Protein AF-A0A1J4S3T1-F1 (afdb_monomer_lite)

Secondary structure (DSSP, 8-state):
-EEEETTTS-HHHHHHHHHHHHHTT--EEE--SSS-EEE-BTT-HHHHHHHHHHH-S-TT---EEE-SSHHHHHHHB---HHHHHHHHHH-SSSEEEEEEB-S-SPBTTB-TTSEEEEE--S-HHHHHHHHHHTS-EEEEESSPTTSPPPSSHHHHHHHS-HHHHTT--EEEE-SSPP-PPPPEEEE-SSSS-EEEE--SS-PPP--TT-EEEEE-SHHHHHHHHHHHHHHHHHHSTT-EEEEEEE-STTSSHHHHHHHHHHHTT--S-PPP-TTTSEEEEEETTEEEEEEE-TT--SHHHHHHTTHHHH--TT-EEEEETTTTSHHHHHHHHT-TTEEEEEEEEEE-STT-EEEEEEEE-PPPTTHHHHHHHHHHHHHT-SSSHHHHHHHHTT-----

Structure (mmCIF, N/CA/C/O backbone):
data_AF-A0A1J4S3T1-F1
#
_entry.id   AF-A0A1J4S3T1-F1
#
loop_
_atom_site.group_PDB
_atom_site.id
_atom_site.type_symbol
_atom_site.label_atom_id
_atom_site.label_alt_id
_atom_site.label_comp_id
_atom_site.label_asym_id
_atom_site.label_entity_id
_atom_site.label_seq_id
_atom_site.pdbx_PDB_ins_code
_atom_site.Cartn_x
_atom_site.Cartn_y
_atom_site.Cartn_z
_atom_site.occupancy
_atom_site.B_iso_or_equiv
_atom_site.auth_seq_id
_atom_site.auth_comp_id
_atom_site.auth_asym_id
_atom_site.auth_atom_id
_atom_site.pdbx_PDB_model_num
ATOM 1 N N . MET A 1 1 ? 24.856 -5.037 -23.213 1.00 92.38 1 MET A N 1
ATOM 2 C CA . MET A 1 1 ? 23.792 -4.074 -22.877 1.00 92.38 1 MET A CA 1
ATOM 3 C C . MET A 1 1 ? 23.791 -2.957 -23.909 1.00 92.38 1 MET A C 1
ATOM 5 O O . MET A 1 1 ? 24.837 -2.362 -24.133 1.00 92.38 1 MET A O 1
ATOM 9 N N . GLU A 1 2 ? 22.650 -2.680 -24.528 1.00 96.31 2 GLU A N 1
ATOM 10 C CA . GLU A 1 2 ? 22.435 -1.517 -25.398 1.00 96.31 2 GLU A CA 1
ATOM 11 C C . GLU A 1 2 ? 21.965 -0.308 -24.570 1.00 96.31 2 GLU A C 1
ATOM 13 O O . GLU A 1 2 ? 21.268 -0.477 -23.571 1.00 96.31 2 GLU A O 1
ATOM 18 N N . ARG A 1 3 ? 22.323 0.915 -24.977 1.00 97.31 3 ARG A N 1
ATOM 19 C CA . ARG A 1 3 ? 21.844 2.170 -24.373 1.00 97.31 3 ARG A CA 1
ATOM 20 C C . ARG A 1 3 ? 21.137 2.990 -25.447 1.00 97.31 3 ARG A C 1
ATOM 22 O O . ARG A 1 3 ? 21.730 3.260 -26.487 1.00 97.31 3 ARG A O 1
ATOM 29 N N . ILE A 1 4 ? 19.895 3.392 -25.189 1.00 97.94 4 ILE A N 1
ATOM 30 C CA . ILE A 1 4 ? 19.125 4.283 -26.066 1.00 97.94 4 ILE A CA 1
ATOM 31 C C . ILE A 1 4 ? 18.975 5.626 -25.368 1.00 97.94 4 ILE A C 1
ATOM 33 O O . ILE A 1 4 ? 18.346 5.700 -24.318 1.00 97.94 4 ILE A O 1
ATOM 37 N N . ASP A 1 5 ? 19.519 6.679 -25.969 1.00 97.06 5 ASP A N 1
ATOM 38 C CA . ASP A 1 5 ? 19.286 8.057 -25.536 1.00 97.06 5 ASP A CA 1
ATOM 39 C C . ASP A 1 5 ? 17.899 8.511 -26.019 1.00 97.06 5 ASP A C 1
ATOM 41 O O . ASP A 1 5 ? 17.663 8.674 -27.223 1.00 97.06 5 ASP A O 1
ATOM 45 N N . LEU A 1 6 ? 16.974 8.693 -25.074 1.00 95.88 6 LEU A N 1
ATOM 46 C CA . LEU A 1 6 ? 15.590 9.090 -25.332 1.00 95.88 6 LEU A CA 1
ATOM 47 C C . LEU A 1 6 ? 15.457 10.550 -25.783 1.00 95.88 6 LEU A C 1
ATOM 49 O O . LEU A 1 6 ? 14.409 10.922 -26.298 1.00 95.88 6 LEU A O 1
ATOM 53 N N . LYS A 1 7 ? 16.498 11.380 -25.628 1.00 93.00 7 LYS A N 1
ATOM 54 C CA . LYS A 1 7 ? 16.509 12.749 -26.169 1.00 93.00 7 LYS A CA 1
ATOM 55 C C . LYS A 1 7 ? 16.889 12.783 -27.648 1.00 93.00 7 LYS A C 1
ATOM 57 O O . LYS A 1 7 ? 16.560 13.742 -28.335 1.00 93.00 7 LYS A O 1
ATOM 62 N N . LYS A 1 8 ? 17.591 11.754 -28.134 1.00 93.94 8 LYS A N 1
ATOM 63 C CA . LYS A 1 8 ? 18.095 11.662 -29.518 1.00 93.94 8 LYS A CA 1
ATOM 64 C C . LYS A 1 8 ? 17.345 10.651 -30.380 1.00 93.94 8 LYS A C 1
ATOM 66 O O . LYS A 1 8 ? 17.547 10.604 -31.590 1.00 93.94 8 LYS A O 1
ATOM 71 N N . THR A 1 9 ? 16.506 9.821 -29.770 1.00 93.81 9 THR A N 1
ATOM 72 C CA . THR A 1 9 ? 15.772 8.751 -30.449 1.00 93.81 9 THR A CA 1
ATOM 73 C C . THR A 1 9 ? 14.284 9.036 -30.383 1.00 93.81 9 THR A C 1
ATOM 75 O O . THR A 1 9 ? 13.763 9.338 -29.313 1.00 93.81 9 THR A O 1
ATOM 78 N N . THR A 1 10 ? 13.578 8.893 -31.505 1.00 95.06 10 THR A N 1
ATOM 79 C CA . THR A 1 10 ? 12.118 9.029 -31.507 1.00 95.06 10 THR A CA 1
ATOM 80 C C . THR A 1 10 ? 11.479 7.994 -30.580 1.00 95.06 10 THR A C 1
ATOM 82 O O . THR A 1 10 ? 11.912 6.835 -30.523 1.00 95.06 10 THR A O 1
ATOM 85 N N . SER A 1 11 ? 10.422 8.399 -29.870 1.00 94.06 11 SER A N 1
ATOM 86 C CA . SER A 1 11 ? 9.711 7.530 -28.924 1.00 94.06 11 SER A CA 1
ATOM 87 C C . SER A 1 11 ? 9.276 6.216 -29.571 1.00 94.06 11 SER A C 1
ATOM 89 O O . SER A 1 11 ? 9.493 5.155 -28.997 1.00 94.06 11 SER A O 1
ATOM 91 N N . GLU A 1 12 ? 8.747 6.263 -30.795 1.00 96.19 12 GLU A N 1
ATOM 92 C CA . GLU A 1 12 ? 8.303 5.080 -31.540 1.00 96.19 12 GLU A CA 1
ATOM 93 C C . GLU A 1 12 ? 9.440 4.073 -31.779 1.00 96.19 12 GLU A C 1
ATOM 95 O O . GLU A 1 12 ? 9.295 2.880 -31.498 1.00 96.19 12 GLU A O 1
ATOM 100 N N . LYS A 1 13 ? 10.611 4.546 -32.232 1.00 97.56 13 LYS A N 1
ATOM 101 C CA . LYS A 1 13 ? 11.774 3.683 -32.485 1.00 97.56 13 LYS A CA 1
ATOM 102 C C . LYS A 1 13 ? 12.284 3.053 -31.189 1.00 97.56 13 LYS A C 1
ATOM 104 O O . LYS A 1 13 ? 12.566 1.853 -31.159 1.00 97.56 13 LYS A O 1
ATOM 109 N N . ALA A 1 14 ? 12.369 3.842 -30.118 1.00 98.06 14 ALA A N 1
ATOM 110 C CA . ALA A 1 14 ? 12.784 3.362 -28.804 1.00 98.06 14 ALA A CA 1
ATOM 111 C C . ALA A 1 14 ? 11.790 2.337 -28.225 1.00 98.06 14 ALA A C 1
ATOM 113 O O . ALA A 1 14 ? 12.211 1.287 -27.736 1.00 98.06 14 ALA A O 1
ATOM 114 N N . ILE A 1 15 ? 10.480 2.578 -28.343 1.00 98.44 15 ILE A N 1
ATOM 115 C CA . ILE A 1 15 ? 9.424 1.654 -27.903 1.00 98.44 15 ILE A CA 1
ATOM 116 C C . ILE A 1 15 ? 9.494 0.342 -28.682 1.00 98.44 15 ILE A C 1
ATOM 118 O O . ILE A 1 15 ? 9.602 -0.722 -28.072 1.00 98.44 15 ILE A O 1
ATOM 122 N N . LYS A 1 16 ? 9.525 0.396 -30.021 1.00 98.31 16 LYS A N 1
ATOM 123 C CA . LYS A 1 16 ? 9.615 -0.799 -30.877 1.00 98.31 16 LYS A CA 1
ATOM 124 C C . LYS A 1 16 ? 10.835 -1.649 -30.525 1.00 98.31 16 LYS A C 1
ATOM 126 O O . LYS A 1 16 ? 10.733 -2.874 -30.419 1.00 98.31 16 LYS A O 1
ATOM 131 N N . LYS A 1 17 ? 11.983 -1.005 -30.290 1.00 98.31 17 LYS A N 1
ATOM 132 C CA . LYS A 1 17 ? 13.208 -1.697 -29.876 1.00 98.31 17 LYS A CA 1
ATOM 133 C C . LYS A 1 17 ? 13.071 -2.315 -28.483 1.00 98.31 17 LYS A C 1
ATOM 135 O O . LYS A 1 17 ? 13.445 -3.471 -28.295 1.00 98.31 17 LYS A O 1
ATOM 140 N N . THR A 1 18 ? 12.485 -1.589 -27.536 1.00 98.56 18 THR A N 1
ATOM 141 C CA . THR A 1 18 ? 12.254 -2.074 -26.168 1.00 98.56 18 THR A CA 1
ATOM 142 C C . THR A 1 18 ? 11.326 -3.284 -26.144 1.00 98.56 18 THR A C 1
ATOM 144 O O . THR A 1 18 ? 11.633 -4.286 -25.502 1.00 98.56 18 THR A O 1
ATOM 147 N N . ILE A 1 19 ? 10.234 -3.243 -26.909 1.00 98.62 19 ILE A N 1
ATOM 148 C CA . ILE A 1 19 ? 9.302 -4.365 -27.064 1.00 98.62 19 ILE A CA 1
ATOM 149 C C . ILE A 1 19 ? 10.019 -5.593 -27.625 1.00 98.62 19 ILE A C 1
ATOM 151 O O . ILE A 1 19 ? 9.800 -6.702 -27.140 1.00 98.62 19 ILE A O 1
ATOM 155 N N . ALA A 1 20 ? 10.905 -5.423 -28.612 1.00 98.50 20 ALA A N 1
ATOM 156 C CA . ALA A 1 20 ? 11.691 -6.534 -29.146 1.00 98.50 20 ALA A CA 1
ATOM 157 C C . ALA A 1 20 ? 12.591 -7.179 -28.073 1.00 98.50 20 ALA A C 1
ATOM 159 O O . ALA A 1 20 ? 12.711 -8.404 -28.037 1.00 98.50 20 ALA A O 1
ATOM 160 N N . VAL A 1 21 ? 13.181 -6.380 -27.176 1.00 98.62 21 VAL A N 1
ATOM 161 C CA . VAL A 1 21 ? 13.980 -6.878 -26.042 1.00 98.62 21 VAL A CA 1
ATOM 162 C C . VAL A 1 21 ? 13.101 -7.624 -25.032 1.00 98.62 21 VAL A C 1
ATOM 164 O O . VAL A 1 21 ? 13.419 -8.758 -24.677 1.00 98.62 21 VAL A O 1
ATOM 167 N N . LEU A 1 22 ? 11.962 -7.053 -24.629 1.00 98.44 22 LEU A N 1
ATOM 168 C CA . LEU A 1 22 ? 11.023 -7.691 -23.694 1.00 98.44 22 LEU A CA 1
ATOM 169 C C . LEU A 1 22 ? 10.466 -9.013 -24.247 1.00 98.44 22 LEU A C 1
ATOM 171 O O . LEU A 1 22 ? 10.438 -10.020 -23.539 1.00 98.44 22 LEU A O 1
ATOM 175 N N . LYS A 1 23 ? 10.104 -9.059 -25.539 1.00 98.00 23 LYS A N 1
ATOM 176 C CA . LYS A 1 23 ? 9.654 -10.289 -26.222 1.00 98.00 23 LYS A CA 1
ATOM 177 C C . LYS A 1 23 ? 10.731 -11.376 -26.237 1.00 98.00 23 LYS A C 1
ATOM 179 O O . LYS A 1 23 ? 10.405 -12.551 -26.095 1.00 98.00 23 LYS A O 1
ATOM 184 N N . LYS A 1 24 ? 12.010 -10.992 -26.314 1.00 98.06 24 LYS A N 1
ATOM 185 C CA . LYS A 1 24 ? 13.170 -11.892 -26.165 1.00 98.06 24 LYS A CA 1
ATOM 186 C C . LYS A 1 24 ? 13.499 -12.234 -24.704 1.00 98.06 24 LYS A C 1
ATOM 188 O O . LYS A 1 24 ? 14.558 -12.793 -24.428 1.00 98.06 24 LYS A O 1
ATOM 193 N N . LYS A 1 25 ? 12.588 -11.930 -23.773 1.00 98.12 25 LYS A N 1
ATOM 194 C CA . LYS A 1 25 ? 12.720 -12.150 -22.324 1.00 98.12 25 LYS A CA 1
ATOM 195 C C . LYS A 1 25 ? 13.905 -11.390 -21.724 1.00 98.12 25 LYS A C 1
ATOM 197 O O . LYS A 1 25 ? 14.525 -11.838 -20.760 1.00 98.12 25 LYS A O 1
ATOM 202 N N . GLY A 1 26 ? 14.221 -10.252 -22.337 1.00 98.19 26 GLY A N 1
ATOM 203 C CA . GLY A 1 26 ? 15.269 -9.355 -21.900 1.00 98.19 26 GLY A CA 1
ATOM 204 C C . GLY A 1 26 ? 14.836 -8.463 -20.742 1.00 98.19 26 GLY A C 1
ATOM 205 O O . GLY A 1 26 ? 13.650 -8.257 -20.484 1.00 98.19 26 GLY A O 1
ATOM 206 N N . LEU A 1 27 ? 15.837 -7.936 -20.053 1.00 98.31 27 LEU A N 1
ATOM 207 C CA . LEU A 1 27 ? 15.737 -7.053 -18.914 1.00 98.31 27 LEU A CA 1
ATOM 208 C C . LEU A 1 27 ? 16.074 -5.625 -19.344 1.00 98.31 27 LEU A C 1
ATOM 210 O O . LEU A 1 27 ? 17.120 -5.362 -19.946 1.00 98.31 27 LEU A O 1
ATOM 214 N N . VAL A 1 28 ? 15.165 -4.712 -19.021 1.00 98.62 28 VAL A N 1
ATOM 215 C CA . VAL A 1 28 ? 15.194 -3.317 -19.457 1.00 98.62 28 VAL A CA 1
ATOM 216 C C . VAL A 1 28 ? 15.253 -2.404 -18.241 1.00 98.62 28 VAL A C 1
ATOM 218 O O . VAL A 1 28 ? 14.467 -2.560 -17.310 1.00 98.62 28 VAL A O 1
ATOM 221 N N . ILE A 1 29 ? 16.142 -1.417 -18.253 1.00 98.56 29 ILE A N 1
ATOM 222 C CA . ILE A 1 29 ? 16.090 -0.287 -17.323 1.00 98.56 29 ILE A CA 1
ATOM 223 C C . ILE A 1 29 ? 15.344 0.861 -17.996 1.00 98.56 29 ILE A C 1
ATOM 225 O O . ILE A 1 29 ? 15.661 1.222 -19.128 1.00 98.56 29 ILE A O 1
ATOM 229 N N . TYR A 1 30 ? 14.348 1.416 -17.307 1.00 98.19 30 TYR A N 1
ATOM 230 C CA . TYR A 1 30 ? 13.448 2.435 -17.843 1.00 98.19 30 TYR A CA 1
ATOM 231 C C . TYR A 1 30 ? 13.250 3.597 -16.855 1.00 98.19 30 TYR A C 1
ATOM 233 O O . TYR A 1 30 ? 13.279 3.382 -15.640 1.00 98.19 30 TYR A O 1
ATOM 241 N N . PRO A 1 31 ? 13.081 4.841 -17.332 1.00 97.25 31 PRO A N 1
ATOM 242 C CA . PRO A 1 31 ? 12.887 6.001 -16.462 1.00 97.25 31 PRO A CA 1
ATOM 243 C C . PRO A 1 31 ? 11.489 6.007 -15.832 1.00 97.25 31 PRO A C 1
ATOM 245 O O . PRO A 1 31 ? 10.535 5.506 -16.415 1.00 97.25 31 PRO A O 1
ATOM 248 N N . THR A 1 32 ? 11.346 6.601 -14.649 1.00 94.56 32 THR A N 1
ATOM 249 C CA . THR A 1 32 ? 10.036 6.908 -14.044 1.00 94.56 32 THR A CA 1
ATOM 250 C C . THR A 1 32 ? 10.070 8.304 -13.432 1.00 94.56 32 THR A C 1
ATOM 252 O O . THR A 1 32 ? 11.131 8.921 -13.348 1.00 94.56 32 THR A O 1
ATOM 255 N N . GLU A 1 33 ? 8.934 8.780 -12.930 1.00 90.06 33 GLU A N 1
ATOM 256 C CA . GLU A 1 33 ? 8.847 10.005 -12.134 1.00 90.06 33 GLU A CA 1
ATOM 257 C C . GLU A 1 33 ? 9.570 9.903 -10.778 1.00 90.06 33 GLU A C 1
ATOM 259 O O . GLU A 1 33 ? 9.777 10.918 -10.127 1.00 90.06 33 GLU A O 1
ATOM 264 N N . THR A 1 34 ? 9.964 8.698 -10.339 1.00 88.50 34 THR A N 1
ATOM 265 C CA . THR A 1 34 ? 10.630 8.474 -9.040 1.00 88.50 34 THR A CA 1
ATOM 266 C C . THR A 1 34 ? 12.134 8.245 -9.162 1.00 88.50 34 THR A C 1
ATOM 268 O O . THR A 1 34 ? 12.917 8.987 -8.594 1.00 88.50 34 THR A O 1
ATOM 271 N N . CYS A 1 35 ? 12.553 7.208 -9.882 1.00 93.75 35 CYS A N 1
ATOM 272 C CA . CYS A 1 35 ? 13.948 6.889 -10.201 1.00 93.75 35 CYS A CA 1
ATOM 273 C C . CYS A 1 35 ? 13.975 5.961 -11.427 1.00 93.75 35 CYS A C 1
ATOM 275 O O . CYS A 1 35 ? 12.915 5.593 -11.942 1.00 93.75 35 CYS A O 1
ATOM 277 N N . TYR A 1 36 ? 15.145 5.505 -11.876 1.00 97.69 36 TYR A N 1
ATOM 278 C CA . TYR A 1 36 ? 15.173 4.434 -12.876 1.00 97.69 36 TYR A CA 1
ATOM 279 C C . TYR A 1 36 ? 14.606 3.138 -12.285 1.00 97.69 36 TYR A C 1
ATOM 281 O O . TYR A 1 36 ? 14.968 2.722 -11.177 1.00 97.69 36 TYR A O 1
ATOM 289 N N . GLY A 1 37 ? 13.682 2.527 -13.021 1.00 96.81 37 GLY A N 1
ATOM 290 C CA . GLY A 1 37 ? 13.084 1.228 -12.753 1.00 96.81 37 GLY A CA 1
ATOM 291 C C . GLY A 1 37 ? 13.719 0.131 -13.601 1.00 96.81 37 GLY A C 1
ATOM 292 O O . GLY A 1 37 ? 14.416 0.405 -14.573 1.00 96.81 37 GLY A O 1
ATOM 293 N N . ILE A 1 38 ? 13.493 -1.118 -13.216 1.00 97.12 38 ILE A N 1
ATOM 294 C CA . ILE A 1 38 ? 13.960 -2.301 -13.938 1.00 97.12 38 ILE A CA 1
ATOM 295 C C . ILE A 1 38 ? 12.779 -3.226 -14.222 1.00 97.12 38 ILE A C 1
ATOM 297 O O . ILE A 1 38 ? 12.011 -3.581 -13.324 1.00 97.12 38 ILE A O 1
ATOM 301 N N . GLY A 1 39 ? 12.625 -3.556 -15.499 1.00 97.25 39 GLY A N 1
ATOM 302 C CA . GLY A 1 39 ? 11.435 -4.142 -16.087 1.00 97.25 39 GLY A CA 1
ATOM 303 C C . GLY A 1 39 ? 11.757 -5.379 -16.903 1.00 97.25 39 GLY A C 1
ATOM 304 O O . GLY A 1 39 ? 12.660 -5.378 -17.740 1.00 97.25 39 GLY A O 1
ATOM 305 N N . VAL A 1 40 ? 10.979 -6.422 -16.664 1.00 98.19 40 VAL A N 1
ATOM 306 C CA . VAL A 1 40 ? 10.863 -7.615 -17.503 1.00 98.19 40 VAL A CA 1
ATOM 307 C C . VAL A 1 40 ? 9.382 -7.912 -17.719 1.00 98.19 40 VAL A C 1
ATOM 309 O O . VAL A 1 40 ? 8.545 -7.424 -16.960 1.00 98.19 40 VAL A O 1
ATOM 312 N N . ASP A 1 41 ? 9.061 -8.723 -18.725 1.00 98.06 41 ASP A N 1
ATOM 313 C CA . ASP A 1 41 ? 7.721 -9.294 -18.909 1.00 98.06 41 ASP A CA 1
ATOM 314 C C . ASP A 1 41 ? 7.287 -10.052 -17.639 1.00 98.06 41 ASP A C 1
ATOM 316 O O . ASP A 1 41 ? 7.891 -11.071 -17.288 1.00 98.06 41 ASP A O 1
ATOM 320 N N . ALA A 1 42 ? 6.265 -9.542 -16.941 1.00 97.12 42 ALA A N 1
ATOM 321 C CA . ALA A 1 42 ? 5.808 -10.080 -15.657 1.00 97.12 42 ALA A CA 1
ATOM 322 C C . ALA A 1 42 ? 5.122 -11.455 -15.783 1.00 97.12 42 ALA A C 1
ATOM 324 O O . ALA A 1 42 ? 4.925 -12.148 -14.785 1.00 97.12 42 ALA A O 1
ATOM 325 N N . GLU A 1 43 ? 4.780 -11.861 -17.007 1.00 96.62 43 GLU A N 1
ATOM 326 C CA . GLU A 1 43 ? 4.163 -13.152 -17.326 1.00 96.62 43 GLU A CA 1
ATOM 327 C C . GLU A 1 43 ? 5.200 -14.183 -17.814 1.00 96.62 43 GLU A C 1
ATOM 329 O O . GLU A 1 43 ? 4.849 -15.278 -18.247 1.00 96.62 43 GLU A O 1
ATOM 334 N N . SER A 1 44 ? 6.497 -13.858 -17.766 1.00 96.62 44 SER A N 1
ATOM 335 C CA . SER A 1 44 ? 7.561 -14.725 -18.273 1.00 96.62 44 SER A CA 1
ATOM 336 C C . SER A 1 44 ? 8.522 -15.168 -17.179 1.00 96.62 44 SER A C 1
ATOM 338 O O . SER A 1 44 ? 9.420 -14.411 -16.804 1.00 96.62 44 SER A O 1
ATOM 340 N N . GLN A 1 45 ? 8.449 -16.447 -16.796 1.00 94.38 45 GLN A N 1
ATOM 341 C CA . GLN A 1 45 ? 9.324 -17.046 -15.779 1.00 94.38 45 GLN A CA 1
ATOM 342 C C . GLN A 1 45 ? 10.808 -16.773 -16.060 1.00 94.38 45 GLN A C 1
ATOM 344 O O . GLN A 1 45 ? 11.482 -16.141 -15.256 1.00 94.38 45 GLN A O 1
ATOM 349 N N . LYS A 1 46 ? 11.287 -17.082 -17.275 1.00 95.75 46 LYS A N 1
ATOM 350 C CA . LYS A 1 46 ? 12.688 -16.851 -17.688 1.00 95.75 46 LYS A CA 1
ATOM 351 C C . LYS A 1 46 ? 13.149 -15.398 -17.512 1.00 95.75 46 LYS A C 1
ATOM 353 O O . LYS A 1 46 ? 14.319 -15.142 -17.219 1.00 95.75 46 LYS A O 1
ATOM 358 N N . ALA A 1 47 ? 12.244 -14.445 -17.731 1.00 96.38 47 ALA A N 1
ATOM 359 C CA . ALA A 1 47 ? 12.557 -13.024 -17.645 1.00 96.38 47 ALA A CA 1
ATOM 360 C C . ALA A 1 47 ? 12.602 -12.586 -16.173 1.00 96.38 47 ALA A C 1
ATOM 362 O O . ALA A 1 47 ? 13.543 -11.914 -15.750 1.00 96.38 47 ALA A O 1
ATOM 363 N N . VAL A 1 48 ? 11.643 -13.044 -15.366 1.00 94.62 48 VAL A N 1
ATOM 364 C CA . VAL A 1 48 ? 11.621 -12.789 -13.923 1.00 94.62 48 VAL A CA 1
ATOM 365 C C . VAL A 1 48 ? 12.799 -13.452 -13.213 1.00 94.62 48 VAL A C 1
ATOM 367 O O . VAL A 1 48 ? 13.447 -12.785 -12.416 1.00 94.62 48 VAL A O 1
ATOM 370 N N . ASP A 1 49 ? 13.190 -14.676 -13.562 1.00 93.25 49 ASP A N 1
ATOM 371 C CA . ASP A 1 49 ? 14.388 -15.323 -13.006 1.00 93.25 49 ASP A CA 1
ATOM 372 C C . ASP A 1 49 ? 15.653 -14.503 -13.294 1.00 93.25 49 ASP A C 1
ATOM 374 O O . ASP A 1 49 ? 16.547 -14.363 -12.453 1.00 93.25 49 ASP A O 1
ATOM 378 N N . LYS A 1 50 ? 15.740 -13.906 -14.492 1.00 94.75 50 LYS A N 1
ATOM 379 C CA . LYS A 1 50 ? 16.821 -12.979 -14.848 1.00 94.75 50 LYS A CA 1
ATOM 380 C C . LYS A 1 50 ? 16.802 -11.732 -13.958 1.00 94.75 50 LYS A C 1
ATOM 382 O O . LYS A 1 50 ? 17.856 -11.341 -13.453 1.00 94.75 50 LYS A O 1
ATOM 387 N N . LEU A 1 51 ? 15.626 -11.160 -13.699 1.00 94.75 51 LEU A N 1
ATOM 388 C CA . LEU A 1 51 ? 15.466 -10.042 -12.767 1.00 94.75 51 LEU A CA 1
ATOM 389 C C . LEU A 1 51 ? 15.799 -10.422 -11.315 1.00 94.75 51 LEU A C 1
ATOM 391 O O . LEU A 1 51 ? 16.448 -9.646 -10.617 1.00 94.75 51 LEU A O 1
ATOM 395 N N . LEU A 1 52 ? 15.390 -11.595 -10.837 1.00 91.88 52 LEU A N 1
ATOM 396 C CA . LEU A 1 52 ? 15.672 -12.048 -9.473 1.00 91.88 52 LEU A CA 1
ATOM 397 C C . LEU A 1 52 ? 17.176 -12.271 -9.262 1.00 91.88 52 LEU A C 1
ATOM 399 O O . LEU A 1 52 ? 17.725 -11.815 -8.255 1.00 91.88 52 LEU A O 1
ATOM 403 N N . ARG A 1 53 ? 17.870 -12.843 -10.258 1.00 92.50 53 ARG A N 1
ATOM 404 C CA . ARG A 1 53 ? 19.343 -12.917 -10.281 1.00 92.50 53 ARG A CA 1
ATOM 405 C C . ARG A 1 53 ? 19.989 -11.537 -10.266 1.00 92.50 53 ARG A C 1
ATOM 407 O O . ARG A 1 53 ? 20.924 -11.315 -9.498 1.00 92.50 53 ARG A O 1
ATOM 414 N N . TYR A 1 54 ? 19.463 -10.593 -11.052 1.00 94.31 54 TYR A N 1
ATOM 415 C CA . TYR A 1 54 ? 19.914 -9.202 -10.997 1.00 94.31 54 TYR A CA 1
ATOM 416 C C . TYR A 1 54 ? 19.731 -8.609 -9.599 1.00 94.31 54 TYR A C 1
ATOM 418 O O . TYR A 1 54 ? 20.580 -7.857 -9.120 1.00 94.31 54 TYR A O 1
ATOM 426 N N . LYS A 1 55 ? 18.625 -8.933 -8.929 1.00 88.56 55 LYS A N 1
ATOM 427 C CA . LYS A 1 55 ? 18.253 -8.272 -7.689 1.00 88.56 55 LYS A CA 1
ATOM 428 C C . LYS A 1 55 ? 19.057 -8.693 -6.465 1.00 88.56 55 LYS A C 1
ATOM 430 O O . LYS A 1 55 ? 19.271 -7.821 -5.638 1.00 88.56 55 LYS A O 1
ATOM 435 N N . THR A 1 56 ? 19.583 -9.913 -6.381 1.00 75.88 56 THR A N 1
ATOM 436 C CA . THR A 1 56 ? 20.266 -10.496 -5.198 1.00 75.88 56 THR A CA 1
ATOM 437 C C . THR A 1 56 ? 19.432 -10.441 -3.897 1.00 75.88 56 THR A C 1
ATOM 439 O O . THR A 1 56 ? 18.757 -9.456 -3.609 1.00 75.88 56 THR A O 1
ATOM 442 N N . ARG A 1 57 ? 19.448 -11.507 -3.081 1.00 60.16 57 ARG A N 1
ATOM 443 C CA . ARG A 1 57 ? 18.857 -11.533 -1.718 1.00 60.16 57 ARG A CA 1
ATOM 444 C C . ARG A 1 57 ? 17.399 -11.006 -1.631 1.00 60.16 57 ARG A C 1
ATOM 446 O O . ARG A 1 57 ? 17.128 -10.042 -0.914 1.00 60.16 57 ARG A O 1
ATOM 453 N N . ARG A 1 58 ? 16.459 -11.605 -2.383 1.00 66.44 58 ARG A N 1
ATOM 454 C CA . ARG A 1 58 ? 15.011 -11.261 -2.364 1.00 66.44 58 ARG A CA 1
ATOM 455 C C . ARG A 1 58 ? 14.080 -12.441 -2.042 1.00 66.44 58 ARG A C 1
ATOM 457 O O . ARG A 1 58 ? 12.935 -12.421 -2.484 1.00 66.44 58 ARG A O 1
ATOM 464 N N . GLU A 1 59 ? 14.540 -13.444 -1.298 1.00 58.38 59 GLU A N 1
ATOM 465 C CA . GLU A 1 59 ? 13.677 -14.569 -0.899 1.00 58.38 59 GLU A CA 1
ATOM 466 C C . GLU A 1 59 ? 12.386 -14.060 -0.229 1.00 58.38 59 GLU A C 1
ATOM 468 O O . GLU A 1 59 ? 12.426 -13.153 0.607 1.00 58.38 59 GLU A O 1
ATOM 473 N N . GLY A 1 60 ? 11.239 -14.554 -0.706 1.00 62.84 60 GLY A N 1
ATOM 474 C CA . GLY A 1 60 ? 9.895 -14.215 -0.217 1.00 62.84 60 GLY A CA 1
ATOM 475 C C . GLY A 1 60 ? 9.369 -12.803 -0.524 1.00 62.84 60 GLY A C 1
ATOM 476 O O . GLY A 1 60 ? 8.223 -12.501 -0.201 1.00 62.84 60 GLY A O 1
ATOM 477 N N . LYS A 1 61 ? 10.150 -11.894 -1.139 1.00 75.94 61 LYS A N 1
ATOM 478 C CA . LYS A 1 61 ? 9.706 -10.499 -1.363 1.00 75.94 61 LYS A CA 1
ATOM 479 C C . LYS A 1 61 ? 9.031 -10.313 -2.728 1.00 75.94 61 LYS A C 1
ATOM 481 O O . LYS A 1 61 ? 9.747 -10.301 -3.738 1.00 75.94 61 LYS A O 1
ATOM 486 N N . PRO A 1 62 ? 7.716 -10.018 -2.782 1.00 86.50 62 PRO A N 1
ATOM 487 C CA . PRO A 1 62 ? 7.014 -9.831 -4.047 1.00 86.50 62 PRO A CA 1
ATOM 488 C C . PRO A 1 62 ? 7.555 -8.639 -4.852 1.00 86.50 62 PRO A C 1
ATOM 490 O O . PRO A 1 62 ? 8.289 -7.764 -4.357 1.00 86.50 62 PRO A O 1
ATOM 493 N N . LEU A 1 63 ? 7.216 -8.624 -6.137 1.00 92.56 63 LEU A N 1
ATOM 494 C CA . LEU A 1 63 ? 7.453 -7.517 -7.056 1.00 92.56 63 LEU A CA 1
ATOM 495 C C . LEU A 1 63 ? 6.134 -6.799 -7.340 1.00 92.56 63 LEU A C 1
ATOM 497 O O . LEU A 1 63 ? 5.048 -7.358 -7.227 1.00 92.56 63 LEU A O 1
ATOM 501 N N . SER A 1 64 ? 6.235 -5.531 -7.718 1.00 95.44 64 SER A N 1
ATOM 502 C CA . SER A 1 64 ? 5.097 -4.805 -8.276 1.00 95.44 64 SER A CA 1
ATOM 503 C C . SER A 1 64 ? 5.121 -4.911 -9.799 1.00 95.44 64 SER A C 1
ATOM 505 O O . SER A 1 64 ? 6.158 -5.238 -10.379 1.00 95.44 64 SER A O 1
ATOM 507 N N . VAL A 1 65 ? 4.006 -4.605 -10.452 1.00 98.12 65 VAL A N 1
ATOM 508 C CA . VAL A 1 65 ? 3.864 -4.588 -11.910 1.00 98.12 65 VAL A CA 1
ATOM 509 C C . VAL A 1 65 ? 3.388 -3.212 -12.353 1.00 98.12 65 VAL A C 1
ATOM 511 O O . VAL A 1 65 ? 2.438 -2.663 -11.800 1.00 98.12 65 VAL A O 1
ATOM 514 N N . ALA A 1 66 ? 4.077 -2.640 -13.335 1.00 98.31 66 ALA A N 1
ATOM 515 C CA . ALA A 1 66 ? 3.648 -1.446 -14.034 1.00 98.31 66 ALA A CA 1
ATOM 516 C C . ALA A 1 66 ? 2.676 -1.829 -15.155 1.00 98.31 66 ALA A C 1
ATOM 518 O O . ALA A 1 66 ? 2.981 -2.704 -15.969 1.00 98.31 66 ALA A O 1
ATOM 519 N N . VAL A 1 67 ? 1.537 -1.145 -15.202 1.00 98.62 67 VAL A N 1
ATOM 520 C CA . VAL A 1 67 ? 0.506 -1.267 -16.242 1.00 98.62 67 VAL A CA 1
ATOM 521 C C . VAL A 1 67 ? 0.225 0.103 -16.866 1.00 98.62 67 VAL A C 1
ATOM 523 O O . VAL A 1 67 ? 0.583 1.132 -16.289 1.00 98.62 67 VAL A O 1
ATOM 526 N N . ALA A 1 68 ? -0.377 0.120 -18.056 1.00 97.94 68 ALA A N 1
ATOM 527 C CA . ALA A 1 68 ? -0.631 1.360 -18.795 1.00 97.94 68 ALA A CA 1
ATOM 528 C C . ALA A 1 68 ? -1.821 2.161 -18.242 1.00 97.94 68 ALA A C 1
ATOM 530 O O . ALA A 1 68 ? -1.814 3.386 -18.283 1.00 97.94 68 ALA A O 1
ATOM 531 N N . ASP A 1 69 ? -2.841 1.477 -17.727 1.00 97.88 69 ASP A N 1
ATOM 532 C CA . ASP A 1 69 ? -4.079 2.090 -17.255 1.00 97.88 69 ASP A CA 1
ATOM 533 C C . ASP A 1 69 ? -4.820 1.166 -16.270 1.00 97.88 69 ASP A C 1
ATOM 535 O O . ASP A 1 69 ? -4.416 0.024 -16.011 1.00 97.88 69 ASP A O 1
ATOM 539 N N . GLN A 1 70 ? -5.920 1.668 -15.703 1.00 97.19 70 GLN A N 1
ATOM 540 C CA . GLN A 1 70 ? -6.766 0.904 -14.783 1.00 97.19 70 GLN A CA 1
ATOM 541 C C . GLN A 1 70 ? -7.434 -0.302 -15.467 1.00 97.19 70 GLN A C 1
ATOM 543 O O . GLN A 1 70 ? -7.618 -1.349 -14.845 1.00 97.19 70 GLN A O 1
ATOM 548 N N . LYS A 1 71 ? -7.751 -0.198 -16.765 1.00 97.94 71 LYS A N 1
ATOM 549 C CA . LYS A 1 71 ? -8.351 -1.294 -17.540 1.00 97.94 71 LYS A CA 1
ATOM 550 C C . LYS A 1 71 ? -7.401 -2.488 -17.621 1.00 97.94 71 LYS A C 1
ATOM 552 O O . LYS A 1 71 ? -7.830 -3.628 -17.460 1.00 97.94 71 LYS A O 1
ATOM 557 N N . MET A 1 72 ? -6.114 -2.238 -17.835 1.00 98.44 72 MET A N 1
ATOM 558 C CA . MET A 1 72 ? -5.063 -3.245 -17.801 1.00 98.44 72 MET A CA 1
ATOM 559 C C . MET A 1 72 ? -4.839 -3.746 -16.370 1.00 98.44 72 MET A C 1
ATOM 561 O O . MET A 1 72 ? -4.736 -4.955 -16.181 1.00 98.44 72 MET A O 1
ATOM 565 N N . ALA A 1 73 ? -4.840 -2.867 -15.357 1.00 98.38 73 ALA A N 1
ATOM 566 C CA . ALA A 1 73 ? -4.750 -3.263 -13.944 1.00 98.38 73 ALA A CA 1
ATOM 567 C C . ALA A 1 73 ? -5.816 -4.306 -13.563 1.00 98.38 73 ALA A C 1
ATOM 569 O O . ALA A 1 73 ? -5.491 -5.338 -12.972 1.00 98.38 73 ALA A O 1
ATOM 570 N N . ALA A 1 74 ? -7.065 -4.092 -13.986 1.00 98.00 74 ALA A N 1
ATOM 571 C CA . ALA A 1 74 ? -8.189 -4.991 -13.730 1.00 98.00 74 ALA A CA 1
ATOM 572 C C . ALA A 1 74 ? -8.009 -6.394 -14.340 1.00 98.00 74 ALA A C 1
ATOM 574 O O . ALA A 1 74 ? -8.711 -7.329 -13.956 1.00 98.00 74 ALA A O 1
ATOM 575 N N . GLN A 1 75 ? -7.073 -6.581 -15.273 1.00 98.12 75 GLN A N 1
ATOM 576 C CA . GLN A 1 75 ? -6.731 -7.901 -15.805 1.00 98.12 75 GLN A CA 1
ATOM 577 C C . GLN A 1 75 ? -5.763 -8.678 -14.899 1.00 98.12 75 GLN A C 1
ATOM 579 O O . GLN A 1 75 ? -5.694 -9.902 -14.997 1.00 98.12 75 GLN A O 1
ATOM 584 N N . TYR A 1 76 ? -5.018 -7.986 -14.035 1.00 98.19 76 TYR A N 1
ATOM 585 C CA . TYR A 1 76 ? -4.019 -8.573 -13.136 1.00 98.19 76 TYR A CA 1
ATOM 586 C C . TYR A 1 76 ? -4.528 -8.734 -11.704 1.00 98.19 76 TYR A C 1
ATOM 588 O O . TYR A 1 76 ? -4.125 -9.674 -11.018 1.00 98.19 76 TYR A O 1
ATOM 596 N N . VAL A 1 77 ? -5.408 -7.840 -11.249 1.00 98.19 77 VAL A N 1
ATOM 597 C CA . VAL A 1 77 ? -5.914 -7.821 -9.872 1.00 98.19 77 VAL A CA 1
ATOM 598 C C . VAL A 1 77 ? -7.422 -7.599 -9.805 1.00 98.19 77 VAL A C 1
ATOM 600 O O . VAL A 1 77 ? -8.048 -7.122 -10.752 1.00 98.19 77 VAL A O 1
ATOM 603 N N . VAL A 1 78 ? -8.017 -7.959 -8.669 1.00 96.94 78 VAL A N 1
ATOM 604 C CA . VAL A 1 78 ? -9.373 -7.542 -8.297 1.00 96.94 78 VAL A CA 1
ATOM 605 C C . VAL A 1 78 ? -9.300 -6.126 -7.729 1.00 96.94 78 VAL A C 1
ATOM 607 O O . VAL A 1 78 ? -8.637 -5.910 -6.717 1.00 96.94 78 VAL A O 1
ATOM 610 N N . ILE A 1 79 ? -9.970 -5.171 -8.375 1.00 94.56 79 ILE A N 1
ATOM 611 C CA . ILE A 1 79 ? -10.041 -3.778 -7.920 1.00 94.56 79 ILE A CA 1
ATOM 612 C C . ILE A 1 79 ? -11.313 -3.625 -7.082 1.00 94.56 79 ILE A C 1
ATOM 614 O O . ILE A 1 79 ? -12.414 -3.627 -7.626 1.00 94.56 79 ILE A O 1
ATOM 618 N N . ASN A 1 80 ? -11.167 -3.546 -5.758 1.00 83.62 80 ASN A N 1
ATOM 619 C CA . ASN A 1 80 ? -12.277 -3.202 -4.867 1.00 83.62 80 ASN A CA 1
ATOM 620 C C . ASN A 1 80 ? -12.493 -1.677 -4.827 1.00 83.62 80 ASN A C 1
ATOM 622 O O . ASN A 1 80 ? -11.737 -0.912 -5.425 1.00 83.62 80 ASN A O 1
ATOM 626 N N . ARG A 1 81 ? -13.513 -1.222 -4.092 1.00 78.75 81 ARG A N 1
ATOM 627 C CA . ARG A 1 81 ? -13.862 0.204 -3.981 1.00 78.75 81 ARG A CA 1
ATOM 628 C C . ARG A 1 81 ? -12.702 1.067 -3.470 1.00 78.75 81 ARG A C 1
ATOM 630 O O . ARG A 1 81 ? -12.460 2.152 -3.992 1.00 78.75 81 ARG A O 1
ATOM 637 N N . THR A 1 82 ? -11.970 0.588 -2.469 1.00 78.56 82 THR A N 1
ATOM 638 C CA . THR A 1 82 ? -10.846 1.325 -1.873 1.00 78.56 82 THR A CA 1
ATOM 639 C C . THR A 1 82 ? -9.676 1.441 -2.836 1.00 78.56 82 THR A C 1
ATOM 641 O O . THR A 1 82 ? -9.137 2.534 -3.012 1.00 78.56 82 THR A O 1
ATOM 644 N N . ALA A 1 83 ? -9.330 0.351 -3.522 1.00 88.88 83 ALA A N 1
ATOM 645 C CA . ALA A 1 83 ? -8.368 0.376 -4.610 1.00 88.88 83 ALA A CA 1
ATOM 646 C C . ALA A 1 83 ? -8.814 1.362 -5.693 1.00 88.88 83 ALA A C 1
ATOM 648 O O . ALA A 1 83 ? -8.028 2.236 -6.043 1.00 88.88 83 ALA A O 1
ATOM 649 N N . GLN A 1 84 ? -10.065 1.279 -6.164 1.00 88.94 84 GLN A N 1
ATOM 650 C CA . GLN A 1 84 ? -10.622 2.154 -7.203 1.00 88.94 84 GLN A CA 1
ATOM 651 C C . GLN A 1 84 ? -10.445 3.636 -6.848 1.00 88.94 84 GLN A C 1
ATOM 653 O O . GLN A 1 84 ? -9.849 4.383 -7.618 1.00 88.94 84 GLN A O 1
ATOM 658 N N . ASN A 1 85 ? -10.817 4.034 -5.628 1.00 76.62 85 ASN A N 1
ATOM 659 C CA . ASN A 1 85 ? -10.601 5.399 -5.145 1.00 76.62 85 ASN A CA 1
ATOM 660 C C . ASN A 1 85 ? -9.120 5.810 -5.194 1.00 76.62 85 ASN A C 1
ATOM 662 O O . ASN A 1 85 ? -8.801 6.944 -5.550 1.00 76.62 85 ASN A O 1
ATOM 666 N N . LEU A 1 86 ? -8.198 4.913 -4.834 1.00 83.69 86 LEU A N 1
ATOM 667 C CA . LEU A 1 86 ? -6.768 5.205 -4.919 1.00 83.69 86 LEU A CA 1
ATOM 668 C C . LEU A 1 86 ? -6.283 5.324 -6.370 1.00 83.69 86 LEU A C 1
ATOM 670 O O . LEU A 1 86 ? -5.446 6.181 -6.653 1.00 83.69 86 LEU A O 1
ATOM 674 N N . TYR A 1 87 ? -6.804 4.499 -7.281 1.00 87.62 87 TYR A N 1
ATOM 675 C CA . TYR A 1 87 ? -6.504 4.613 -8.705 1.00 87.62 87 TYR A CA 1
ATOM 676 C C . TYR A 1 87 ? -6.974 5.958 -9.267 1.00 87.62 87 TYR A C 1
ATOM 678 O O . TYR A 1 87 ? -6.191 6.618 -9.940 1.00 87.62 87 TYR A O 1
ATOM 686 N N . ASP A 1 88 ? -8.194 6.391 -8.952 1.00 79.12 88 ASP A N 1
ATOM 687 C CA . ASP A 1 88 ? -8.779 7.616 -9.514 1.00 79.12 88 ASP A CA 1
ATOM 688 C C . ASP A 1 88 ? -8.101 8.895 -9.013 1.00 79.12 88 ASP A C 1
ATOM 690 O O . ASP A 1 88 ? -7.975 9.868 -9.751 1.00 79.12 88 ASP A O 1
ATOM 694 N N . ASN A 1 89 ? -7.637 8.897 -7.761 1.00 75.31 89 ASN A N 1
ATOM 695 C CA . ASN A 1 89 ? -7.097 10.103 -7.129 1.00 75.31 89 ASN A CA 1
ATOM 696 C C . ASN A 1 89 ? -5.568 10.222 -7.205 1.00 75.31 89 ASN A C 1
ATOM 698 O O . ASN A 1 89 ? -5.034 11.323 -7.071 1.00 75.31 89 ASN A O 1
ATOM 702 N N . PHE A 1 90 ? -4.847 9.108 -7.365 1.00 81.00 90 PHE A N 1
ATOM 703 C CA . PHE A 1 90 ? -3.386 9.088 -7.209 1.00 81.00 90 PHE A CA 1
ATOM 704 C C . PHE A 1 90 ? -2.628 8.389 -8.341 1.00 81.00 90 PHE A C 1
ATOM 706 O O . PHE A 1 90 ? -1.392 8.386 -8.315 1.00 81.00 90 PHE A O 1
ATOM 713 N N . LEU A 1 91 ? -3.321 7.778 -9.307 1.00 87.56 91 LEU A N 1
ATOM 714 C CA . LEU A 1 91 ? -2.702 7.118 -10.452 1.00 87.56 91 LEU A CA 1
ATOM 715 C C . LEU A 1 91 ? -3.193 7.737 -11.776 1.00 87.56 91 LEU A C 1
ATOM 717 O O . LEU A 1 91 ? -4.388 7.964 -11.928 1.00 87.56 91 LEU A O 1
ATOM 721 N N . PRO A 1 92 ? -2.309 7.981 -12.765 1.00 93.50 92 PRO A N 1
ATOM 722 C CA . PRO A 1 92 ? -0.870 7.702 -12.782 1.00 93.50 92 PRO A CA 1
ATOM 723 C C . PRO A 1 92 ? -0.064 8.525 -11.772 1.00 93.50 92 PRO A C 1
ATOM 725 O O . PRO A 1 92 ? -0.278 9.725 -11.629 1.00 93.50 92 PRO A O 1
ATOM 728 N N . GLY A 1 93 ? 0.892 7.895 -11.088 1.00 87.12 93 GLY A N 1
ATOM 729 C CA . GLY A 1 93 ? 1.626 8.571 -10.021 1.00 87.12 93 GLY A CA 1
ATOM 730 C C . GLY A 1 93 ? 2.519 7.665 -9.176 1.00 87.12 93 GLY A C 1
ATOM 731 O O . GLY A 1 93 ? 2.586 6.447 -9.391 1.00 87.12 93 GLY A O 1
ATOM 732 N N . PRO A 1 94 ? 3.190 8.246 -8.164 1.00 88.44 94 PRO A N 1
ATOM 733 C CA . PRO A 1 94 ? 4.086 7.533 -7.261 1.00 88.44 94 PRO A CA 1
ATOM 734 C C . PRO A 1 94 ? 3.309 6.755 -6.180 1.00 88.44 94 PRO A C 1
ATOM 736 O O . PRO A 1 94 ? 3.645 6.809 -4.994 1.00 88.44 94 PRO A O 1
ATOM 739 N N . LEU A 1 95 ? 2.295 5.986 -6.589 1.00 91.31 95 LEU A N 1
ATOM 740 C CA . LEU A 1 95 ? 1.542 5.050 -5.756 1.00 91.31 95 LEU A CA 1
ATOM 741 C C . LEU A 1 95 ? 1.694 3.619 -6.285 1.00 91.31 95 LEU A C 1
ATOM 743 O O . LEU A 1 95 ? 1.898 3.369 -7.472 1.00 91.31 95 LEU A O 1
ATOM 747 N N . THR A 1 96 ? 1.633 2.648 -5.388 1.00 96.50 96 THR A N 1
ATOM 748 C CA . THR A 1 96 ? 1.544 1.228 -5.711 1.00 96.50 96 THR A CA 1
ATOM 749 C C . THR A 1 96 ? 0.426 0.632 -4.874 1.00 96.50 96 THR A C 1
ATOM 751 O O . THR A 1 96 ? 0.508 0.661 -3.647 1.00 96.50 96 THR A O 1
ATOM 754 N N . VAL A 1 97 ? -0.603 0.118 -5.541 1.00 96.50 97 VAL A N 1
ATOM 755 C CA . VAL A 1 97 ? -1.810 -0.428 -4.914 1.00 96.50 97 VAL A CA 1
ATOM 756 C C . VAL A 1 97 ? -1.712 -1.949 -4.945 1.00 96.50 97 VAL A C 1
ATOM 758 O O . VAL A 1 97 ? -1.663 -2.548 -6.017 1.00 96.50 97 VAL A O 1
ATOM 761 N N . VAL A 1 98 ? -1.598 -2.569 -3.774 1.00 97.19 98 VAL A N 1
ATOM 762 C CA . VAL A 1 98 ? -1.592 -4.022 -3.596 1.00 97.19 98 VAL A CA 1
ATOM 763 C C . VAL A 1 98 ? -3.028 -4.490 -3.447 1.00 97.19 98 VAL A C 1
ATOM 765 O O . VAL A 1 98 ? -3.770 -3.979 -2.613 1.00 97.19 98 VAL A O 1
ATOM 768 N N . SER A 1 99 ? -3.422 -5.449 -4.274 1.00 97.19 99 SER A N 1
ATOM 769 C CA . SER A 1 99 ? -4.772 -6.009 -4.290 1.00 97.19 99 SER A CA 1
ATOM 770 C C . SER A 1 99 ? -4.708 -7.524 -4.503 1.00 97.19 99 SER A C 1
ATOM 772 O O . SER A 1 99 ? -3.638 -8.083 -4.775 1.00 97.19 99 SER A O 1
ATOM 774 N N . LYS A 1 100 ? -5.850 -8.211 -4.386 1.00 96.56 100 LYS A N 1
ATOM 775 C CA . LYS A 1 100 ? -5.936 -9.655 -4.643 1.00 96.56 100 LYS A CA 1
ATOM 776 C C . LYS A 1 100 ? -5.543 -9.952 -6.094 1.00 96.56 100 LYS A C 1
ATOM 778 O O . LYS A 1 100 ? -6.124 -9.389 -7.024 1.00 96.56 100 LYS A O 1
ATOM 783 N N . SER A 1 101 ? -4.554 -10.822 -6.279 1.00 96.75 101 SER A N 1
ATOM 784 C CA . SER A 1 101 ? -4.064 -11.249 -7.591 1.00 96.75 101 SER A CA 1
ATOM 785 C C . SER A 1 101 ? -5.111 -12.102 -8.305 1.00 96.75 101 SER A C 1
ATOM 787 O O . SER A 1 101 ? -5.814 -12.894 -7.676 1.00 96.75 101 SER A O 1
ATOM 789 N N . LYS A 1 102 ? -5.187 -11.975 -9.633 1.00 97.06 102 LYS A N 1
ATOM 790 C CA . LYS A 1 102 ? -5.938 -12.887 -10.511 1.00 97.06 102 LYS A CA 1
ATOM 791 C C . LYS A 1 102 ? -5.084 -14.055 -11.027 1.00 97.06 102 LYS A C 1
ATOM 793 O O . LYS A 1 102 ? -5.540 -14.803 -11.881 1.00 97.06 102 LYS A O 1
ATOM 798 N N . GLY A 1 103 ? -3.842 -14.196 -10.549 1.00 94.31 103 GLY A N 1
ATOM 799 C CA . GLY A 1 103 ? -2.942 -15.295 -10.921 1.00 94.31 103 GLY A CA 1
ATOM 800 C C . GLY A 1 103 ? -2.380 -15.204 -12.343 1.00 94.31 103 GLY A C 1
ATOM 801 O O . GLY A 1 103 ? -1.935 -16.204 -12.894 1.00 94.31 103 GLY A O 1
ATOM 802 N N . ARG A 1 104 ? -2.417 -14.016 -12.963 1.00 94.56 104 ARG A N 1
ATOM 803 C CA . ARG A 1 104 ? -1.936 -13.805 -14.340 1.00 94.56 104 ARG A CA 1
ATOM 804 C C . ARG A 1 104 ? -0.409 -13.714 -14.447 1.00 94.56 104 ARG A C 1
ATOM 806 O O . ARG A 1 104 ? 0.151 -14.000 -15.500 1.00 94.56 104 ARG A O 1
ATOM 813 N N . VAL A 1 105 ? 0.257 -13.266 -13.385 1.00 93.94 105 VAL A N 1
ATOM 814 C CA . VAL A 1 105 ? 1.723 -13.158 -13.331 1.00 93.94 105 VAL A CA 1
ATOM 815 C C . VAL A 1 105 ? 2.338 -14.455 -12.828 1.00 93.94 105 VAL A C 1
ATOM 817 O O . VAL A 1 105 ? 1.677 -15.249 -12.164 1.00 93.94 105 VAL A O 1
ATOM 820 N N . ILE A 1 106 ? 3.623 -14.653 -13.106 1.00 91.31 106 ILE A N 1
ATOM 821 C CA . ILE A 1 106 ? 4.329 -15.849 -12.645 1.00 91.31 106 ILE A CA 1
ATOM 822 C C . ILE A 1 106 ? 4.611 -15.813 -11.133 1.00 91.31 106 ILE A C 1
ATOM 824 O O . ILE A 1 106 ? 4.669 -14.747 -10.502 1.00 91.31 106 ILE A O 1
ATOM 828 N N . SER A 1 107 ? 4.844 -16.990 -10.552 1.00 80.38 107 SER A N 1
ATOM 829 C CA . SER A 1 107 ? 5.222 -17.153 -9.145 1.00 80.38 107 SER A CA 1
ATOM 830 C C . SER A 1 107 ? 6.563 -16.475 -8.841 1.00 80.38 107 SER A C 1
ATOM 832 O O . SER A 1 107 ? 7.569 -16.758 -9.487 1.00 80.38 107 SER A O 1
ATOM 834 N N . GLY A 1 108 ? 6.588 -15.585 -7.847 1.00 79.69 108 GLY A N 1
ATOM 835 C CA . GLY A 1 108 ? 7.752 -14.751 -7.514 1.00 79.69 108 GLY A CA 1
ATOM 836 C C . GLY A 1 108 ? 7.603 -13.288 -7.945 1.00 79.69 108 GLY A C 1
ATOM 837 O O . GLY A 1 108 ? 8.346 -12.429 -7.463 1.00 79.69 108 GLY A O 1
ATOM 838 N N . VAL A 1 109 ? 6.617 -12.980 -8.800 1.00 91.50 109 VAL A N 1
ATOM 839 C CA . VAL A 1 109 ? 6.112 -11.608 -8.963 1.00 91.50 109 VAL A CA 1
ATOM 840 C C . VAL A 1 109 ? 5.023 -11.336 -7.932 1.00 91.5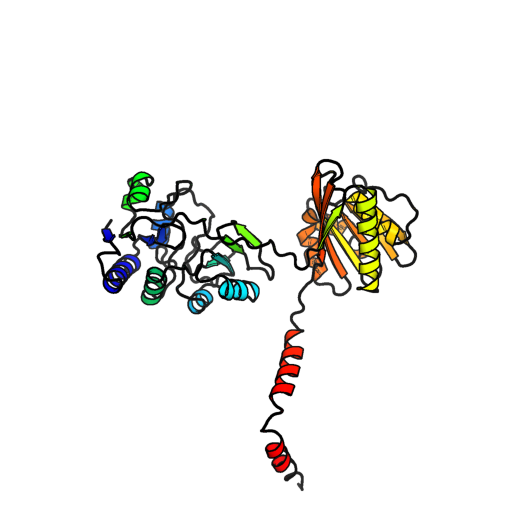0 109 VAL A C 1
ATOM 842 O O . VAL A 1 109 ? 5.163 -10.407 -7.138 1.00 91.50 109 VAL A O 1
ATOM 845 N N . GLU A 1 110 ? 3.969 -12.154 -7.917 1.00 91.56 110 GLU A N 1
ATOM 846 C CA . GLU A 1 110 ? 2.946 -12.102 -6.868 1.00 91.56 110 GLU A CA 1
ATOM 847 C C . GLU A 1 110 ? 3.469 -12.623 -5.522 1.00 91.56 110 GLU A C 1
ATOM 849 O O . GLU A 1 110 ? 4.467 -13.346 -5.457 1.00 91.56 110 GLU A O 1
ATOM 854 N N . SER A 1 111 ? 2.801 -12.229 -4.438 1.00 89.88 111 SER A N 1
ATOM 855 C CA . SER A 1 111 ? 3.110 -12.698 -3.088 1.00 89.88 111 SER A CA 1
ATOM 856 C C . SER A 1 111 ? 2.605 -14.124 -2.850 1.00 89.88 111 SER A C 1
ATOM 858 O O . SER A 1 111 ? 1.675 -14.594 -3.507 1.00 89.88 111 SER A O 1
ATOM 860 N N . GLU A 1 112 ? 3.156 -14.786 -1.832 1.00 87.25 112 GLU A N 1
ATOM 861 C CA . GLU A 1 112 ? 2.684 -16.099 -1.361 1.00 87.25 112 GLU A CA 1
ATOM 862 C C . GLU A 1 112 ? 1.211 -16.069 -0.922 1.00 87.25 112 GLU A C 1
ATOM 864 O O . GLU A 1 112 ? 0.494 -17.054 -1.066 1.00 87.25 112 GLU A O 1
ATOM 869 N N . ARG A 1 113 ? 0.724 -14.903 -0.476 1.00 87.75 113 ARG A N 1
ATOM 870 C CA . ARG A 1 113 ? -0.678 -14.666 -0.095 1.00 87.75 113 ARG A CA 1
ATOM 871 C C . ARG A 1 113 ? -1.589 -14.346 -1.286 1.00 87.75 113 ARG A C 1
ATOM 873 O O . ARG A 1 113 ? -2.703 -13.872 -1.087 1.00 87.75 113 ARG A O 1
ATOM 880 N N . LYS A 1 114 ? -1.127 -14.562 -2.524 1.00 92.25 114 LYS A N 1
ATOM 881 C CA . LYS A 1 114 ? -1.872 -14.270 -3.762 1.00 92.25 114 LYS A CA 1
ATOM 882 C C . LYS A 1 114 ? -2.302 -12.806 -3.866 1.00 92.25 114 LYS A C 1
ATOM 884 O O . LYS A 1 114 ? -3.412 -12.487 -4.294 1.00 92.25 114 LYS A O 1
ATOM 889 N N . THR A 1 115 ? -1.394 -11.899 -3.512 1.00 94.69 115 THR A N 1
ATOM 890 C CA . THR A 1 115 ? -1.563 -10.446 -3.671 1.00 94.69 115 THR A CA 1
ATOM 891 C C . THR A 1 115 ? -0.531 -9.887 -4.646 1.00 94.69 115 THR A C 1
ATOM 893 O O . THR A 1 115 ? 0.570 -10.424 -4.788 1.00 94.69 115 THR A O 1
ATOM 896 N N . LEU A 1 116 ? -0.883 -8.809 -5.346 1.00 97.06 116 LEU A N 1
ATOM 897 C CA . LEU A 1 116 ? -0.028 -8.187 -6.354 1.00 97.06 116 LEU A CA 1
ATOM 898 C C . LEU A 1 116 ? -0.111 -6.665 -6.260 1.00 97.06 116 LEU A C 1
ATOM 900 O O . LEU A 1 116 ? -1.198 -6.094 -6.241 1.00 97.06 116 LEU A O 1
ATOM 904 N N . GLY A 1 117 ? 1.053 -6.012 -6.223 1.00 97.38 117 GLY A N 1
ATOM 905 C CA . GLY A 1 117 ? 1.160 -4.557 -6.291 1.00 97.38 117 GLY A CA 1
ATOM 906 C C . GLY A 1 117 ? 1.121 -4.063 -7.728 1.00 97.38 117 GLY A C 1
ATOM 907 O O . GLY A 1 117 ? 2.005 -4.406 -8.508 1.00 97.38 117 GLY A O 1
ATOM 908 N N . ILE A 1 118 ? 0.162 -3.211 -8.065 1.00 98.31 118 ILE A N 1
ATOM 909 C CA . ILE A 1 118 ? 0.072 -2.552 -9.367 1.00 98.31 118 ILE A CA 1
ATOM 910 C C . ILE A 1 118 ? 0.505 -1.092 -9.256 1.00 98.31 118 ILE A C 1
ATOM 912 O O . ILE A 1 118 ? 0.233 -0.407 -8.269 1.00 98.31 118 ILE A O 1
ATOM 916 N N . ARG A 1 119 ? 1.186 -0.609 -10.293 1.00 96.62 119 ARG A N 1
ATOM 917 C CA . ARG A 1 119 ? 1.567 0.791 -10.473 1.00 96.62 119 ARG A CA 1
ATOM 918 C C . ARG A 1 119 ? 1.186 1.263 -11.872 1.00 96.62 119 ARG A C 1
ATOM 920 O O . ARG A 1 119 ? 1.415 0.552 -12.843 1.00 96.62 119 ARG A O 1
ATOM 927 N N . ILE A 1 120 ? 0.703 2.495 -11.978 1.00 97.56 120 ILE A N 1
ATOM 928 C CA . ILE A 1 120 ? 0.563 3.207 -13.254 1.00 97.56 120 ILE A CA 1
ATOM 929 C C . ILE A 1 120 ? 1.567 4.368 -13.202 1.00 97.56 120 ILE A C 1
ATOM 931 O O . ILE A 1 120 ? 1.305 5.362 -12.523 1.00 97.56 120 ILE A O 1
ATOM 935 N N . PRO A 1 121 ? 2.778 4.221 -13.771 1.00 94.81 121 PRO A N 1
ATOM 936 C CA . PRO A 1 121 ? 3.836 5.218 -13.618 1.00 94.81 121 PRO A CA 1
ATOM 937 C C . PRO A 1 121 ? 3.467 6.520 -14.336 1.00 94.81 121 PRO A C 1
ATOM 939 O O . PRO A 1 121 ? 3.039 6.491 -15.486 1.00 94.81 121 PRO A O 1
ATOM 942 N N . GLN A 1 122 ? 3.692 7.673 -13.702 1.00 93.62 122 GLN A N 1
ATOM 943 C CA . GLN A 1 122 ? 3.444 8.982 -14.321 1.00 93.62 122 GLN A CA 1
ATOM 944 C C . GLN A 1 122 ? 4.595 9.363 -15.260 1.00 93.62 122 GLN A C 1
ATOM 946 O O . GLN A 1 122 ? 5.325 10.329 -15.048 1.00 93.62 122 GLN A O 1
ATOM 951 N N . TYR A 1 123 ? 4.793 8.554 -16.298 1.00 95.12 123 TYR A N 1
ATOM 952 C CA . TYR A 1 123 ? 5.827 8.765 -17.300 1.00 95.12 123 TYR A CA 1
ATOM 953 C C . TYR A 1 123 ? 5.275 8.406 -18.690 1.00 95.12 123 TYR A C 1
ATOM 955 O O . TYR A 1 123 ? 5.189 7.218 -19.012 1.00 95.12 123 TYR A O 1
ATOM 963 N N . PRO A 1 124 ? 4.906 9.395 -19.532 1.00 95.62 124 PRO A N 1
ATOM 964 C CA . PRO A 1 124 ? 4.168 9.162 -20.781 1.00 95.62 124 PRO A CA 1
ATOM 965 C C . PRO A 1 124 ? 4.802 8.127 -21.718 1.00 95.62 124 PRO A C 1
ATOM 967 O O . PRO A 1 124 ? 4.112 7.250 -22.231 1.00 95.62 124 PRO A O 1
ATOM 970 N N . PHE A 1 125 ? 6.128 8.168 -21.882 1.00 97.12 125 PHE A N 1
ATOM 971 C CA . PHE A 1 125 ? 6.859 7.185 -22.687 1.00 97.12 125 PHE A CA 1
ATOM 972 C C . PHE A 1 125 ? 6.672 5.748 -22.169 1.00 97.12 125 PHE A C 1
ATOM 974 O O . PHE A 1 125 ? 6.510 4.825 -22.961 1.00 97.12 125 PHE A O 1
ATOM 981 N N . VAL A 1 126 ? 6.673 5.545 -20.847 1.00 97.62 126 VAL A N 1
ATOM 982 C CA . VAL A 1 126 ? 6.528 4.214 -20.236 1.00 97.62 126 VAL A CA 1
ATOM 983 C C . VAL A 1 126 ? 5.091 3.723 -20.346 1.00 97.62 126 VAL A C 1
ATOM 985 O O . VAL A 1 126 ? 4.882 2.551 -20.642 1.00 97.62 126 VAL A O 1
ATOM 988 N N . LEU A 1 127 ? 4.106 4.604 -20.159 1.00 97.88 127 LEU A N 1
ATOM 989 C CA . LEU A 1 127 ? 2.698 4.256 -20.357 1.00 97.88 127 LEU A CA 1
ATOM 990 C C . LEU A 1 127 ? 2.454 3.784 -21.792 1.00 97.88 127 LEU A C 1
ATOM 992 O O . LEU A 1 127 ? 1.906 2.701 -21.993 1.00 97.88 127 LEU A O 1
ATOM 996 N N . LYS A 1 128 ? 2.960 4.534 -22.780 1.00 98.12 128 LYS A N 1
ATOM 997 C CA . LYS A 1 128 ? 2.867 4.160 -24.194 1.00 98.12 128 LYS A CA 1
ATOM 998 C C . LYS A 1 128 ? 3.616 2.860 -24.504 1.00 98.12 128 LYS A C 1
ATOM 1000 O O . LYS A 1 128 ? 3.077 2.003 -25.195 1.00 98.12 128 LYS A O 1
ATOM 1005 N N . LEU A 1 129 ? 4.816 2.672 -23.948 1.00 98.38 129 LEU A N 1
ATOM 1006 C CA . LEU A 1 129 ? 5.574 1.422 -24.069 1.00 98.38 129 LEU A CA 1
ATOM 1007 C C . LEU A 1 129 ? 4.770 0.212 -23.574 1.00 98.38 129 LEU A C 1
ATOM 1009 O O . LEU A 1 129 ? 4.709 -0.803 -24.262 1.00 98.38 129 LEU A O 1
ATOM 1013 N N . ILE A 1 130 ? 4.180 0.303 -22.380 1.00 98.62 130 ILE A N 1
ATOM 1014 C CA . ILE A 1 130 ? 3.415 -0.798 -21.779 1.00 98.62 130 ILE A CA 1
ATOM 1015 C C . ILE A 1 130 ? 2.133 -1.055 -22.575 1.00 98.62 130 ILE A C 1
ATOM 1017 O O . ILE A 1 130 ? 1.779 -2.211 -22.809 1.00 98.62 130 ILE A O 1
ATOM 1021 N N . GLN A 1 131 ? 1.472 0.008 -23.037 1.00 98.31 131 GLN A N 1
ATOM 1022 C CA . GLN A 1 131 ? 0.291 -0.087 -23.889 1.00 98.31 131 GLN A CA 1
ATOM 1023 C C . GLN A 1 131 ? 0.600 -0.831 -25.197 1.00 98.31 131 GLN A C 1
ATOM 1025 O O . GLN A 1 131 ? -0.105 -1.780 -25.531 1.00 98.31 131 GLN A O 1
ATOM 1030 N N . ASP A 1 132 ? 1.689 -0.471 -25.883 1.00 98.38 132 ASP A N 1
ATOM 1031 C CA . ASP A 1 132 ? 2.103 -1.096 -27.148 1.00 98.38 132 ASP A CA 1
ATOM 1032 C C . ASP A 1 132 ? 2.667 -2.510 -26.953 1.00 98.38 132 ASP A C 1
ATOM 1034 O O . ASP A 1 132 ? 2.569 -3.363 -27.839 1.00 98.38 132 ASP A O 1
ATOM 1038 N N . PHE A 1 133 ? 3.256 -2.789 -25.787 1.00 98.44 133 PHE A N 1
ATOM 1039 C CA . PHE A 1 133 ? 3.676 -4.139 -25.420 1.00 98.44 133 PHE A CA 1
ATOM 1040 C C . PHE A 1 133 ? 2.477 -5.054 -25.122 1.00 98.44 133 PHE A C 1
ATOM 1042 O O . PHE A 1 133 ? 2.545 -6.257 -25.383 1.00 98.44 133 PHE A O 1
ATOM 1049 N N . GLY A 1 134 ? 1.385 -4.491 -24.593 1.00 97.94 134 GLY A N 1
ATOM 1050 C CA . GLY A 1 134 ? 0.130 -5.187 -24.297 1.00 97.94 134 GLY A CA 1
ATOM 1051 C C . GLY A 1 134 ? 0.144 -6.030 -23.018 1.00 97.94 134 GLY A C 1
ATOM 1052 O O . GLY A 1 134 ? -0.811 -6.764 -22.761 1.00 97.94 134 GLY A O 1
ATOM 1053 N N . ARG A 1 135 ? 1.216 -5.958 -22.219 1.00 97.06 135 ARG A N 1
ATOM 1054 C CA . ARG A 1 135 ? 1.383 -6.704 -20.961 1.00 97.06 135 ARG A CA 1
ATOM 1055 C C . ARG A 1 135 ? 2.092 -5.855 -19.915 1.00 97.06 135 ARG A C 1
ATOM 1057 O O . ARG A 1 135 ? 2.890 -4.982 -20.248 1.00 97.06 135 ARG A O 1
ATOM 1064 N N . GLY A 1 136 ? 1.836 -6.155 -18.649 1.00 97.81 136 GLY A N 1
ATOM 1065 C CA . GLY A 1 136 ? 2.529 -5.541 -17.527 1.00 97.81 136 GLY A CA 1
ATOM 1066 C C . GLY A 1 136 ? 4.011 -5.919 -17.484 1.00 97.81 136 GLY A C 1
ATOM 1067 O O . GLY A 1 136 ? 4.396 -7.063 -17.744 1.00 97.81 136 GLY A O 1
ATOM 1068 N N . ILE A 1 137 ? 4.846 -4.952 -17.110 1.00 98.50 137 ILE A N 1
ATOM 1069 C CA . ILE A 1 137 ? 6.269 -5.173 -16.830 1.00 98.50 137 ILE A CA 1
ATOM 1070 C C . ILE A 1 137 ? 6.528 -5.029 -15.336 1.00 98.50 137 ILE A C 1
ATOM 1072 O O . ILE A 1 137 ? 5.840 -4.278 -14.653 1.00 98.50 137 ILE A O 1
ATOM 1076 N N . THR A 1 138 ? 7.522 -5.719 -14.789 1.00 97.38 138 THR A N 1
ATOM 1077 C CA . THR A 1 138 ? 7.863 -5.561 -13.366 1.00 97.38 138 THR A CA 1
ATOM 1078 C C . THR A 1 138 ? 8.246 -4.116 -13.032 1.00 97.38 138 THR A C 1
ATOM 1080 O O . THR A 1 138 ? 8.937 -3.456 -13.803 1.00 97.38 138 THR A O 1
ATOM 1083 N N . ALA A 1 139 ? 7.853 -3.648 -11.849 1.00 94.25 139 ALA A N 1
ATOM 1084 C CA . ALA A 1 139 ? 8.074 -2.297 -11.355 1.00 94.25 139 ALA A CA 1
ATOM 1085 C C . ALA A 1 139 ? 8.843 -2.313 -10.032 1.00 94.25 139 ALA A C 1
ATOM 1087 O O . ALA A 1 139 ? 8.286 -2.387 -8.938 1.00 94.25 139 ALA A O 1
ATOM 1088 N N . THR A 1 140 ? 10.164 -2.219 -10.124 1.00 93.19 140 THR A N 1
ATOM 1089 C CA . THR A 1 140 ? 11.057 -2.056 -8.972 1.00 93.19 140 THR A CA 1
ATOM 1090 C C . THR A 1 140 ? 12.224 -1.159 -9.367 1.00 93.19 140 THR A C 1
ATOM 1092 O O . THR A 1 140 ? 12.501 -0.997 -10.550 1.00 93.19 140 THR A O 1
ATOM 1095 N N . SER A 1 141 ? 12.899 -0.532 -8.407 1.00 92.56 141 SER A N 1
ATOM 1096 C CA . SER A 1 141 ? 14.018 0.376 -8.694 1.00 92.56 141 SER A CA 1
ATOM 1097 C C . SER A 1 141 ? 15.188 -0.367 -9.349 1.00 92.56 141 SER A C 1
ATOM 1099 O O . SER A 1 141 ? 15.417 -1.530 -9.047 1.00 92.56 141 SER A O 1
ATOM 1101 N N . ALA A 1 142 ? 15.971 0.268 -10.216 1.00 94.56 142 ALA A N 1
ATOM 1102 C CA . ALA A 1 142 ? 17.031 -0.407 -10.971 1.00 94.56 142 ALA A CA 1
ATOM 1103 C C . ALA A 1 142 ? 18.319 -0.691 -10.175 1.00 94.56 142 ALA A C 1
ATOM 1105 O O . ALA A 1 142 ? 19.339 -1.033 -10.757 1.00 94.56 142 ALA A O 1
ATOM 1106 N N . ASN A 1 143 ? 18.312 -0.588 -8.847 1.00 91.25 143 ASN A N 1
ATOM 1107 C CA . ASN A 1 143 ? 19.449 -0.972 -8.008 1.00 91.25 143 ASN A CA 1
ATOM 1108 C C . ASN A 1 143 ? 19.422 -2.460 -7.635 1.00 91.25 143 ASN A C 1
ATOM 1110 O O . ASN A 1 143 ? 18.349 -3.052 -7.472 1.00 91.25 143 ASN A O 1
ATOM 1114 N N . VAL A 1 144 ? 20.600 -3.036 -7.406 1.00 88.62 144 VAL A N 1
ATOM 1115 C CA . VAL A 1 144 ? 20.734 -4.294 -6.654 1.00 88.62 144 VAL A CA 1
ATOM 1116 C C . VAL A 1 144 ? 20.161 -4.094 -5.246 1.00 88.62 144 VAL A C 1
ATOM 1118 O O . VAL A 1 144 ? 20.170 -2.971 -4.731 1.00 88.62 144 VAL A O 1
ATOM 1121 N N . SER A 1 145 ? 19.610 -5.139 -4.624 1.00 80.50 145 SER A N 1
ATOM 1122 C CA . SER A 1 145 ? 19.018 -5.041 -3.284 1.00 80.50 145 SER A CA 1
ATOM 1123 C C . SER A 1 145 ? 19.954 -4.329 -2.303 1.00 80.50 145 SER A C 1
ATOM 1125 O O . SER A 1 145 ? 21.155 -4.583 -2.286 1.00 80.50 145 SER A O 1
ATOM 1127 N N . TYR A 1 146 ? 19.384 -3.421 -1.505 1.00 78.31 146 TYR A N 1
ATOM 1128 C CA . TYR A 1 146 ? 20.075 -2.580 -0.513 1.00 78.31 146 TYR A CA 1
ATOM 1129 C C . TYR A 1 146 ? 21.042 -1.513 -1.066 1.00 78.31 146 TYR A C 1
ATOM 1131 O O . TYR A 1 146 ? 21.472 -0.652 -0.306 1.00 78.31 146 TYR A O 1
ATOM 1139 N N . ALA A 1 147 ? 21.335 -1.494 -2.371 1.00 84.44 147 ALA A N 1
ATOM 1140 C CA . ALA A 1 147 ? 22.157 -0.449 -2.986 1.00 84.44 147 ALA A CA 1
ATOM 1141 C C . ALA A 1 147 ? 21.386 0.867 -3.226 1.00 84.44 147 ALA A C 1
ATOM 1143 O O . ALA A 1 147 ? 20.150 0.912 -3.208 1.00 84.44 147 ALA A O 1
ATOM 1144 N N . LYS A 1 148 ? 22.128 1.950 -3.491 1.00 88.12 148 LYS A N 1
ATOM 1145 C CA . LYS A 1 148 ? 21.570 3.273 -3.809 1.00 88.12 148 LYS A CA 1
ATOM 1146 C C . LYS A 1 148 ? 20.735 3.221 -5.094 1.00 88.12 148 LYS A C 1
ATOM 1148 O O . LYS A 1 148 ? 21.121 2.585 -6.071 1.00 88.12 148 LYS A O 1
ATOM 1153 N N . ARG A 1 149 ? 19.587 3.908 -5.097 1.00 91.44 149 ARG A N 1
ATOM 1154 C CA . ARG A 1 149 ? 18.715 4.026 -6.278 1.00 91.44 149 ARG A CA 1
ATOM 1155 C C . ARG A 1 149 ? 19.370 4.917 -7.341 1.00 91.44 149 ARG A C 1
ATOM 1157 O O . ARG A 1 149 ? 19.845 5.989 -6.971 1.00 91.44 149 ARG A O 1
ATOM 1164 N N . PRO A 1 150 ? 19.365 4.511 -8.619 1.00 94.25 150 PRO A N 1
ATOM 1165 C CA . PRO A 1 150 ? 19.960 5.305 -9.684 1.00 94.25 150 PRO A CA 1
ATOM 1166 C C . PRO A 1 150 ? 19.005 6.369 -10.236 1.00 94.25 150 PRO A C 1
ATOM 1168 O O . PRO A 1 150 ? 17.841 6.077 -10.533 1.00 94.25 150 PRO A O 1
ATOM 1171 N N . TYR A 1 151 ? 19.532 7.577 -10.441 1.00 96.38 151 TYR A N 1
ATOM 1172 C CA . TYR A 1 151 ? 18.847 8.691 -11.107 1.00 96.38 151 TYR A CA 1
ATOM 1173 C C . TYR A 1 151 ? 19.503 9.082 -12.434 1.00 96.38 151 TYR A C 1
ATOM 1175 O O . TYR A 1 151 ? 18.983 9.939 -13.138 1.00 96.38 151 TYR A O 1
ATOM 1183 N N . SER A 1 152 ? 20.609 8.444 -12.815 1.00 97.50 152 SER A N 1
ATOM 1184 C CA . SER A 1 152 ? 21.229 8.556 -14.138 1.00 97.50 152 SER A CA 1
ATOM 1185 C C . SER A 1 152 ? 21.865 7.227 -14.550 1.00 97.50 152 SER A C 1
ATOM 1187 O O . SER A 1 152 ? 22.060 6.335 -13.716 1.00 97.50 152 SER A O 1
ATOM 1189 N N . PHE A 1 153 ? 22.213 7.110 -15.833 1.00 97.38 153 PHE A N 1
ATOM 1190 C CA . PHE A 1 153 ? 23.025 6.004 -16.340 1.00 97.38 153 PHE A CA 1
ATOM 1191 C C . PHE A 1 153 ? 24.353 5.875 -15.581 1.00 97.38 153 PHE A C 1
ATOM 1193 O O . PHE A 1 153 ? 24.690 4.788 -15.119 1.00 97.38 153 PHE A O 1
ATOM 1200 N N . ASP A 1 154 ? 25.064 6.989 -15.386 1.00 96.94 154 ASP A N 1
ATOM 1201 C CA . ASP A 1 154 ? 26.382 6.990 -14.742 1.00 96.94 154 ASP A CA 1
ATOM 1202 C C . ASP A 1 154 ? 26.300 6.545 -13.276 1.00 96.94 154 ASP A C 1
ATOM 1204 O O . ASP A 1 154 ? 27.132 5.770 -12.807 1.00 96.94 154 ASP A O 1
ATOM 1208 N N . GLU A 1 155 ? 25.264 6.976 -12.542 1.00 95.62 155 GLU A N 1
ATOM 1209 C CA . GLU A 1 155 ? 25.024 6.495 -11.178 1.00 95.62 155 GLU A CA 1
ATOM 1210 C C . GLU A 1 155 ? 24.712 4.999 -11.160 1.00 95.62 155 GLU A C 1
ATOM 1212 O O . GLU A 1 155 ? 25.254 4.264 -10.333 1.00 95.62 155 GLU A O 1
ATOM 1217 N N . TRP A 1 156 ? 23.852 4.532 -12.070 1.00 96.94 156 TRP A N 1
ATOM 1218 C CA . TRP A 1 156 ? 23.545 3.110 -12.181 1.00 96.94 156 TRP A CA 1
ATOM 1219 C C . TRP A 1 156 ? 24.809 2.290 -12.455 1.00 96.94 156 TRP A C 1
ATOM 1221 O O . TRP A 1 156 ? 25.058 1.314 -11.746 1.00 96.94 156 TRP A O 1
ATOM 1231 N N . GLN A 1 157 ? 25.629 2.708 -13.419 1.00 95.88 157 GLN A N 1
ATOM 1232 C CA . GLN A 1 157 ? 26.859 2.017 -13.789 1.00 95.88 157 GLN A CA 1
ATOM 1233 C C . GLN A 1 157 ? 27.885 2.036 -12.647 1.00 95.88 157 GLN A C 1
ATOM 1235 O O . GLN A 1 157 ? 28.533 1.027 -12.383 1.00 95.88 157 GLN A O 1
ATOM 1240 N N . LYS A 1 158 ? 28.001 3.152 -11.920 1.00 94.88 158 LYS A N 1
ATOM 1241 C CA . LYS A 1 158 ? 28.918 3.287 -10.782 1.00 94.88 158 LYS A CA 1
ATOM 1242 C C . LYS A 1 158 ? 28.548 2.384 -9.603 1.00 94.88 158 LYS A C 1
ATOM 1244 O O . LYS A 1 158 ? 29.433 1.804 -8.983 1.00 94.88 158 LYS A O 1
ATOM 1249 N N . TYR A 1 159 ? 27.262 2.290 -9.258 1.00 92.62 159 TYR A N 1
ATOM 1250 C CA . TYR A 1 159 ? 26.808 1.590 -8.045 1.00 92.62 159 TYR A CA 1
ATOM 1251 C C . TYR A 1 159 ? 26.360 0.139 -8.280 1.00 92.62 159 TYR A C 1
ATOM 1253 O O . TYR A 1 159 ? 26.105 -0.585 -7.316 1.00 92.62 159 TYR A O 1
ATOM 1261 N N . THR A 1 160 ? 26.252 -0.303 -9.534 1.00 94.44 160 THR A N 1
ATOM 1262 C CA . THR A 1 160 ? 25.850 -1.674 -9.878 1.00 94.44 160 THR A CA 1
ATOM 1263 C C . THR A 1 160 ? 27.090 -2.529 -10.144 1.00 94.44 160 THR A C 1
ATOM 1265 O O . THR A 1 160 ? 27.878 -2.173 -11.013 1.00 94.44 160 THR A O 1
ATOM 1268 N N . PRO A 1 161 ? 27.287 -3.678 -9.472 1.00 93.88 161 PRO A N 1
ATOM 1269 C CA . PRO A 1 161 ? 28.413 -4.569 -9.757 1.00 93.88 161 PRO A CA 1
ATOM 1270 C C . PRO A 1 161 ? 28.420 -5.048 -11.215 1.00 93.88 161 PRO A C 1
ATOM 1272 O O . PRO A 1 161 ? 27.359 -5.342 -11.769 1.00 93.88 161 PRO A O 1
ATOM 1275 N N . GLN A 1 162 ? 29.599 -5.214 -11.823 1.00 94.19 162 GLN A N 1
ATOM 1276 C CA . GLN A 1 162 ? 29.735 -5.626 -13.232 1.00 94.19 162 GLN A CA 1
ATOM 1277 C C . GLN A 1 162 ? 28.958 -6.913 -13.560 1.00 94.19 162 GLN A C 1
ATOM 1279 O O . GLN A 1 162 ? 28.242 -6.966 -14.558 1.00 94.19 162 GLN A O 1
ATOM 1284 N N . LYS A 1 163 ? 28.991 -7.914 -12.668 1.00 94.50 163 LYS A N 1
ATOM 1285 C CA . LYS A 1 163 ? 28.229 -9.170 -12.816 1.00 94.50 163 LYS A CA 1
ATOM 1286 C C . LYS A 1 163 ? 26.707 -8.973 -12.913 1.00 94.50 163 LYS A C 1
ATOM 1288 O O . LYS A 1 163 ? 26.009 -9.819 -13.457 1.00 94.50 163 LYS A O 1
ATOM 1293 N N . ASN A 1 164 ? 26.184 -7.872 -12.373 1.00 95.19 164 ASN A N 1
ATOM 1294 C CA . ASN A 1 164 ? 24.774 -7.503 -12.469 1.00 95.19 164 ASN A CA 1
ATOM 1295 C C . ASN A 1 164 ? 24.524 -6.646 -13.717 1.00 95.19 164 ASN A C 1
ATOM 1297 O O . ASN A 1 164 ? 23.498 -6.818 -14.368 1.00 95.19 164 ASN A O 1
ATOM 1301 N N . GLN A 1 165 ? 25.465 -5.771 -14.090 1.00 95.12 165 GLN A N 1
ATOM 1302 C CA . GLN A 1 165 ? 25.364 -4.953 -15.305 1.00 95.12 165 GLN A CA 1
ATOM 1303 C C . GLN A 1 165 ? 25.227 -5.808 -16.571 1.00 95.12 165 GLN A C 1
ATOM 1305 O O . GLN A 1 165 ? 24.410 -5.493 -17.432 1.00 95.12 165 GLN A O 1
ATOM 1310 N N . VAL A 1 166 ? 25.960 -6.925 -16.662 1.00 96.31 166 VAL A N 1
ATOM 1311 C CA . VAL A 1 166 ? 25.896 -7.837 -17.821 1.00 96.31 166 VAL A CA 1
ATOM 1312 C C . VAL A 1 166 ? 24.531 -8.509 -18.007 1.00 96.31 166 VAL A C 1
ATOM 1314 O O . VAL A 1 166 ? 24.242 -9.013 -19.089 1.00 96.31 166 VAL A O 1
ATOM 1317 N N . LEU A 1 167 ? 23.671 -8.508 -16.981 1.00 96.88 167 LEU A N 1
ATOM 1318 C CA . LEU A 1 167 ? 22.307 -9.033 -17.078 1.00 96.88 167 LEU A CA 1
ATOM 1319 C C . LEU A 1 167 ? 21.338 -8.034 -17.725 1.00 96.88 167 LEU A C 1
ATOM 1321 O O . LEU A 1 167 ? 20.240 -8.431 -18.110 1.00 96.88 167 LEU A O 1
ATOM 1325 N N . VAL A 1 168 ? 21.704 -6.757 -17.836 1.00 98.00 168 VAL A N 1
ATOM 1326 C CA . VAL A 1 168 ? 20.853 -5.743 -18.461 1.00 98.00 168 VAL A CA 1
ATOM 1327 C C . VAL A 1 168 ? 21.011 -5.806 -19.975 1.00 98.00 168 VAL A C 1
ATOM 1329 O O . VAL A 1 168 ? 22.115 -5.697 -20.508 1.00 98.00 168 VAL A O 1
ATOM 1332 N N . ASP A 1 169 ? 19.901 -5.967 -20.691 1.00 98.62 169 ASP A N 1
ATOM 1333 C CA . ASP A 1 169 ? 19.923 -6.018 -22.155 1.00 98.62 169 ASP A CA 1
ATOM 1334 C C . ASP A 1 169 ? 19.786 -4.622 -22.755 1.00 98.62 169 ASP A C 1
ATOM 1336 O O . ASP A 1 169 ? 20.449 -4.319 -23.746 1.00 98.62 169 ASP A O 1
ATOM 1340 N N . LEU A 1 170 ? 18.978 -3.763 -22.127 1.00 98.62 170 LEU A N 1
ATOM 1341 C CA . LEU A 1 170 ? 18.693 -2.416 -22.607 1.00 98.62 170 LEU A CA 1
ATOM 1342 C C . LEU A 1 170 ? 18.590 -1.408 -21.457 1.00 98.62 170 LEU A C 1
ATOM 1344 O O . LEU A 1 170 ? 17.878 -1.640 -20.483 1.00 98.62 170 LEU A O 1
ATOM 1348 N N . PHE A 1 171 ? 19.240 -0.259 -21.613 1.00 98.62 171 PHE A N 1
ATOM 1349 C CA . PHE A 1 171 ? 19.057 0.918 -20.773 1.00 98.62 171 PHE A CA 1
ATOM 1350 C C . PHE A 1 171 ? 18.411 2.037 -21.594 1.00 98.62 171 PHE A C 1
ATOM 1352 O O . PHE A 1 171 ? 18.973 2.489 -22.593 1.00 98.62 171 PHE A O 1
ATOM 1359 N N . LEU A 1 172 ? 17.240 2.499 -21.167 1.00 98.50 172 LEU A N 1
ATOM 1360 C CA . LEU A 1 172 ? 16.554 3.650 -21.745 1.00 98.50 172 LEU A CA 1
ATOM 1361 C C . LEU A 1 172 ? 16.967 4.909 -20.996 1.00 98.50 172 LEU A C 1
ATOM 1363 O O . LEU A 1 172 ? 16.518 5.137 -19.881 1.00 98.50 172 LEU A O 1
ATOM 1367 N N . ASP A 1 173 ? 17.838 5.707 -21.591 1.00 97.94 173 ASP A N 1
ATOM 1368 C CA . ASP A 1 173 ? 18.465 6.848 -20.946 1.00 97.94 173 ASP A CA 1
ATOM 1369 C C . ASP A 1 173 ? 17.698 8.146 -21.212 1.00 97.94 173 ASP A C 1
ATOM 1371 O O . ASP A 1 173 ? 17.701 8.683 -22.317 1.00 97.94 173 ASP A O 1
ATOM 1375 N N . ALA A 1 174 ? 17.047 8.659 -20.171 1.00 97.06 174 ALA A N 1
ATOM 1376 C CA . ALA A 1 174 ? 16.398 9.968 -20.145 1.00 97.06 174 ALA A CA 1
ATOM 1377 C C . ALA A 1 174 ? 17.316 11.078 -19.587 1.00 97.06 174 ALA A C 1
ATOM 1379 O O . ALA A 1 174 ? 16.874 12.209 -19.367 1.00 97.06 174 ALA A O 1
ATOM 1380 N N . GLY A 1 175 ? 18.592 10.777 -19.328 1.00 97.06 175 GLY A N 1
ATOM 1381 C CA . GLY A 1 175 ? 19.519 11.631 -18.598 1.00 97.06 175 GLY A CA 1
ATOM 1382 C C . GLY A 1 175 ? 19.321 11.546 -17.083 1.00 97.06 175 GLY A C 1
ATOM 1383 O O . GLY A 1 175 ? 18.899 10.518 -16.542 1.00 97.06 175 GLY A O 1
ATOM 1384 N N . LYS A 1 176 ? 19.651 12.639 -16.385 1.00 96.88 176 LYS A N 1
ATOM 1385 C CA . LYS A 1 176 ? 19.487 12.761 -14.931 1.00 96.88 176 LYS A CA 1
ATOM 1386 C C . LYS A 1 176 ? 18.022 13.041 -14.578 1.00 96.88 176 LYS A C 1
ATOM 1388 O O . LYS A 1 176 ? 17.482 14.074 -14.963 1.00 96.88 176 LYS A O 1
ATOM 1393 N N . LEU A 1 177 ? 17.403 12.128 -13.838 1.00 93.69 177 LEU A N 1
ATOM 1394 C CA . LEU A 1 177 ? 16.043 12.246 -13.316 1.00 93.69 177 LEU A CA 1
ATOM 1395 C C . LEU A 1 177 ? 16.000 13.138 -12.068 1.00 93.69 177 LEU A C 1
ATOM 1397 O O . LEU A 1 177 ? 16.990 13.266 -11.342 1.00 93.69 177 LEU A O 1
ATOM 1401 N N . ALA A 1 178 ? 14.830 13.718 -11.797 1.00 88.88 178 ALA A N 1
ATOM 1402 C CA . ALA A 1 178 ? 14.573 14.446 -10.559 1.00 88.88 178 ALA A CA 1
ATOM 1403 C C . ALA A 1 178 ? 14.657 13.512 -9.340 1.00 88.88 178 ALA A C 1
ATOM 1405 O O . ALA A 1 178 ? 14.254 12.347 -9.401 1.00 88.88 178 ALA A O 1
ATOM 1406 N N . LEU A 1 179 ? 15.177 14.031 -8.225 1.00 87.19 179 LEU A N 1
ATOM 1407 C CA . LEU A 1 179 ? 15.355 13.266 -6.994 1.00 87.19 179 LEU A CA 1
ATOM 1408 C C . LEU A 1 179 ? 14.040 13.197 -6.207 1.00 87.19 179 LEU A C 1
ATOM 1410 O O . LEU A 1 179 ? 13.846 13.919 -5.232 1.00 87.19 179 LEU A O 1
ATOM 1414 N N . ASN A 1 180 ? 13.134 12.326 -6.639 1.00 80.69 180 ASN A N 1
ATOM 1415 C CA . ASN A 1 180 ? 11.826 12.174 -6.015 1.00 80.69 180 ASN A CA 1
ATOM 1416 C C . ASN A 1 180 ? 11.793 10.996 -5.024 1.00 80.69 180 ASN A C 1
ATOM 1418 O O . ASN A 1 180 ? 12.471 9.983 -5.228 1.00 80.69 180 ASN A O 1
ATOM 1422 N N . PRO A 1 181 ? 10.991 11.081 -3.942 1.00 77.94 181 PRO A N 1
ATOM 1423 C CA . PRO A 1 181 ? 10.813 9.969 -3.018 1.00 77.94 181 PRO A CA 1
ATOM 1424 C C . PRO A 1 181 ? 10.305 8.686 -3.707 1.00 77.94 181 PRO A C 1
ATOM 1426 O O . PRO A 1 181 ? 9.709 8.737 -4.784 1.00 77.94 181 PRO A O 1
ATOM 1429 N N . PRO A 1 182 ? 10.473 7.510 -3.071 1.00 81.88 182 PRO A N 1
ATOM 1430 C CA . PRO A 1 182 ? 9.873 6.263 -3.543 1.00 81.88 182 PRO A CA 1
ATOM 1431 C C . PRO A 1 182 ? 8.358 6.374 -3.725 1.00 81.88 182 PRO A C 1
ATOM 1433 O O . PRO A 1 182 ? 7.714 7.178 -3.051 1.00 81.88 182 PRO A O 1
ATOM 1436 N N . SER A 1 183 ? 7.770 5.461 -4.504 1.00 83.06 183 SER A N 1
ATOM 1437 C CA . SER A 1 183 ? 6.317 5.295 -4.475 1.00 83.06 183 SER A CA 1
ATOM 1438 C C . SER A 1 183 ? 5.827 4.887 -3.081 1.00 83.06 183 SER A C 1
ATOM 1440 O O . SER A 1 183 ? 6.476 4.087 -2.391 1.00 83.06 183 SER A O 1
ATOM 1442 N N . THR A 1 184 ? 4.678 5.412 -2.673 1.00 85.44 184 THR A N 1
ATOM 1443 C CA . THR A 1 184 ? 3.940 4.887 -1.519 1.00 85.44 184 THR A CA 1
ATOM 1444 C C . THR A 1 184 ? 3.365 3.526 -1.901 1.00 85.44 184 THR A C 1
ATOM 1446 O O . THR A 1 184 ? 2.933 3.346 -3.036 1.00 85.44 184 THR A O 1
ATOM 1449 N N . VAL A 1 185 ? 3.412 2.549 -0.998 1.00 92.12 185 VAL A N 1
ATOM 1450 C CA . VAL A 1 185 ? 2.842 1.211 -1.214 1.00 92.12 185 VAL A CA 1
ATOM 1451 C C . VAL A 1 185 ? 1.708 1.019 -0.230 1.00 92.12 185 VAL A C 1
ATOM 1453 O O . VAL A 1 185 ? 1.907 1.197 0.973 1.00 92.12 185 VAL A O 1
ATOM 1456 N N . VAL A 1 186 ? 0.542 0.667 -0.754 1.00 85.94 186 VAL A N 1
ATOM 1457 C CA . VAL A 1 186 ? -0.699 0.560 0.001 1.00 85.94 186 VAL A CA 1
ATOM 1458 C C . VAL A 1 186 ? -1.341 -0.781 -0.283 1.00 85.94 186 VAL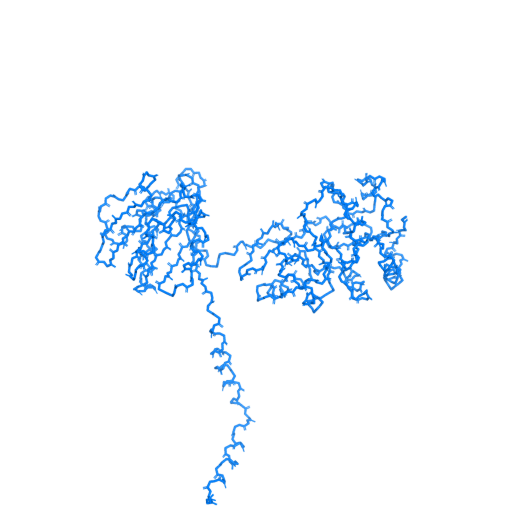 A C 1
ATOM 1460 O O . VAL A 1 186 ? -1.561 -1.107 -1.445 1.00 85.94 186 VAL A O 1
ATOM 1463 N N . ASP A 1 187 ? -1.633 -1.540 0.762 1.00 92.50 187 ASP A N 1
ATOM 1464 C CA . ASP A 1 187 ? -2.458 -2.734 0.682 1.00 92.50 187 ASP A CA 1
ATOM 1465 C C . ASP A 1 187 ? -3.934 -2.372 0.728 1.00 92.50 187 ASP A C 1
ATOM 1467 O O . ASP A 1 187 ? -4.340 -1.573 1.558 1.00 92.50 187 ASP A O 1
ATOM 1471 N N . THR A 1 188 ? -4.709 -2.936 -0.188 1.00 88.50 188 THR A N 1
ATOM 1472 C CA . THR A 1 188 ? -6.159 -2.765 -0.338 1.00 88.50 188 THR A CA 1
ATOM 1473 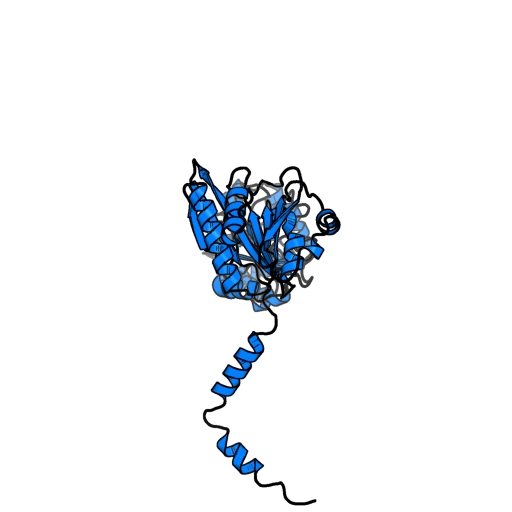C C . THR A 1 188 ? -6.854 -4.118 -0.448 1.00 88.50 188 THR A C 1
ATOM 1475 O O . THR A 1 188 ? -7.963 -4.202 -0.961 1.00 88.50 188 THR A O 1
ATOM 1478 N N . THR A 1 189 ? -6.205 -5.217 -0.042 1.00 84.81 189 THR A N 1
ATOM 1479 C CA . THR A 1 189 ? -6.830 -6.549 -0.095 1.00 84.81 189 THR A CA 1
ATOM 1480 C C . THR A 1 189 ? -8.019 -6.675 0.852 1.00 84.81 189 THR A C 1
ATOM 1482 O O . THR A 1 189 ? -8.872 -7.530 0.631 1.00 84.81 189 THR A O 1
ATOM 1485 N N . LEU A 1 190 ? -8.065 -5.833 1.885 1.00 75.25 190 LEU A N 1
ATOM 1486 C CA . LEU A 1 190 ? -9.204 -5.640 2.778 1.00 75.25 190 LEU A CA 1
ATOM 1487 C C . LEU A 1 190 ? -10.000 -4.394 2.349 1.00 75.25 190 LEU A C 1
ATOM 1489 O O . LEU A 1 190 ? -9.567 -3.639 1.475 1.00 75.25 190 LEU A O 1
ATOM 1493 N N . GLU A 1 191 ? -11.180 -4.186 2.935 1.00 58.22 191 GLU A N 1
ATOM 1494 C CA . GLU A 1 191 ? -11.998 -3.001 2.634 1.00 58.22 191 GLU A CA 1
ATOM 1495 C C . GLU A 1 191 ? -11.304 -1.698 3.053 1.00 58.22 191 GLU A C 1
ATOM 1497 O O . GLU A 1 191 ? -11.389 -0.706 2.332 1.00 58.22 191 GLU A O 1
ATOM 1502 N N . ASP A 1 192 ? -10.531 -1.716 4.140 1.00 62.53 192 ASP A N 1
ATOM 1503 C CA . ASP A 1 192 ? -9.628 -0.628 4.510 1.00 62.53 192 ASP A CA 1
ATOM 1504 C C . ASP A 1 192 ? -8.230 -0.811 3.922 1.00 62.53 192 ASP A C 1
ATOM 1506 O O . ASP A 1 192 ? -7.750 -1.929 3.714 1.00 62.53 192 ASP A O 1
ATOM 1510 N N . TYR A 1 193 ? -7.550 0.314 3.683 1.00 70.38 193 TYR A N 1
ATOM 1511 C CA . TYR A 1 193 ? -6.189 0.288 3.175 1.00 70.38 193 TYR A CA 1
ATOM 1512 C C . TYR A 1 193 ? -5.129 0.364 4.278 1.00 70.38 193 TYR A C 1
ATOM 1514 O O . TYR A 1 193 ? -5.237 1.148 5.222 1.00 70.38 193 TYR A O 1
ATOM 1522 N N . GLN A 1 194 ? -4.033 -0.377 4.108 1.00 80.88 194 GLN A N 1
ATOM 1523 C CA . GLN A 1 194 ? -2.861 -0.335 4.981 1.00 80.88 194 GLN A CA 1
ATOM 1524 C C . GLN A 1 194 ? -1.657 0.246 4.238 1.00 80.88 194 GLN A C 1
ATOM 1526 O O . GLN A 1 194 ? -1.270 -0.231 3.174 1.00 80.88 194 GLN A O 1
ATOM 1531 N N . VAL A 1 195 ? -0.994 1.255 4.803 1.00 80.94 195 VAL A N 1
ATOM 1532 C CA . VAL A 1 195 ? 0.252 1.775 4.220 1.00 80.94 195 VAL A CA 1
ATOM 1533 C C . VAL A 1 195 ? 1.409 0.834 4.571 1.00 80.94 195 VAL A C 1
ATOM 1535 O O . VAL A 1 195 ? 1.915 0.856 5.688 1.00 80.94 195 VAL A O 1
ATOM 1538 N N . LEU A 1 196 ? 1.858 0.028 3.605 1.00 83.06 196 LEU A N 1
ATOM 1539 C CA . LEU A 1 196 ? 2.993 -0.894 3.763 1.00 83.06 196 LEU A CA 1
ATOM 1540 C C . LEU A 1 196 ? 4.345 -0.182 3.661 1.00 83.06 196 LEU A C 1
ATOM 1542 O O . LEU A 1 196 ? 5.344 -0.607 4.239 1.00 83.06 196 LEU A O 1
ATOM 1546 N N . ARG A 1 197 ? 4.402 0.896 2.872 1.00 83.94 197 ARG A N 1
ATOM 1547 C CA . ARG A 1 197 ? 5.593 1.740 2.750 1.00 83.94 197 ARG A CA 1
ATOM 1548 C C . ARG A 1 197 ? 5.197 3.170 2.461 1.00 83.94 197 ARG A C 1
ATOM 1550 O O . ARG A 1 197 ? 4.604 3.456 1.424 1.00 83.94 197 ARG A O 1
ATOM 1557 N N . GLN A 1 198 ? 5.654 4.081 3.306 1.00 77.94 198 GLN A N 1
ATOM 1558 C CA . GLN A 1 198 ? 5.482 5.502 3.070 1.00 77.94 198 GLN A CA 1
ATOM 1559 C C . GLN A 1 198 ? 6.453 6.009 1.989 1.00 77.94 198 GLN A C 1
ATOM 1561 O O . GLN A 1 198 ? 7.668 5.847 2.101 1.00 77.94 198 GLN A O 1
ATOM 1566 N N . GLY A 1 199 ? 5.909 6.634 0.946 1.00 79.25 199 GLY A N 1
ATOM 1567 C CA . GLY A 1 199 ? 6.645 7.276 -0.141 1.00 79.25 199 GLY A CA 1
ATOM 1568 C C . GLY A 1 199 ? 6.268 8.750 -0.304 1.00 79.25 199 GLY A C 1
ATOM 1569 O O . GLY A 1 199 ? 5.922 9.411 0.683 1.00 79.25 199 GLY A O 1
ATOM 1570 N N . GLY A 1 200 ? 6.336 9.248 -1.544 1.00 68.19 200 GLY A N 1
ATOM 1571 C CA . GLY A 1 200 ? 6.026 10.639 -1.901 1.00 68.19 200 GLY A CA 1
ATOM 1572 C C . GLY A 1 200 ? 4.582 11.054 -1.602 1.00 68.19 200 GLY A C 1
ATOM 1573 O O . GLY A 1 200 ? 4.352 12.189 -1.197 1.00 68.19 200 GLY A O 1
ATOM 1574 N N . ILE A 1 201 ? 3.623 10.128 -1.703 1.00 70.56 201 ILE A N 1
ATOM 1575 C CA . ILE A 1 201 ? 2.220 10.386 -1.347 1.00 70.56 201 ILE A CA 1
ATOM 1576 C C . ILE A 1 201 ? 2.010 10.049 0.123 1.00 70.56 201 ILE A C 1
ATOM 1578 O O . ILE A 1 201 ? 2.039 8.879 0.508 1.00 70.56 201 ILE A O 1
ATOM 1582 N N . LYS A 1 202 ? 1.770 11.065 0.948 1.00 68.50 202 LYS A N 1
ATOM 1583 C CA . LYS A 1 202 ? 1.447 10.919 2.372 1.00 68.50 202 LYS A CA 1
ATOM 1584 C C . LYS A 1 202 ? -0.037 10.578 2.530 1.00 68.50 202 LYS A C 1
ATOM 1586 O O . LYS A 1 202 ? -0.869 11.470 2.647 1.00 68.50 202 LYS A O 1
ATOM 1591 N N . LEU A 1 203 ? -0.363 9.287 2.517 1.00 58.75 203 LEU A N 1
ATOM 1592 C CA . LEU A 1 203 ? -1.699 8.817 2.881 1.00 58.75 203 LEU A CA 1
ATOM 1593 C C . LEU A 1 203 ? -1.769 8.702 4.401 1.00 58.75 203 LEU A C 1
ATOM 1595 O O . LEU A 1 203 ? -0.877 8.129 5.025 1.00 58.75 203 LEU A O 1
ATOM 1599 N N . LYS A 1 204 ? -2.812 9.273 5.001 1.00 47.81 204 LYS A N 1
ATOM 1600 C CA . LYS A 1 204 ? -3.087 9.071 6.426 1.00 47.81 204 LYS A CA 1
ATOM 1601 C C . LYS A 1 204 ? -3.492 7.610 6.626 1.00 47.81 204 LYS A C 1
ATOM 1603 O O . LYS A 1 204 ? -4.181 7.057 5.776 1.00 47.81 204 LYS A O 1
ATOM 1608 N N . ILE A 1 205 ? -3.047 6.975 7.706 1.00 46.22 205 ILE A N 1
ATOM 1609 C CA . ILE A 1 205 ? -3.537 5.645 8.090 1.00 46.22 205 ILE A CA 1
ATOM 1610 C C . ILE A 1 205 ? -5.054 5.776 8.287 1.00 46.22 205 ILE A C 1
ATOM 1612 O O . ILE A 1 205 ? -5.504 6.707 8.957 1.00 46.22 205 ILE A O 1
ATOM 1616 N N . ASN A 1 206 ? -5.840 4.931 7.620 1.00 42.31 206 ASN A N 1
ATOM 1617 C CA . ASN A 1 206 ? -7.293 5.049 7.611 1.00 42.31 206 ASN A CA 1
ATOM 1618 C C . ASN A 1 206 ? -7.865 4.648 8.981 1.00 42.31 206 ASN A C 1
ATOM 1620 O O . ASN A 1 206 ? -8.057 3.477 9.270 1.00 42.31 206 ASN A O 1
ATOM 1624 N N . ASN A 1 207 ? -8.171 5.647 9.803 1.00 38.44 207 ASN A N 1
ATOM 1625 C CA . ASN A 1 207 ? -9.231 5.600 10.805 1.00 38.44 207 ASN A CA 1
ATOM 1626 C C . ASN A 1 207 ? -10.141 6.801 10.496 1.00 38.44 207 ASN A C 1
ATOM 1628 O O . ASN A 1 207 ? -9.738 7.953 10.676 1.00 38.44 207 ASN A O 1
ATOM 1632 N N . LYS A 1 208 ? -11.353 6.605 9.965 1.00 40.91 208 LYS A N 1
ATOM 1633 C CA . LYS A 1 208 ? -12.219 7.752 9.628 1.00 40.91 208 LYS A CA 1
ATOM 1634 C C . LYS A 1 208 ? -12.958 8.270 10.875 1.00 40.91 208 LYS A C 1
ATOM 1636 O O . LYS A 1 208 ? -13.489 7.504 11.671 1.00 40.91 208 LYS A O 1
ATOM 1641 N N . LYS A 1 209 ? -12.989 9.608 11.004 1.00 43.62 209 LYS A N 1
ATOM 1642 C CA . LYS A 1 209 ? -13.353 10.435 12.180 1.00 43.62 209 LYS A CA 1
ATOM 1643 C C . LYS A 1 209 ? -12.404 10.312 13.376 1.00 43.62 209 LYS A C 1
ATOM 1645 O O . LYS A 1 209 ? -12.863 10.193 14.504 1.00 43.62 209 LYS A O 1
ATOM 1650 N N . GLU A 1 210 ? -11.101 10.450 13.147 1.00 51.84 210 GLU A N 1
ATOM 1651 C CA . GLU A 1 210 ? -10.168 10.783 14.225 1.00 51.84 210 GLU A CA 1
ATOM 1652 C C . GLU A 1 210 ? -10.478 12.174 14.800 1.00 51.84 210 GLU A C 1
ATOM 1654 O O . GLU A 1 210 ? -10.088 13.209 14.260 1.00 51.84 210 GLU A O 1
ATOM 1659 N N . ASN A 1 211 ? -11.203 12.209 15.917 1.00 67.38 211 ASN A N 1
ATOM 1660 C CA . ASN A 1 211 ? -11.270 13.399 16.753 1.00 67.38 211 ASN A CA 1
ATOM 1661 C C . ASN A 1 211 ? -10.001 13.439 17.599 1.00 67.38 211 ASN A C 1
ATOM 1663 O O . ASN A 1 211 ? -9.919 12.762 18.624 1.00 67.38 211 ASN A O 1
ATOM 1667 N N . ILE A 1 212 ? -9.027 14.239 17.171 1.00 79.62 212 ILE A N 1
ATOM 1668 C CA . ILE A 1 212 ? -7.811 14.475 17.947 1.00 79.62 212 ILE A CA 1
ATOM 1669 C C . ILE A 1 212 ? -8.150 15.410 19.112 1.00 79.62 212 ILE A C 1
ATOM 1671 O O . ILE A 1 212 ? -8.707 16.497 18.930 1.00 79.62 212 ILE A O 1
ATOM 1675 N N . LYS A 1 213 ? -7.823 14.980 20.327 1.00 87.06 213 LYS A N 1
ATOM 1676 C CA . LYS A 1 213 ? -7.932 15.754 21.563 1.00 87.06 213 LYS A CA 1
ATOM 1677 C C . LYS A 1 213 ? -6.583 15.782 22.255 1.00 87.06 213 LYS A C 1
ATOM 1679 O O . LYS A 1 213 ? -5.831 14.818 22.203 1.00 87.06 213 LYS A O 1
ATOM 1684 N N . ILE A 1 214 ? -6.280 16.895 22.905 1.00 88.56 214 ILE A N 1
ATOM 1685 C CA . ILE A 1 214 ? -5.081 17.031 23.726 1.00 88.56 214 ILE A CA 1
ATOM 1686 C C . ILE A 1 214 ? -5.549 17.131 25.169 1.00 88.56 214 ILE A C 1
ATOM 1688 O O . ILE A 1 214 ? -6.472 17.890 25.457 1.00 88.56 214 ILE A O 1
ATOM 1692 N N . THR A 1 215 ? -4.923 16.361 26.050 1.00 92.19 215 THR A N 1
ATOM 1693 C CA . THR A 1 215 ? -5.126 16.463 27.499 1.00 92.19 215 THR A CA 1
ATOM 1694 C C . THR A 1 215 ? -3.790 16.717 28.169 1.00 92.19 215 THR A C 1
ATOM 1696 O O . THR A 1 215 ? -2.788 16.152 27.733 1.00 92.19 215 THR A O 1
ATOM 1699 N N . GLN A 1 216 ? -3.772 17.527 29.219 1.00 93.94 216 GLN A N 1
ATOM 1700 C CA . GLN A 1 216 ? -2.565 17.917 29.955 1.00 93.94 216 GLN A CA 1
ATOM 1701 C C . GLN A 1 216 ? -2.586 17.451 31.413 1.00 93.94 216 GLN A C 1
ATOM 1703 O O . GLN A 1 216 ? -1.768 17.882 32.214 1.00 93.94 216 GLN A O 1
ATOM 1708 N N . SER A 1 217 ? -3.540 16.595 31.782 1.00 94.38 217 SER A N 1
ATOM 1709 C CA . SER A 1 217 ? -3.620 16.015 33.120 1.00 94.38 217 SER A CA 1
ATOM 1710 C C . SER A 1 217 ? -4.399 14.700 33.123 1.00 94.38 217 SER A C 1
ATOM 1712 O O . SER A 1 217 ? -5.215 14.411 32.236 1.00 94.38 217 SER A O 1
ATOM 1714 N N . ALA A 1 218 ? -4.207 13.900 34.177 1.00 93.69 218 ALA A N 1
ATOM 1715 C CA . ALA A 1 218 ? -5.031 12.718 34.429 1.00 93.69 218 ALA A CA 1
ATOM 1716 C C . ALA A 1 218 ? -6.526 13.070 34.556 1.00 93.69 218 ALA A C 1
ATOM 1718 O O . ALA A 1 218 ? -7.375 12.329 34.060 1.00 93.69 218 ALA A O 1
ATOM 1719 N N . LYS A 1 219 ? -6.851 14.224 35.155 1.00 95.12 219 LYS A N 1
ATOM 1720 C CA . LYS A 1 219 ? -8.231 14.703 35.324 1.00 95.12 219 LYS A CA 1
ATOM 1721 C C . LYS A 1 219 ? -8.882 15.052 33.985 1.00 95.12 219 LYS A C 1
ATOM 1723 O O . LYS A 1 219 ? -10.029 14.679 33.760 1.00 95.12 219 LYS A O 1
ATOM 1728 N N . GLU A 1 220 ? -8.153 15.692 33.072 1.00 96.06 220 GLU A N 1
ATOM 1729 C CA . GLU A 1 220 ? -8.640 15.953 31.711 1.00 96.06 220 GLU A CA 1
ATOM 1730 C C . GLU A 1 220 ? -8.836 14.669 30.904 1.00 96.06 220 GLU A C 1
ATOM 1732 O O . GLU A 1 220 ? -9.831 14.539 30.194 1.00 96.06 220 GLU A O 1
ATOM 1737 N N . THR A 1 221 ? -7.927 13.697 31.050 1.00 95.56 221 THR A N 1
ATOM 1738 C CA . THR A 1 221 ? -8.071 12.377 30.410 1.00 95.56 221 THR A CA 1
ATOM 1739 C C . THR A 1 221 ? -9.342 11.672 30.896 1.00 95.56 221 THR A C 1
ATOM 1741 O O . THR A 1 221 ? -10.115 11.164 30.085 1.00 95.56 221 THR A O 1
ATOM 1744 N N . GLN A 1 222 ? -9.605 11.699 32.208 1.00 97.25 222 GLN A N 1
ATOM 1745 C CA . GLN A 1 222 ? -10.844 11.168 32.786 1.00 97.25 222 GLN A CA 1
ATOM 1746 C C . GLN A 1 222 ? -12.079 11.923 32.274 1.00 97.25 222 GLN A C 1
ATOM 1748 O O . GLN A 1 222 ? -13.059 11.298 31.878 1.00 97.25 222 GLN A O 1
ATOM 1753 N N . LEU A 1 223 ? -12.041 13.258 32.235 1.00 96.00 223 LEU A N 1
ATOM 1754 C CA . LEU A 1 223 ? -13.162 14.065 31.747 1.00 96.00 223 LEU A CA 1
ATOM 1755 C C . LEU A 1 223 ? -13.474 13.780 30.271 1.00 96.00 223 LEU A C 1
ATOM 1757 O O . LEU A 1 223 ? -14.638 13.779 29.872 1.00 96.00 223 LEU A O 1
ATOM 1761 N N . LEU A 1 224 ? -12.448 13.527 29.454 1.00 95.56 224 LEU A N 1
ATOM 1762 C CA . LEU A 1 224 ? -12.633 13.133 28.061 1.00 95.56 224 LEU A CA 1
ATOM 1763 C C . LEU A 1 224 ? -13.311 11.761 27.951 1.00 95.56 224 LEU A C 1
ATOM 1765 O O . LEU A 1 224 ? -14.269 11.636 27.189 1.00 95.56 224 LEU A O 1
ATOM 1769 N N . GLY A 1 225 ? -12.857 10.771 28.728 1.00 96.69 225 GLY A N 1
ATOM 1770 C CA . GLY A 1 225 ? -13.489 9.450 28.797 1.00 96.69 225 GLY A CA 1
ATOM 1771 C C . GLY A 1 225 ? -14.957 9.532 29.222 1.00 96.69 225 GLY A C 1
ATOM 1772 O O . GLY A 1 225 ? -15.815 8.956 28.556 1.00 96.69 225 GLY A O 1
ATOM 1773 N N . GLN A 1 226 ? -15.252 10.336 30.250 1.00 97.44 226 GLN A N 1
ATOM 1774 C CA . GLN A 1 226 ? -16.609 10.601 30.738 1.00 97.44 226 GLN A CA 1
ATOM 1775 C C . GLN A 1 226 ? -17.508 11.183 29.638 1.00 97.44 226 GLN A C 1
ATOM 1777 O O . GLN A 1 226 ? -18.547 10.616 29.303 1.00 97.44 226 GLN A O 1
ATOM 1782 N N . LYS A 1 227 ? -17.081 12.286 29.014 1.00 94.25 227 LYS A N 1
ATOM 1783 C CA . LYS A 1 227 ? -17.857 12.932 27.945 1.00 94.25 227 LYS A CA 1
ATOM 1784 C C . LYS A 1 227 ? -18.071 12.005 26.751 1.00 94.25 227 LYS A C 1
ATOM 1786 O O . LYS A 1 227 ? -19.083 12.114 26.058 1.00 94.25 227 LYS A O 1
ATOM 1791 N N . LEU A 1 228 ? -17.100 11.139 26.454 1.00 95.00 228 LEU A N 1
ATOM 1792 C CA . LEU A 1 228 ? -17.192 10.230 25.320 1.00 95.00 228 LEU A CA 1
ATOM 1793 C C . LEU A 1 228 ? -18.224 9.126 25.564 1.00 95.00 228 LEU A C 1
ATOM 1795 O O . LEU A 1 228 ? -19.018 8.868 24.662 1.00 95.00 228 LEU A O 1
ATOM 1799 N N . ILE A 1 229 ? -18.259 8.519 26.756 1.00 96.56 229 ILE A N 1
ATOM 1800 C CA . ILE A 1 229 ? -19.262 7.491 27.064 1.00 96.56 229 ILE A CA 1
ATOM 1801 C C . ILE A 1 229 ? -20.679 8.069 27.118 1.00 96.56 229 ILE A C 1
ATOM 1803 O O . ILE A 1 229 ? -21.592 7.472 26.552 1.00 96.56 229 ILE A O 1
ATOM 1807 N N . GLU A 1 230 ? -20.862 9.254 27.706 1.00 93.44 230 GLU A N 1
ATOM 1808 C CA . GLU A 1 230 ? -22.160 9.942 27.756 1.00 93.44 230 GLU A CA 1
ATOM 1809 C C . GLU A 1 230 ? -22.704 10.161 26.335 1.00 93.44 230 GLU A C 1
ATOM 1811 O O . GLU A 1 230 ? -23.828 9.772 26.013 1.00 93.44 230 GLU A O 1
ATOM 1816 N N . LYS A 1 231 ? -21.861 10.682 25.433 1.00 91.56 231 LYS A N 1
ATOM 1817 C CA . LYS A 1 231 ? -22.212 10.860 24.017 1.00 91.56 231 LYS A CA 1
ATOM 1818 C C . LYS A 1 231 ? -22.458 9.540 23.293 1.00 91.56 231 LYS A C 1
ATOM 1820 O O . LYS A 1 231 ? -23.389 9.452 22.497 1.00 91.56 231 LYS A O 1
ATOM 1825 N N . ALA A 1 232 ? -21.622 8.529 23.525 1.00 91.69 232 ALA A N 1
ATOM 1826 C CA . ALA A 1 232 ? -21.742 7.236 22.859 1.00 91.69 232 ALA A CA 1
ATOM 1827 C C . ALA A 1 232 ? -23.055 6.533 23.226 1.00 91.69 232 ALA A C 1
ATOM 1829 O O . ALA A 1 232 ? -23.718 6.001 22.340 1.00 91.69 232 ALA A O 1
ATOM 1830 N N . ARG A 1 233 ? -23.473 6.597 24.496 1.00 92.75 233 ARG A N 1
ATOM 1831 C CA . ARG A 1 233 ? -24.737 6.007 24.966 1.00 92.75 233 ARG A CA 1
ATOM 1832 C C . ARG A 1 233 ? -25.970 6.715 24.421 1.00 92.75 233 ARG A C 1
ATOM 1834 O O . ARG A 1 233 ? -26.943 6.044 24.09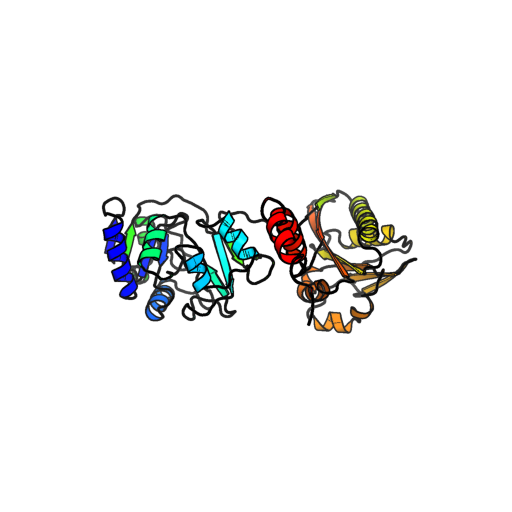8 1.00 92.75 233 ARG A O 1
ATOM 1841 N N . LEU A 1 234 ? -25.921 8.041 24.285 1.00 90.00 234 LEU A N 1
ATOM 1842 C CA . LEU A 1 234 ? -26.985 8.804 23.624 1.00 90.00 234 LEU A CA 1
ATOM 1843 C C . LEU A 1 234 ? -27.097 8.442 22.141 1.00 90.00 234 LEU A C 1
ATOM 1845 O O . LEU A 1 234 ? -28.194 8.318 21.610 1.00 90.00 234 LEU A O 1
ATOM 1849 N N . LYS A 1 235 ? -25.955 8.268 21.469 1.00 88.56 235 LYS A N 1
ATOM 1850 C CA . LYS A 1 235 ? -25.911 7.986 20.033 1.00 88.56 235 LYS A CA 1
ATOM 1851 C C . LYS A 1 235 ? -26.269 6.538 19.684 1.00 88.56 235 LYS A C 1
ATOM 1853 O O . LYS A 1 235 ? -26.809 6.290 18.611 1.00 88.56 235 LYS A O 1
ATOM 1858 N N . TYR A 1 236 ? -25.935 5.589 20.553 1.00 90.62 236 TYR A N 1
ATOM 1859 C CA . TYR A 1 236 ? -26.132 4.156 20.329 1.00 90.62 236 TYR A CA 1
ATOM 1860 C C . TYR A 1 236 ? -26.911 3.534 21.496 1.00 90.62 236 TYR A C 1
ATOM 1862 O O . TYR A 1 236 ? -26.357 2.730 22.252 1.00 90.62 236 TYR A O 1
ATOM 1870 N N . PRO A 1 237 ? -28.186 3.919 21.677 1.00 89.94 237 PRO A N 1
ATOM 1871 C CA . PRO A 1 237 ? -28.996 3.415 22.776 1.00 89.94 237 PRO A CA 1
ATOM 1872 C C . PRO A 1 237 ? -29.147 1.893 22.682 1.00 89.94 237 PRO A C 1
ATOM 1874 O O . PRO A 1 237 ? -29.311 1.337 21.598 1.00 89.94 237 PRO A O 1
ATOM 1877 N N . GLY A 1 238 ? -29.051 1.217 23.828 1.00 88.38 238 GLY A N 1
ATOM 1878 C CA . GLY A 1 238 ? -29.220 -0.236 23.937 1.00 88.38 238 GLY A CA 1
ATOM 1879 C C . GLY A 1 238 ? -28.077 -1.085 23.368 1.00 88.38 238 GLY A C 1
ATOM 1880 O O . GLY A 1 238 ? -28.067 -2.285 23.603 1.00 88.38 238 GLY A O 1
ATOM 1881 N N . LYS A 1 239 ? -27.087 -0.513 22.672 1.00 93.75 239 LYS A N 1
ATOM 1882 C CA . LYS A 1 239 ? -25.962 -1.285 22.116 1.00 93.75 239 LYS A CA 1
ATOM 1883 C C . LYS A 1 239 ? -24.914 -1.619 23.177 1.00 93.75 239 LYS A C 1
ATOM 1885 O O . LYS A 1 239 ? -24.756 -0.881 24.149 1.00 93.75 239 LYS A O 1
ATOM 1890 N N . CYS A 1 240 ? -24.178 -2.707 22.968 1.00 95.50 240 CYS A N 1
ATOM 1891 C CA . CYS A 1 240 ? -22.941 -2.971 23.694 1.00 95.50 240 CYS A CA 1
ATOM 1892 C C . CYS A 1 240 ? -21.848 -2.029 23.169 1.00 95.50 240 CYS A C 1
ATOM 1894 O O . CYS A 1 240 ? -21.587 -1.978 21.962 1.00 95.50 240 CYS A O 1
ATOM 1896 N N . LEU A 1 241 ? -21.225 -1.254 24.057 1.00 96.44 241 LEU A N 1
ATOM 1897 C CA . LEU A 1 241 ? -20.191 -0.284 23.692 1.00 96.44 241 LEU A CA 1
ATOM 1898 C C . LEU A 1 241 ? -18.813 -0.800 24.082 1.00 96.44 241 LEU A C 1
ATOM 1900 O O . LEU A 1 241 ? -18.537 -0.982 25.263 1.00 96.44 241 LEU A O 1
ATOM 1904 N N . ILE A 1 242 ? -17.924 -0.958 23.107 1.00 95.50 242 ILE A N 1
ATOM 1905 C CA . ILE A 1 242 ? -16.552 -1.416 23.335 1.00 95.50 242 ILE A CA 1
ATOM 1906 C C . ILE A 1 242 ? -15.582 -0.269 23.060 1.00 95.50 242 ILE A C 1
ATOM 1908 O O . ILE A 1 242 ? -15.553 0.279 21.964 1.00 95.50 242 ILE A O 1
ATOM 1912 N N . PHE A 1 243 ? -14.756 0.079 24.038 1.00 96.12 243 PHE A N 1
ATOM 1913 C CA . PHE A 1 243 ? -13.666 1.039 23.928 1.00 96.12 243 PHE A CA 1
ATOM 1914 C C . PHE A 1 243 ? -12.347 0.278 23.811 1.00 96.12 243 PHE A C 1
ATOM 1916 O O . PHE A 1 243 ? -11.854 -0.273 24.792 1.00 96.12 243 PHE A O 1
ATOM 1923 N N . SER A 1 244 ? -11.776 0.248 22.609 1.00 93.31 244 SER A N 1
ATOM 1924 C CA . SER A 1 244 ? -10.455 -0.331 22.350 1.00 93.31 244 SER A CA 1
ATOM 1925 C C . SER A 1 244 ? -9.394 0.726 22.660 1.00 93.31 244 SER A C 1
ATOM 1927 O O . SER A 1 244 ? -9.196 1.651 21.872 1.00 93.31 244 SER A O 1
ATOM 1929 N N . LEU A 1 245 ? -8.773 0.636 23.838 1.00 94.56 245 LEU A N 1
ATOM 1930 C CA . LEU A 1 245 ? -7.776 1.588 24.328 1.00 94.56 245 LEU A CA 1
ATOM 1931 C C . LEU A 1 245 ? -6.371 1.119 23.929 1.00 94.56 245 LEU A C 1
ATOM 1933 O O . LEU A 1 245 ? -5.921 0.055 24.352 1.00 94.56 245 LEU A O 1
ATOM 1937 N N . GLN A 1 246 ? -5.672 1.938 23.151 1.00 89.50 246 GLN A N 1
ATOM 1938 C CA . GLN A 1 246 ? -4.357 1.640 22.581 1.00 89.50 246 GLN A CA 1
ATOM 1939 C C . GLN A 1 246 ? -3.330 2.670 23.043 1.00 89.50 246 GLN A C 1
ATOM 1941 O O . GLN A 1 246 ? -3.675 3.828 23.294 1.00 89.50 246 GLN A O 1
ATOM 1946 N N . GLY A 1 247 ? -2.072 2.254 23.162 1.00 87.06 247 GLY A N 1
ATOM 1947 C CA . GLY A 1 247 ? -0.966 3.143 23.513 1.00 87.06 247 GLY A CA 1
ATOM 1948 C C . GLY A 1 247 ? 0.014 2.514 24.495 1.00 87.06 247 GLY A C 1
ATOM 1949 O O . GLY A 1 247 ? -0.303 1.549 25.189 1.00 87.06 247 GLY A O 1
ATOM 1950 N N . GLU A 1 248 ? 1.204 3.099 24.599 1.00 86.31 248 GLU A N 1
ATOM 1951 C CA . GLU A 1 248 ? 2.314 2.570 25.402 1.00 86.31 248 GLU A CA 1
ATOM 1952 C C . GLU A 1 248 ? 2.013 2.520 26.913 1.00 86.31 248 GLU A C 1
ATOM 1954 O O . GLU A 1 248 ? 0.988 3.016 27.406 1.00 86.31 248 GLU A O 1
ATOM 1959 N N . LEU A 1 249 ? 2.913 1.912 27.687 1.00 85.44 249 LEU A N 1
ATOM 1960 C CA . LEU A 1 249 ? 2.828 1.918 29.146 1.00 85.44 249 LEU A CA 1
ATOM 1961 C C . LEU A 1 249 ? 2.824 3.367 29.668 1.00 85.44 249 LEU A C 1
ATOM 1963 O O . LEU A 1 249 ? 3.594 4.209 29.219 1.00 85.44 249 LEU A O 1
ATOM 1967 N N . GLY A 1 250 ? 1.921 3.684 30.600 1.00 86.12 250 GLY A N 1
ATOM 1968 C CA . GLY A 1 250 ? 1.805 5.041 31.152 1.00 86.12 250 GLY A CA 1
ATOM 1969 C C . GLY A 1 250 ? 1.125 6.074 30.237 1.00 86.12 250 GLY A C 1
ATOM 1970 O O . GLY A 1 250 ? 0.933 7.216 30.653 1.00 86.12 250 GLY A O 1
ATOM 1971 N N . SER A 1 251 ? 0.665 5.692 29.039 1.00 89.62 251 SER A N 1
ATOM 1972 C CA . SER A 1 251 ? -0.067 6.579 28.109 1.00 89.62 251 SER A CA 1
ATOM 1973 C C . SER A 1 251 ? -1.410 7.107 28.637 1.00 89.62 251 SER A C 1
ATOM 1975 O O . SER A 1 251 ? -1.967 8.038 28.066 1.00 89.62 251 SER A O 1
ATOM 1977 N N . GLY A 1 252 ? -1.929 6.562 29.744 1.00 93.50 252 GLY A N 1
ATOM 1978 C CA . GLY A 1 252 ? -3.152 7.041 30.396 1.00 93.50 252 GLY A CA 1
ATOM 1979 C C . GLY A 1 252 ? -4.413 6.220 30.113 1.00 93.50 252 GLY A C 1
ATOM 1980 O O . GLY A 1 252 ? -5.494 6.672 30.487 1.00 93.50 252 GLY A O 1
ATOM 1981 N N . LYS A 1 253 ? -4.297 5.023 29.521 1.00 94.94 253 LYS A N 1
ATOM 1982 C CA . LYS A 1 253 ? -5.418 4.092 29.257 1.00 94.94 253 LYS A CA 1
ATOM 1983 C C . LYS A 1 253 ? -6.339 3.909 30.473 1.00 94.94 253 LYS A C 1
ATOM 1985 O O . LYS A 1 253 ? -7.518 4.251 30.409 1.00 94.94 253 LYS A O 1
ATOM 1990 N N . THR A 1 254 ? -5.778 3.554 31.628 1.00 94.75 254 THR A N 1
ATOM 1991 C CA . THR A 1 254 ? -6.533 3.391 32.882 1.00 94.75 254 THR A CA 1
ATOM 1992 C C . THR A 1 254 ? -7.215 4.683 33.342 1.00 94.75 254 THR A C 1
ATOM 1994 O O . THR A 1 254 ? -8.300 4.654 33.919 1.00 94.75 254 THR A O 1
ATOM 1997 N N . GLN A 1 255 ? -6.610 5.852 33.096 1.00 96.25 255 GLN A N 1
ATOM 1998 C CA . GLN A 1 255 ? -7.238 7.141 33.418 1.00 96.25 255 GLN A CA 1
ATOM 1999 C C . GLN A 1 255 ? -8.439 7.401 32.506 1.00 96.25 255 GLN A C 1
ATOM 2001 O O . GLN A 1 255 ? -9.460 7.910 32.961 1.00 96.25 255 GLN A O 1
ATOM 2006 N N . PHE A 1 256 ? -8.350 7.002 31.241 1.00 97.25 256 PHE A N 1
ATOM 2007 C CA . PHE A 1 256 ? -9.472 7.065 30.316 1.00 97.25 256 PHE A CA 1
ATOM 2008 C C . PHE A 1 256 ? -10.611 6.125 30.747 1.00 97.25 256 PHE A C 1
ATOM 2010 O O . PHE A 1 256 ? -11.759 6.561 30.824 1.00 97.25 256 PHE A O 1
ATOM 2017 N N . ALA A 1 257 ? -10.295 4.881 31.127 1.00 97.38 257 ALA A N 1
ATOM 2018 C CA . ALA A 1 257 ? -11.265 3.907 31.641 1.00 97.38 257 ALA A CA 1
ATOM 2019 C C . ALA A 1 257 ? -11.963 4.384 32.930 1.00 97.38 257 ALA A C 1
ATOM 2021 O O . ALA A 1 257 ? -13.181 4.274 33.058 1.00 97.38 257 ALA A O 1
ATOM 2022 N N . LYS A 1 258 ? -11.224 5.017 33.853 1.00 97.50 258 LYS A N 1
ATOM 2023 C CA . LYS A 1 258 ? -11.802 5.706 35.024 1.00 97.50 258 LYS A CA 1
ATOM 2024 C C . LYS A 1 258 ? -12.783 6.809 34.623 1.00 97.50 258 LYS A C 1
ATOM 2026 O O . LYS A 1 258 ? -13.804 6.998 35.276 1.00 97.50 258 LYS A O 1
ATOM 2031 N N . GLY A 1 259 ? -12.472 7.539 33.554 1.00 97.56 259 GLY A N 1
ATOM 2032 C CA . GLY A 1 259 ? -13.377 8.512 32.951 1.00 97.56 259 GLY A CA 1
ATOM 2033 C C . GLY A 1 259 ? -14.682 7.886 32.467 1.00 97.56 259 GLY A C 1
ATOM 2034 O O . GLY A 1 259 ? -15.756 8.375 32.805 1.00 97.56 259 GLY A O 1
ATOM 2035 N N . ILE A 1 260 ? -14.589 6.774 31.731 1.00 98.06 260 ILE A N 1
ATOM 2036 C CA . ILE A 1 260 ? -15.758 6.007 31.276 1.00 98.06 260 ILE A CA 1
ATOM 2037 C C . ILE A 1 260 ? -16.620 5.602 32.477 1.00 98.06 260 ILE A C 1
ATOM 2039 O O . ILE A 1 260 ? -17.813 5.888 32.497 1.00 98.06 260 ILE A O 1
ATOM 2043 N N . ALA A 1 261 ? -16.021 5.021 33.516 1.00 97.56 261 ALA A N 1
ATOM 2044 C CA . ALA A 1 261 ? -16.753 4.600 34.706 1.00 97.56 261 ALA A CA 1
ATOM 2045 C C . ALA A 1 261 ? -17.505 5.753 35.394 1.00 97.56 261 ALA A C 1
ATOM 2047 O O . ALA A 1 261 ? -18.668 5.596 35.768 1.00 97.56 261 ALA A O 1
ATOM 2048 N N . LYS A 1 262 ? -16.890 6.942 35.479 1.00 96.56 262 LYS A N 1
ATOM 2049 C CA . LYS A 1 262 ? -17.551 8.154 35.992 1.00 96.56 262 LYS A CA 1
ATOM 2050 C C . LYS A 1 262 ? -18.772 8.548 35.164 1.00 96.56 262 LYS A C 1
ATOM 2052 O O . LYS A 1 262 ? -19.817 8.830 35.737 1.00 96.56 262 LYS A O 1
ATOM 2057 N N . GLY A 1 263 ? -18.669 8.517 33.834 1.00 95.69 263 GLY A N 1
ATOM 2058 C CA . GLY A 1 263 ? -19.807 8.794 32.944 1.00 95.69 263 GLY A CA 1
ATOM 2059 C C . GLY A 1 263 ? -20.916 7.737 32.993 1.00 95.69 263 GLY A C 1
ATOM 2060 O O . GLY A 1 263 ? -22.032 7.988 32.545 1.00 95.69 263 GLY A O 1
ATOM 2061 N N . LEU A 1 264 ? -20.636 6.561 33.562 1.00 96.75 264 LEU A N 1
ATOM 2062 C CA . LEU A 1 264 ? -21.630 5.528 33.862 1.00 96.75 264 LEU A CA 1
ATOM 2063 C C . LEU A 1 264 ? -22.243 5.663 35.263 1.00 96.75 264 LEU A C 1
ATOM 2065 O O . LEU A 1 264 ? -23.147 4.900 35.593 1.00 96.75 264 LEU A O 1
ATOM 2069 N N . GLY A 1 265 ? -21.780 6.619 36.075 1.00 95.81 265 GLY A N 1
ATOM 2070 C CA . GLY A 1 265 ? -22.231 6.805 37.456 1.00 95.81 265 GLY A CA 1
ATOM 2071 C C . GLY A 1 265 ? -21.618 5.819 38.455 1.00 95.81 265 GLY A C 1
ATOM 2072 O O . GLY A 1 265 ? -22.126 5.682 39.564 1.00 95.81 265 GLY A O 1
ATOM 2073 N N . ILE A 1 266 ? -20.535 5.123 38.094 1.00 96.12 266 ILE A N 1
ATOM 2074 C CA . ILE A 1 266 ? -19.849 4.191 38.997 1.00 96.12 266 ILE A CA 1
ATOM 2075 C C . ILE A 1 266 ? -19.039 4.997 40.017 1.00 96.12 266 ILE A C 1
ATOM 2077 O O . ILE A 1 266 ? -18.105 5.717 39.663 1.00 96.12 266 ILE A O 1
ATOM 2081 N N . THR A 1 267 ? -19.392 4.858 41.294 1.00 89.06 267 THR A N 1
ATOM 2082 C CA . THR A 1 267 ? -18.740 5.545 42.424 1.00 89.06 267 THR A CA 1
ATOM 2083 C C . THR A 1 267 ? -17.574 4.758 43.021 1.00 89.06 267 THR A C 1
ATOM 2085 O O . THR A 1 267 ? -16.747 5.322 43.736 1.00 89.06 267 THR A O 1
ATOM 2088 N N . GLN A 1 268 ? -17.482 3.462 42.714 1.00 89.69 268 GLN A N 1
ATOM 2089 C CA . GLN A 1 268 ? -16.395 2.596 43.161 1.00 89.69 268 GLN A CA 1
ATOM 2090 C C . GLN A 1 268 ? -15.055 3.016 42.545 1.00 89.69 268 GLN A C 1
ATOM 2092 O O . GLN A 1 268 ? -14.988 3.519 41.420 1.00 89.69 268 GLN A O 1
ATOM 2097 N N . ASN A 1 269 ? -13.959 2.759 43.261 1.00 87.69 269 ASN A N 1
ATOM 2098 C CA . ASN A 1 269 ? -12.623 3.013 42.736 1.00 87.69 269 ASN A CA 1
ATOM 2099 C C . ASN A 1 269 ? -12.288 2.010 41.619 1.00 87.69 269 ASN A C 1
ATOM 2101 O O . ASN A 1 269 ? -12.050 0.829 41.876 1.00 87.69 269 ASN A O 1
ATOM 2105 N N . VAL A 1 270 ? -12.251 2.485 40.374 1.00 91.50 270 VAL A N 1
ATOM 2106 C CA . VAL A 1 270 ? -11.866 1.656 39.227 1.00 91.50 270 VAL A CA 1
ATOM 2107 C C . VAL A 1 270 ? -10.357 1.463 39.207 1.00 91.50 270 VAL A C 1
ATOM 2109 O O . VAL A 1 270 ? -9.585 2.417 39.094 1.00 91.50 270 VAL A O 1
ATOM 2112 N N . LEU A 1 271 ? -9.933 0.208 39.305 1.00 89.06 271 LEU A N 1
ATOM 2113 C CA . LEU A 1 271 ? -8.530 -0.187 39.319 1.00 89.06 271 LEU A CA 1
ATOM 2114 C C . LEU A 1 271 ? -8.114 -0.707 37.944 1.00 89.06 271 LEU A C 1
ATOM 2116 O O . LEU A 1 271 ? -8.950 -1.154 37.156 1.00 89.06 271 LEU A O 1
ATOM 2120 N N . SER A 1 272 ? -6.809 -0.666 37.669 1.00 87.44 272 SER A N 1
ATOM 2121 C CA . SER A 1 272 ? -6.275 -1.352 36.494 1.00 87.44 272 SER A CA 1
ATOM 2122 C C . SER A 1 272 ? -6.441 -2.870 36.669 1.00 87.44 272 SER A C 1
ATOM 2124 O O . SER A 1 272 ? -6.134 -3.391 37.752 1.00 87.44 272 SER A O 1
ATOM 2126 N N . PRO A 1 273 ? -6.917 -3.601 35.651 1.00 84.56 273 PRO A N 1
ATOM 2127 C CA . PRO A 1 273 ? -7.062 -5.046 35.691 1.00 84.56 273 PRO A CA 1
ATOM 2128 C C . PRO A 1 273 ? -5.752 -5.769 35.335 1.00 84.56 273 PRO A C 1
ATOM 2130 O O . PRO A 1 273 ? -5.762 -6.980 35.184 1.00 84.56 273 PRO A O 1
ATOM 2133 N N . THR A 1 274 ? -4.611 -5.070 35.292 1.00 79.19 274 THR A N 1
ATOM 2134 C CA . THR A 1 274 ? -3.281 -5.603 34.922 1.00 79.19 274 THR A CA 1
ATOM 2135 C C . THR A 1 274 ? -2.883 -6.927 35.594 1.00 79.19 274 THR A C 1
ATOM 2137 O O . THR A 1 274 ? -2.124 -7.697 35.013 1.00 79.19 274 THR A O 1
ATOM 2140 N N . PHE A 1 275 ? -3.393 -7.226 36.795 1.00 77.94 275 PHE A N 1
ATOM 2141 C CA . PHE A 1 275 ? -3.130 -8.488 37.508 1.00 77.94 275 PHE A CA 1
ATOM 2142 C C . PHE A 1 275 ? -4.296 -9.486 37.513 1.00 77.94 275 PHE A C 1
ATOM 2144 O O . PHE A 1 275 ? -4.103 -10.622 37.925 1.00 77.94 275 PHE A O 1
ATOM 2151 N N . VAL A 1 276 ? -5.494 -9.071 37.095 1.00 76.69 276 VAL A N 1
ATOM 2152 C CA . VAL A 1 276 ? -6.730 -9.874 37.176 1.00 76.69 276 VAL A CA 1
ATOM 2153 C C . VAL A 1 276 ? -7.406 -10.084 35.818 1.00 76.69 276 VAL A C 1
ATOM 2155 O O . VAL A 1 276 ? -8.434 -10.743 35.763 1.00 76.69 276 VAL A O 1
ATOM 2158 N N . ILE A 1 277 ? -6.817 -9.565 34.732 1.00 82.88 277 ILE A N 1
ATOM 2159 C CA . ILE A 1 277 ? -7.272 -9.603 33.328 1.00 82.88 277 ILE A CA 1
ATOM 2160 C C . ILE A 1 277 ? -8.593 -8.862 33.097 1.00 82.88 277 ILE A C 1
ATOM 2162 O O . ILE A 1 277 ? -8.655 -8.034 32.195 1.00 82.88 277 ILE A O 1
ATOM 2166 N N . VAL A 1 278 ? -9.611 -9.082 33.930 1.00 90.19 278 VAL A N 1
ATOM 2167 C CA . VAL A 1 278 ? -10.932 -8.449 33.866 1.00 90.19 278 VAL A CA 1
ATOM 2168 C C . VAL A 1 278 ? -11.348 -7.953 35.252 1.00 90.19 278 VAL A C 1
ATOM 2170 O O . VAL A 1 278 ? -11.129 -8.606 36.270 1.00 90.19 278 VAL A O 1
ATOM 2173 N N . ARG A 1 279 ? -11.962 -6.771 35.304 1.00 93.19 279 ARG A N 1
ATOM 2174 C CA . ARG A 1 279 ? -12.701 -6.263 36.466 1.00 93.19 279 ARG A CA 1
ATOM 2175 C C . ARG A 1 279 ? -14.102 -5.864 36.050 1.00 93.19 279 ARG A C 1
ATOM 2177 O O . ARG A 1 279 ? -14.290 -5.272 34.990 1.00 93.19 279 ARG A O 1
ATOM 2184 N N . GLU A 1 280 ? -15.055 -6.128 36.928 1.00 94.94 280 GLU A N 1
ATOM 2185 C CA . GLU A 1 280 ? -16.473 -5.935 36.661 1.00 94.94 280 GLU A CA 1
ATOM 2186 C C . GLU A 1 280 ? -17.069 -4.903 37.610 1.00 94.94 280 GLU A C 1
ATOM 2188 O O . GLU A 1 280 ? -16.834 -4.936 38.819 1.00 94.94 280 GLU A O 1
ATOM 2193 N N . TYR A 1 281 ? -17.861 -3.990 37.059 1.00 96.25 281 TYR A N 1
ATOM 2194 C CA . TYR A 1 281 ? -18.509 -2.931 37.816 1.00 96.25 281 TYR A CA 1
ATOM 2195 C C . TYR A 1 281 ? -19.961 -2.790 37.374 1.00 96.25 281 TYR A C 1
ATOM 2197 O O . TYR A 1 281 ? -20.249 -2.445 36.228 1.00 96.25 281 TYR A O 1
ATOM 2205 N N . ARG A 1 282 ? -20.893 -3.025 38.294 1.00 95.50 282 ARG A N 1
ATOM 2206 C CA . ARG A 1 282 ? -22.322 -2.848 38.030 1.00 95.50 282 ARG A CA 1
ATOM 2207 C C . ARG A 1 282 ? -22.697 -1.367 38.031 1.00 95.50 282 ARG A C 1
ATOM 2209 O O . ARG A 1 282 ? -22.256 -0.617 38.902 1.00 95.50 282 ARG A O 1
ATOM 2216 N N . PHE A 1 283 ? -23.549 -0.966 37.094 1.00 94.44 283 PHE A N 1
ATOM 2217 C CA . PHE A 1 283 ? -24.213 0.338 37.088 1.00 94.44 283 PHE A CA 1
ATOM 2218 C C . PHE A 1 283 ? -25.693 0.181 36.702 1.00 94.44 283 PHE A C 1
ATOM 2220 O O . PHE A 1 283 ? -26.134 -0.907 36.338 1.00 94.44 283 PHE A O 1
ATOM 2227 N N . ASP A 1 284 ? -26.473 1.261 36.795 1.00 86.62 284 ASP A N 1
ATOM 2228 C CA . ASP A 1 284 ? -27.944 1.248 36.655 1.00 86.62 284 ASP A CA 1
ATOM 2229 C C . ASP A 1 284 ? -28.459 0.531 35.390 1.00 86.62 284 ASP A C 1
ATOM 2231 O O . ASP A 1 284 ? -29.471 -0.160 35.421 1.00 86.62 284 ASP A O 1
ATOM 2235 N N . ARG A 1 285 ? -27.738 0.645 34.268 1.00 86.44 285 ARG A N 1
ATOM 2236 C CA . ARG A 1 285 ? -28.193 0.141 32.960 1.00 86.44 285 ARG A CA 1
ATOM 2237 C C . ARG A 1 285 ? -27.248 -0.874 32.316 1.00 86.44 285 ARG A C 1
ATOM 2239 O O . ARG A 1 285 ? -27.201 -0.942 31.089 1.00 86.44 285 ARG A O 1
ATOM 2246 N N . GLY A 1 286 ? -26.479 -1.609 33.119 1.00 93.81 286 GLY A N 1
ATOM 2247 C CA . GLY A 1 286 ? -25.627 -2.691 32.626 1.00 93.81 286 GLY A CA 1
ATOM 2248 C C . GLY A 1 286 ? -24.388 -2.951 33.475 1.00 93.81 286 GLY A C 1
ATOM 2249 O O . GLY A 1 286 ? -24.276 -2.531 34.629 1.00 93.81 286 GLY A O 1
ATOM 2250 N N . MET A 1 287 ? -23.440 -3.658 32.868 1.00 97.19 287 MET A N 1
ATOM 2251 C CA . MET A 1 287 ? -22.130 -3.953 33.439 1.00 97.19 287 MET A CA 1
ATOM 2252 C C . MET A 1 287 ? -21.038 -3.182 32.698 1.00 97.19 287 MET A C 1
ATOM 2254 O O . MET A 1 287 ? -21.057 -3.077 31.46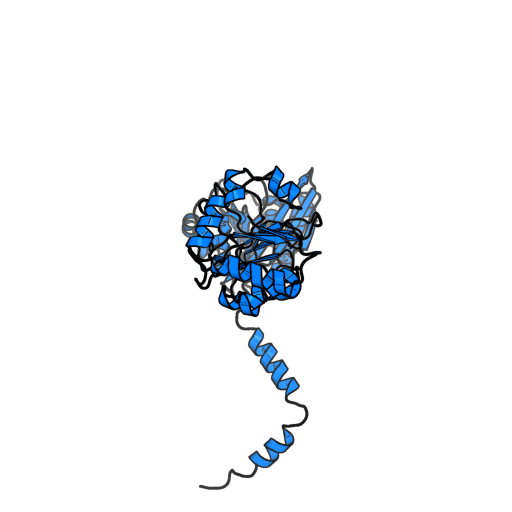8 1.00 97.19 287 MET A O 1
ATOM 2258 N N . PHE A 1 288 ? -20.093 -2.625 33.453 1.00 97.69 288 PHE A N 1
ATOM 2259 C CA . PHE A 1 288 ? -18.846 -2.084 32.936 1.00 97.69 288 PHE A CA 1
ATOM 2260 C C . PHE A 1 288 ? -17.720 -3.087 33.176 1.00 97.69 288 PHE A C 1
ATOM 2262 O O . PHE A 1 288 ? -17.358 -3.355 34.322 1.00 97.69 288 PHE A O 1
ATOM 2269 N N . PHE A 1 289 ? -17.163 -3.615 32.093 1.00 96.19 289 PHE A N 1
ATOM 2270 C CA . PHE A 1 289 ? -16.016 -4.512 32.120 1.00 96.19 289 PHE A CA 1
ATOM 2271 C C . PHE A 1 289 ? -14.758 -3.730 31.766 1.00 96.19 289 PHE A C 1
ATOM 2273 O O . PHE A 1 289 ? -14.700 -3.061 30.734 1.00 96.19 289 PHE A O 1
ATOM 2280 N N . HIS A 1 290 ? -13.741 -3.818 32.611 1.00 95.56 290 HIS A N 1
ATOM 2281 C CA . HIS A 1 290 ? -12.427 -3.251 32.352 1.00 95.56 290 HIS A CA 1
ATOM 2282 C C . HIS A 1 290 ? -11.435 -4.395 32.177 1.00 95.56 290 HIS A C 1
ATOM 2284 O O . HIS A 1 290 ? -11.211 -5.150 33.121 1.00 95.56 290 HIS A O 1
ATOM 2290 N N . LEU A 1 291 ? -10.864 -4.522 30.981 1.00 92.12 291 LEU A N 1
ATOM 2291 C CA . LEU A 1 291 ? -9.969 -5.605 30.596 1.00 92.12 291 LEU A CA 1
ATOM 2292 C C . LEU A 1 291 ? -8.562 -5.091 30.293 1.00 92.12 291 LEU A C 1
ATOM 2294 O O . LEU A 1 291 ? -8.404 -3.990 29.772 1.00 92.12 291 LEU A O 1
ATOM 2298 N N . ASP A 1 292 ? -7.554 -5.916 30.560 1.00 88.94 292 ASP A N 1
ATOM 2299 C CA . ASP A 1 292 ? -6.164 -5.708 30.147 1.00 88.94 292 ASP A CA 1
ATOM 2300 C C . ASP A 1 292 ? -5.704 -6.934 29.353 1.00 88.94 292 ASP A C 1
ATOM 2302 O O . ASP A 1 292 ? -5.628 -8.043 29.881 1.00 88.94 292 ASP A O 1
ATOM 2306 N N . THR A 1 293 ? -5.437 -6.727 28.061 1.00 84.50 293 THR A N 1
ATOM 2307 C CA . THR A 1 293 ? -5.083 -7.799 27.115 1.00 84.50 293 THR A CA 1
ATOM 2308 C C . THR A 1 293 ? -3.581 -7.898 26.853 1.00 84.50 293 THR A C 1
ATOM 2310 O O . THR A 1 293 ? -3.156 -8.635 25.970 1.00 84.50 293 THR A O 1
ATOM 2313 N N . TRP A 1 294 ? -2.742 -7.206 27.637 1.00 77.56 294 TRP A N 1
ATOM 2314 C CA . TRP A 1 294 ? -1.283 -7.219 27.468 1.00 77.56 294 TRP A CA 1
ATOM 2315 C C . TRP A 1 294 ? -0.668 -8.624 27.500 1.00 77.56 294 TRP A C 1
ATOM 2317 O O . TRP A 1 294 ? 0.319 -8.883 26.813 1.00 77.56 294 TRP A O 1
ATOM 2327 N N . ARG A 1 295 ? -1.233 -9.512 28.326 1.00 70.38 295 ARG A N 1
ATOM 2328 C CA . ARG A 1 295 ? -0.740 -10.879 28.556 1.00 70.38 295 ARG A CA 1
ATOM 2329 C C . ARG A 1 295 ? -1.473 -11.944 27.748 1.00 70.38 295 ARG A C 1
ATOM 2331 O O . ARG A 1 295 ? -1.235 -13.118 27.992 1.00 70.38 295 ARG A O 1
ATOM 2338 N N . ILE A 1 296 ? -2.364 -11.543 26.846 1.00 68.44 296 ILE A N 1
ATOM 2339 C CA . ILE A 1 296 ? -3.090 -12.484 26.004 1.00 68.44 296 ILE A CA 1
ATOM 2340 C C . ILE A 1 296 ? -2.306 -12.652 24.711 1.00 68.44 296 ILE A C 1
ATOM 2342 O O . ILE A 1 296 ? -2.096 -11.684 23.974 1.00 68.44 296 ILE A O 1
ATOM 2346 N N . PHE A 1 297 ? -1.826 -13.869 24.476 1.00 54.03 297 PHE A N 1
ATOM 2347 C CA . PHE A 1 297 ? -0.956 -14.174 23.340 1.00 54.03 297 PHE A CA 1
ATOM 2348 C C . PHE A 1 297 ? -1.718 -14.840 22.190 1.00 54.03 297 PHE A C 1
ATOM 2350 O O . PHE A 1 297 ? -1.259 -14.769 21.049 1.00 54.03 297 PHE A O 1
ATOM 2357 N N . GLU A 1 298 ? -2.895 -15.414 22.468 1.00 61.41 298 GLU A N 1
ATOM 2358 C CA . GLU A 1 298 ? -3.691 -16.184 21.508 1.00 61.41 298 GLU A CA 1
ATOM 2359 C C . GLU A 1 298 ? -5.188 -15.817 21.573 1.00 61.41 298 GLU A C 1
ATOM 2361 O O . GLU A 1 298 ? -5.739 -15.540 22.637 1.00 61.41 298 GLU A O 1
ATOM 2366 N N . GLU A 1 299 ? -5.877 -15.805 20.422 1.00 58.75 299 GLU A N 1
ATOM 2367 C CA . GLU A 1 299 ? -7.300 -15.416 20.335 1.00 58.75 299 GLU A CA 1
ATOM 2368 C C . GLU A 1 299 ? -8.245 -16.360 21.101 1.00 58.75 299 GLU A C 1
ATOM 2370 O O . GLU A 1 299 ? -9.326 -15.947 21.531 1.00 58.75 299 GLU A O 1
ATOM 2375 N N . GLU A 1 300 ? -7.846 -17.618 21.285 1.00 62.69 300 GLU A N 1
ATOM 2376 C CA . GLU A 1 300 ? -8.623 -18.623 22.017 1.00 62.69 300 GLU A CA 1
ATOM 2377 C C . GLU A 1 300 ? -8.713 -18.294 23.516 1.00 62.69 300 GLU A C 1
ATOM 2379 O O . GLU A 1 300 ? -9.751 -18.530 24.134 1.00 62.69 300 GLU A O 1
ATOM 2384 N N . GLU A 1 301 ? -7.700 -17.634 24.093 1.00 65.56 301 GLU A N 1
ATOM 2385 C CA . GLU A 1 301 ? -7.714 -17.207 25.499 1.00 65.56 301 GLU A CA 1
ATOM 2386 C C . GLU A 1 301 ? -8.805 -16.158 25.770 1.00 65.56 301 GLU A C 1
ATOM 2388 O O . GLU A 1 301 ? -9.455 -16.206 26.812 1.00 65.56 301 GLU A O 1
ATOM 2393 N N . LEU A 1 302 ? -9.081 -15.250 24.822 1.00 66.12 302 LEU A N 1
ATOM 2394 C CA . LEU A 1 302 ? -10.185 -14.279 24.938 1.00 66.12 302 LEU A CA 1
ATOM 2395 C C . LEU A 1 302 ? -11.557 -14.954 24.932 1.00 66.12 302 LEU A C 1
ATOM 2397 O O . LEU A 1 302 ? -12.461 -14.517 25.645 1.00 66.12 302 LEU A O 1
ATOM 2401 N N . SER A 1 303 ? -11.705 -16.017 24.143 1.00 64.94 303 SER A N 1
ATOM 2402 C CA . SER A 1 303 ? -12.948 -16.791 24.078 1.00 64.94 303 SER A CA 1
ATOM 2403 C C . SER A 1 303 ? -13.155 -17.578 25.380 1.00 64.94 303 SER A C 1
ATOM 2405 O O . SER A 1 303 ? -14.245 -17.558 25.948 1.00 64.94 303 SER A O 1
ATOM 2407 N N . ASN A 1 304 ? -12.080 -18.159 25.923 1.00 65.62 304 ASN A N 1
ATOM 2408 C CA . ASN A 1 304 ? -12.081 -18.897 27.192 1.00 65.62 304 ASN A CA 1
ATOM 2409 C C . ASN A 1 304 ? -12.312 -18.011 28.430 1.00 65.62 304 ASN A C 1
ATOM 2411 O O . ASN A 1 304 ? -12.770 -18.504 29.458 1.00 65.62 304 ASN A O 1
ATOM 2415 N N . LEU A 1 305 ? -12.047 -16.702 28.343 1.00 69.50 305 LEU A N 1
ATOM 2416 C CA . LEU A 1 305 ? -12.341 -15.723 29.401 1.00 69.50 305 LEU A CA 1
ATOM 2417 C C . LEU A 1 305 ? -13.840 -15.387 29.533 1.00 69.50 305 LEU A C 1
ATOM 2419 O O . LEU A 1 305 ? -14.198 -14.517 30.327 1.00 69.50 305 LEU A O 1
ATOM 2423 N N . GLY A 1 306 ? -14.715 -16.026 28.747 1.00 74.50 306 GLY A N 1
ATOM 2424 C CA . GLY A 1 306 ? -16.152 -15.747 28.761 1.00 74.50 306 GLY A CA 1
ATOM 2425 C C . GLY A 1 306 ? -16.488 -14.364 28.201 1.00 74.50 306 GLY A C 1
ATOM 2426 O O . GLY A 1 306 ? -17.501 -13.771 28.567 1.00 74.50 306 GLY A O 1
ATOM 2427 N N . PHE A 1 307 ? -15.640 -13.808 27.324 1.00 81.12 307 PHE A N 1
ATOM 2428 C CA . PHE A 1 307 ? -15.864 -12.470 26.770 1.00 81.12 307 PHE A CA 1
ATOM 2429 C C . PHE A 1 307 ? -17.215 -12.372 26.048 1.00 81.12 307 PHE A C 1
ATOM 2431 O O . PHE A 1 307 ? -17.877 -11.338 26.115 1.00 81.12 307 PHE A O 1
ATOM 2438 N N . GLU A 1 308 ? -17.655 -13.439 25.378 1.00 82.44 308 GLU A N 1
ATOM 2439 C CA . GLU A 1 308 ? -18.946 -13.464 24.683 1.00 82.44 308 GLU A CA 1
ATOM 2440 C C . GLU A 1 308 ? -20.123 -13.154 25.621 1.00 82.44 308 GLU A C 1
ATOM 2442 O O . GLU A 1 308 ? -21.023 -12.405 25.238 1.00 82.44 308 GLU A O 1
ATOM 2447 N N . ASP A 1 309 ? -20.062 -13.594 26.883 1.00 86.56 309 ASP A N 1
ATOM 2448 C CA . ASP A 1 309 ? -21.086 -13.316 27.896 1.00 86.56 309 ASP A CA 1
ATOM 2449 C C . ASP A 1 309 ? -21.135 -11.845 28.330 1.00 86.56 309 ASP A C 1
ATOM 2451 O O . ASP A 1 309 ? -22.145 -11.387 28.887 1.00 86.56 309 ASP A O 1
ATOM 2455 N N . MET A 1 310 ? -20.060 -11.094 28.078 1.00 90.94 310 MET A N 1
ATOM 2456 C CA . MET A 1 310 ? -19.963 -9.658 28.348 1.00 90.94 310 MET A CA 1
ATOM 2457 C C . MET A 1 310 ? -20.649 -8.834 27.254 1.00 90.94 310 MET A C 1
ATOM 2459 O O . MET A 1 310 ? -21.083 -7.705 27.514 1.00 90.94 310 MET A O 1
ATOM 2463 N N . ILE A 1 311 ? -20.792 -9.384 26.042 1.00 91.62 311 ILE A N 1
ATOM 2464 C CA . ILE A 1 311 ? -21.400 -8.713 24.889 1.00 91.62 311 ILE A CA 1
ATOM 2465 C C . ILE A 1 311 ? -22.923 -8.785 25.002 1.00 91.62 311 ILE A C 1
ATOM 2467 O O . ILE A 1 311 ? -23.591 -9.589 24.359 1.00 91.62 311 ILE A O 1
ATOM 2471 N N . LYS A 1 312 ? -23.487 -7.916 25.841 1.00 92.88 312 LYS A N 1
ATOM 2472 C CA . LYS A 1 312 ? -24.937 -7.787 26.022 1.00 92.88 312 LYS A CA 1
ATOM 2473 C C . LYS A 1 312 ? -25.391 -6.346 25.787 1.00 92.88 312 LYS A C 1
ATOM 2475 O O . LYS A 1 312 ? -24.621 -5.414 26.051 1.00 92.88 312 LYS A O 1
ATOM 2480 N N . PRO A 1 313 ? -26.630 -6.137 25.309 1.00 92.31 313 PRO A N 1
ATOM 2481 C CA . PRO A 1 313 ? -27.235 -4.815 25.206 1.00 92.31 313 PRO A CA 1
ATOM 2482 C C . PRO A 1 313 ? -27.035 -3.978 26.477 1.00 92.31 313 PRO A C 1
ATOM 2484 O O . PRO A 1 313 ? -27.287 -4.445 27.585 1.00 92.31 313 PRO A O 1
ATOM 2487 N N . GLY A 1 314 ? -26.551 -2.744 26.324 1.00 92.00 314 GLY A N 1
ATOM 2488 C CA . GLY A 1 314 ? -26.301 -1.816 27.432 1.00 92.00 314 GLY A CA 1
ATOM 2489 C C . GLY A 1 314 ? -24.967 -1.992 28.170 1.00 92.00 314 GLY A C 1
ATOM 2490 O O . GLY A 1 314 ? -24.540 -1.048 28.840 1.00 92.00 314 GLY A O 1
ATOM 2491 N N . ASN A 1 315 ? -24.271 -3.124 28.013 1.00 97.12 315 ASN A N 1
ATOM 2492 C CA . ASN A 1 315 ? -22.946 -3.302 28.606 1.00 97.12 315 ASN A CA 1
ATOM 2493 C C . ASN A 1 315 ? -21.907 -2.382 27.962 1.00 97.12 315 ASN A C 1
ATOM 2495 O O . ASN A 1 315 ? -21.984 -2.025 26.783 1.00 97.12 315 ASN A O 1
ATOM 2499 N N . VAL A 1 316 ? -20.899 -2.030 28.756 1.00 97.69 316 VAL A N 1
ATOM 2500 C CA . VAL A 1 316 ? -19.766 -1.215 28.325 1.00 97.69 316 VAL A CA 1
ATOM 2501 C C . VAL A 1 316 ? -18.482 -1.956 28.642 1.00 97.69 316 VAL A C 1
ATOM 2503 O O . VAL A 1 316 ? -18.293 -2.438 29.752 1.00 97.69 316 VAL A O 1
ATOM 2506 N N . ILE A 1 317 ? -17.582 -2.032 27.676 1.00 96.38 317 ILE A N 1
ATOM 2507 C CA . ILE A 1 317 ? -16.338 -2.784 27.783 1.00 96.38 317 ILE A CA 1
ATOM 2508 C C . ILE A 1 317 ? -15.192 -1.831 27.455 1.00 96.38 317 ILE A C 1
ATOM 2510 O O . ILE A 1 317 ? -15.191 -1.226 26.390 1.00 96.38 317 ILE A O 1
ATOM 2514 N N . ALA A 1 318 ? -14.218 -1.670 28.344 1.00 96.62 318 ALA A N 1
ATOM 2515 C CA . ALA A 1 318 ? -12.961 -0.983 28.059 1.00 96.62 318 ALA A CA 1
ATOM 2516 C C . ALA A 1 318 ? -11.835 -2.014 28.001 1.00 96.62 318 ALA A C 1
ATOM 2518 O O . ALA A 1 318 ? -11.593 -2.707 28.983 1.00 96.62 318 ALA A O 1
ATOM 2519 N N . ILE A 1 319 ? -11.155 -2.105 26.860 1.00 93.75 319 ILE A N 1
ATOM 2520 C CA . ILE A 1 319 ? -10.084 -3.070 26.610 1.00 93.75 319 ILE A CA 1
ATOM 2521 C C . ILE A 1 319 ? -8.770 -2.301 26.508 1.00 93.75 319 ILE A C 1
ATOM 2523 O O . ILE A 1 319 ? -8.545 -1.603 25.519 1.00 93.75 319 ILE A O 1
ATOM 2527 N N . GLU A 1 320 ? -7.908 -2.407 27.517 1.00 93.12 320 GLU A N 1
ATOM 2528 C CA . GLU A 1 320 ? -6.527 -1.940 27.418 1.00 93.12 320 GLU A CA 1
ATOM 2529 C C . GLU A 1 320 ? -5.698 -2.866 26.524 1.00 93.12 320 GLU A C 1
ATOM 2531 O O . GLU A 1 320 ? -5.882 -4.088 26.523 1.00 93.12 320 GLU A O 1
ATOM 2536 N N . TRP A 1 321 ? -4.763 -2.257 25.787 1.00 85.38 321 TRP A N 1
ATOM 2537 C CA . TRP A 1 321 ? -3.928 -2.918 24.782 1.00 85.38 321 TRP A CA 1
ATOM 2538 C C . TRP A 1 321 ? -4.752 -3.522 23.649 1.00 85.38 321 TRP A C 1
ATOM 2540 O O . TRP A 1 321 ? -4.458 -4.607 23.158 1.00 85.38 321 TRP A O 1
ATOM 2550 N N . GLY A 1 322 ? -5.795 -2.809 23.218 1.00 79.00 322 GLY A N 1
ATOM 2551 C CA . GLY A 1 322 ? -6.716 -3.286 22.189 1.00 79.00 322 GLY A CA 1
ATOM 2552 C C . GLY A 1 322 ? -6.045 -3.685 20.865 1.00 79.00 322 GLY A C 1
ATOM 2553 O O . GLY A 1 322 ? -6.620 -4.460 20.108 1.00 79.00 322 GLY A O 1
ATOM 2554 N N . GLU A 1 323 ? -4.823 -3.216 20.597 1.00 74.88 323 GLU A N 1
ATOM 2555 C CA . GLU A 1 323 ? -3.971 -3.653 19.487 1.00 74.88 323 GLU A CA 1
ATOM 2556 C C . GLU A 1 323 ? -3.543 -5.133 19.561 1.00 74.88 323 GLU A C 1
ATOM 2558 O O . GLU A 1 323 ? -3.179 -5.716 18.542 1.00 74.88 323 GLU A O 1
ATOM 2563 N N . LYS A 1 324 ? -3.595 -5.756 20.742 1.00 73.19 324 LYS A N 1
ATOM 2564 C CA . LYS A 1 324 ? -3.343 -7.191 20.945 1.00 73.19 324 LYS A CA 1
ATOM 2565 C C . LYS A 1 324 ? -4.583 -8.044 20.689 1.00 73.19 324 LYS A C 1
ATOM 2567 O O . LYS A 1 324 ? -4.456 -9.200 20.314 1.00 73.19 324 LYS A O 1
ATOM 2572 N N . ALA A 1 325 ? -5.770 -7.452 20.799 1.00 71.56 325 ALA A N 1
ATOM 2573 C CA . ALA A 1 325 ? -7.053 -8.115 20.585 1.00 71.56 325 ALA A CA 1
ATOM 2574 C C . ALA A 1 325 ? -7.671 -7.799 19.206 1.00 71.56 325 ALA A C 1
ATOM 2576 O O . ALA A 1 325 ? -8.889 -7.849 19.055 1.00 71.56 325 ALA A O 1
ATOM 2577 N N . VAL A 1 326 ? -6.866 -7.429 18.199 1.00 66.81 326 VAL A N 1
ATOM 2578 C CA . VAL A 1 326 ? -7.371 -6.911 16.909 1.00 66.81 326 VAL A CA 1
ATOM 2579 C C . VAL A 1 326 ? -8.255 -7.916 16.179 1.00 66.81 326 VAL A C 1
ATOM 2581 O O . VAL A 1 326 ? -9.387 -7.562 15.862 1.00 66.81 326 VAL A O 1
ATOM 2584 N N . GLY A 1 327 ? -7.791 -9.150 15.962 1.00 64.25 327 GLY A N 1
ATOM 2585 C CA . GLY A 1 327 ? -8.566 -10.147 15.212 1.00 64.25 327 GLY A CA 1
ATOM 2586 C C . GLY A 1 327 ? -9.879 -10.522 15.904 1.00 64.25 327 GLY A C 1
ATOM 2587 O O . GLY A 1 327 ? -10.913 -10.682 15.256 1.00 64.25 327 GLY A O 1
ATOM 2588 N N . PHE A 1 328 ? -9.893 -10.524 17.240 1.00 71.44 328 PHE A N 1
ATOM 2589 C CA . PHE A 1 328 ? -11.116 -10.688 18.020 1.00 71.44 328 PHE A CA 1
ATOM 2590 C C . PHE A 1 328 ? -12.066 -9.483 17.891 1.00 71.44 328 PHE A C 1
ATOM 2592 O O . PHE A 1 328 ? -13.245 -9.642 17.577 1.00 71.44 328 PHE A O 1
ATOM 2599 N N . ILE A 1 329 ? -11.555 -8.263 18.080 1.00 69.50 329 ILE A N 1
ATOM 2600 C CA . ILE A 1 329 ? -12.325 -7.021 17.931 1.00 69.50 329 ILE A CA 1
ATOM 2601 C C . ILE A 1 329 ? -12.932 -6.921 16.525 1.00 69.50 329 ILE A C 1
ATOM 2603 O O . ILE A 1 329 ? -14.061 -6.458 16.391 1.00 69.50 329 ILE A O 1
ATOM 2607 N N . GLU A 1 330 ? -12.217 -7.363 15.489 1.00 67.12 330 GLU A N 1
ATOM 2608 C CA . GLU A 1 330 ? -12.688 -7.374 14.101 1.00 67.12 330 GLU A CA 1
ATOM 2609 C C . GLU A 1 330 ? -13.884 -8.303 13.883 1.00 67.12 330 GLU A C 1
ATOM 2611 O O . GLU A 1 330 ? -14.856 -7.890 13.249 1.00 67.12 330 GLU A O 1
ATOM 2616 N N . LYS A 1 331 ? -13.879 -9.504 14.478 1.00 71.69 331 LYS A N 1
ATOM 2617 C CA . LYS A 1 331 ? -15.034 -10.422 14.448 1.00 71.69 331 LYS A CA 1
ATOM 2618 C C . LYS A 1 331 ? -16.294 -9.767 15.026 1.00 71.69 331 LYS A C 1
ATOM 2620 O O . LYS A 1 331 ? -17.394 -9.977 14.524 1.00 71.69 331 LYS A O 1
ATOM 2625 N N . LEU A 1 332 ? -16.138 -8.927 16.052 1.00 74.31 332 LEU A N 1
ATOM 2626 C CA . LEU A 1 332 ? -17.255 -8.228 16.693 1.00 74.31 332 LEU A CA 1
ATOM 2627 C C . LEU A 1 332 ? -17.798 -7.048 15.891 1.00 74.31 332 LEU A C 1
ATOM 2629 O O . LEU A 1 332 ? -18.926 -6.627 16.140 1.00 74.31 332 LEU A O 1
ATOM 2633 N N . LEU A 1 333 ? -17.036 -6.506 14.938 1.00 66.06 333 LEU A N 1
ATOM 2634 C CA . LEU A 1 333 ? -17.504 -5.380 14.129 1.00 66.06 333 LEU A CA 1
ATOM 2635 C C . LEU A 1 333 ? -18.767 -5.749 13.336 1.00 66.06 333 LEU A C 1
ATOM 2637 O O . LEU A 1 333 ? -19.620 -4.888 13.122 1.00 66.06 333 LEU A O 1
ATOM 2641 N N . GLN A 1 334 ? -18.899 -7.022 12.950 1.00 70.81 334 GLN A N 1
ATOM 2642 C CA . GLN A 1 334 ? -20.027 -7.551 12.177 1.00 70.81 334 GLN A CA 1
ATOM 2643 C C . GLN A 1 334 ? -21.335 -7.625 12.981 1.00 70.81 334 GLN A C 1
ATOM 2645 O O . GLN A 1 334 ? -22.406 -7.714 12.388 1.00 70.81 334 GLN A O 1
ATOM 2650 N N . LYS A 1 335 ? -21.267 -7.565 14.317 1.00 78.56 335 LYS A N 1
ATOM 2651 C CA . LYS A 1 335 ? -22.436 -7.644 15.198 1.00 78.56 335 LYS A CA 1
ATOM 2652 C C . LYS A 1 335 ? -23.129 -6.283 15.289 1.00 78.56 335 LYS A C 1
ATOM 2654 O O . LYS A 1 335 ? -22.555 -5.306 15.782 1.00 78.56 335 LYS A O 1
ATOM 2659 N N . GLU A 1 336 ? -24.372 -6.188 14.819 1.00 77.94 336 GLU A N 1
ATOM 2660 C CA . GLU A 1 336 ? -25.115 -4.921 14.781 1.00 77.94 336 GLU A CA 1
ATOM 2661 C C . GLU A 1 336 ? -25.356 -4.323 16.173 1.00 77.94 336 GLU A C 1
ATOM 2663 O O . GLU A 1 336 ? -25.378 -3.090 16.331 1.00 77.94 336 GLU A O 1
ATOM 2668 N N . GLU A 1 337 ? -25.506 -5.189 17.175 1.00 86.38 337 GLU A N 1
ATOM 2669 C CA . GLU A 1 337 ? -25.695 -4.877 18.588 1.00 86.38 337 GLU A CA 1
ATOM 2670 C C . GLU A 1 337 ? -24.435 -4.314 19.259 1.00 86.38 337 GLU A C 1
ATOM 2672 O O . GLU A 1 337 ? -24.519 -3.779 20.365 1.00 86.38 337 GLU A O 1
ATOM 2677 N N . VAL A 1 338 ? -23.284 -4.360 18.579 1.00 89.94 338 VAL A N 1
ATOM 2678 C CA . VAL A 1 338 ? -22.001 -3.865 19.079 1.00 89.94 338 VAL A CA 1
ATOM 2679 C C . VAL A 1 338 ? -21.606 -2.564 18.379 1.00 89.94 338 VAL A C 1
ATOM 2681 O O . VAL A 1 338 ? -21.779 -2.361 17.168 1.00 89.94 338 VAL A O 1
ATOM 2684 N N . LYS A 1 339 ? -21.045 -1.632 19.154 1.00 89.94 339 LYS A N 1
ATOM 2685 C CA . LYS A 1 339 ? -20.319 -0.476 18.620 1.00 89.94 339 LYS A CA 1
ATOM 2686 C C . LYS A 1 339 ? -18.957 -0.365 19.266 1.00 89.94 339 LYS A C 1
ATOM 2688 O O . LYS A 1 339 ? -18.840 -0.289 20.484 1.00 89.94 339 LYS A O 1
ATOM 2693 N N . ILE A 1 340 ? -17.937 -0.311 18.417 1.00 89.81 340 ILE A N 1
ATOM 2694 C CA . ILE A 1 340 ? -16.545 -0.282 18.844 1.00 89.81 340 ILE A CA 1
ATOM 2695 C C . ILE A 1 340 ? -15.974 1.109 18.587 1.00 89.81 340 ILE A C 1
ATOM 2697 O O . ILE A 1 340 ? -16.071 1.657 17.490 1.00 89.81 340 ILE A O 1
ATOM 2701 N N . ILE A 1 341 ? -15.381 1.695 19.616 1.00 91.62 341 ILE A N 1
ATOM 2702 C CA . ILE A 1 341 ? -14.741 3.003 19.606 1.00 91.62 341 ILE A CA 1
ATOM 2703 C C . ILE A 1 341 ? -13.259 2.771 19.896 1.00 91.62 341 ILE A C 1
ATOM 2705 O O . ILE A 1 341 ? -12.883 2.349 20.986 1.00 91.62 341 ILE A O 1
ATOM 2709 N N . SER A 1 342 ? -12.412 3.028 18.907 1.00 89.50 342 SER A N 1
ATOM 2710 C CA . SER A 1 342 ? -10.961 2.993 19.057 1.00 89.50 342 SER A CA 1
ATOM 2711 C C . SER A 1 342 ? -10.480 4.290 19.695 1.00 89.50 342 SER A C 1
ATOM 2713 O O . SER A 1 342 ? -10.874 5.379 19.272 1.00 89.50 342 SER A O 1
ATOM 2715 N N . VAL A 1 343 ? -9.618 4.185 20.700 1.00 92.69 343 VAL A N 1
ATOM 2716 C CA . VAL A 1 343 ? -9.004 5.320 21.389 1.00 92.69 343 VAL A CA 1
ATOM 2717 C C . VAL A 1 343 ? -7.507 5.061 21.471 1.00 92.69 343 VAL A C 1
ATOM 2719 O O . VAL A 1 343 ? -7.068 4.218 22.244 1.00 92.69 343 VAL A O 1
ATOM 2722 N N . ASN A 1 344 ? -6.720 5.788 20.687 1.00 90.69 344 ASN A N 1
ATOM 2723 C CA . ASN A 1 344 ? -5.264 5.738 20.761 1.00 90.69 344 ASN A CA 1
ATOM 2724 C C . ASN A 1 344 ? -4.746 6.880 21.642 1.00 90.69 344 ASN A C 1
ATOM 2726 O O . ASN A 1 344 ? -5.126 8.033 21.433 1.00 90.69 344 ASN A O 1
ATOM 2730 N N . LEU A 1 345 ? -3.902 6.566 22.622 1.00 92.00 345 LEU A N 1
ATOM 2731 C CA . LEU A 1 345 ? -3.311 7.518 23.556 1.00 92.00 345 LEU A CA 1
ATOM 2732 C C . LEU A 1 345 ? -1.795 7.570 23.354 1.00 92.00 345 LEU A C 1
ATOM 2734 O O . LEU A 1 345 ? -1.080 6.617 23.655 1.00 92.00 345 LEU A O 1
ATOM 2738 N N . GLU A 1 346 ? -1.295 8.714 22.899 1.00 90.44 346 GLU A N 1
ATOM 2739 C CA . GLU A 1 346 ? 0.133 8.950 22.698 1.00 90.44 346 GLU A CA 1
ATOM 2740 C C . GLU A 1 346 ? 0.665 9.934 23.747 1.00 90.44 346 GLU A C 1
ATOM 2742 O O . GLU A 1 346 ? 0.163 11.056 23.878 1.00 90.44 346 GLU A O 1
ATOM 2747 N N . ASN A 1 347 ? 1.696 9.531 24.491 1.00 86.50 347 ASN A N 1
ATOM 2748 C CA . ASN A 1 347 ? 2.371 10.404 25.448 1.00 86.50 347 ASN A CA 1
ATOM 2749 C C . ASN A 1 347 ? 3.320 11.364 24.706 1.00 86.50 347 ASN A C 1
ATOM 2751 O O . ASN A 1 347 ? 4.140 10.929 23.903 1.00 86.50 347 ASN A O 1
ATOM 2755 N N . LYS A 1 348 ? 3.216 12.674 24.965 1.00 87.06 348 LYS A N 1
ATOM 2756 C CA . LYS A 1 348 ? 4.094 13.707 24.380 1.00 87.06 348 LYS A CA 1
ATOM 2757 C C . LYS A 1 348 ? 5.085 14.305 25.388 1.00 87.06 348 LYS A C 1
ATOM 2759 O O . LYS A 1 348 ? 5.706 15.320 25.082 1.00 87.06 348 LYS A O 1
ATOM 2764 N N . GLY A 1 349 ? 5.241 13.685 26.557 1.00 75.69 349 GLY A N 1
ATOM 2765 C CA . GLY A 1 349 ? 6.103 14.140 27.648 1.00 75.69 349 GLY A CA 1
ATOM 2766 C C . GLY A 1 349 ? 5.337 14.909 28.730 1.00 75.69 349 GLY A C 1
ATOM 2767 O O . GLY A 1 349 ? 4.365 15.615 28.448 1.00 75.69 349 GLY A O 1
ATOM 2768 N N . GLY A 1 350 ? 5.780 14.762 29.984 1.00 84.69 350 GLY A N 1
ATOM 2769 C CA . GLY A 1 350 ? 5.061 15.277 31.153 1.00 84.69 350 GLY A CA 1
ATOM 2770 C C . GLY A 1 350 ? 3.654 14.678 31.256 1.00 84.69 350 GLY A C 1
ATOM 2771 O O . GLY A 1 350 ? 3.464 13.485 31.026 1.00 84.69 350 GLY A O 1
ATOM 2772 N N . ASP A 1 351 ? 2.659 15.519 31.541 1.00 85.81 351 ASP A N 1
ATOM 2773 C CA . ASP A 1 351 ? 1.245 15.120 31.600 1.00 85.81 351 ASP A CA 1
ATOM 2774 C C . ASP A 1 351 ? 0.493 15.277 30.262 1.00 85.81 351 ASP A C 1
ATOM 2776 O O . ASP A 1 351 ? -0.720 15.049 30.183 1.00 85.81 351 ASP A O 1
ATOM 2780 N N . LYS A 1 352 ? 1.195 15.663 29.186 1.00 88.75 352 LYS A N 1
ATOM 2781 C CA . LYS A 1 352 ? 0.587 15.940 27.882 1.00 88.75 352 LYS A CA 1
ATOM 2782 C C . LYS A 1 352 ? 0.387 14.664 27.068 1.00 88.75 352 LYS A C 1
ATOM 2784 O O . LYS A 1 352 ? 1.326 13.920 26.794 1.00 88.75 352 LYS A O 1
ATOM 2789 N N . ARG A 1 353 ? -0.839 14.462 26.587 1.00 91.31 353 ARG A N 1
ATOM 2790 C CA . ARG A 1 353 ? -1.231 13.330 25.738 1.00 91.31 353 ARG A CA 1
ATOM 2791 C C . ARG A 1 353 ? -1.995 13.807 24.516 1.00 91.31 353 ARG A C 1
ATOM 2793 O O . ARG A 1 353 ? -2.814 14.722 24.614 1.00 91.31 353 ARG A O 1
ATOM 2800 N N . VAL A 1 354 ? -1.748 13.161 23.384 1.00 90.38 354 VAL A N 1
ATOM 2801 C CA . VAL A 1 354 ? -2.582 13.262 22.184 1.00 90.38 354 VAL A CA 1
ATOM 2802 C C . VAL A 1 354 ? -3.475 12.031 22.157 1.00 90.38 354 VAL A C 1
ATOM 2804 O O . VAL A 1 354 ? -2.987 10.907 22.172 1.00 90.38 354 VAL A O 1
ATOM 2807 N N . ILE A 1 355 ? -4.784 12.253 22.173 1.00 90.50 355 ILE A N 1
ATOM 2808 C CA . ILE A 1 355 ? -5.798 11.206 22.203 1.00 90.50 355 ILE A CA 1
ATOM 2809 C C . ILE A 1 355 ? -6.569 11.254 20.893 1.00 90.50 355 ILE A C 1
ATOM 2811 O O . ILE A 1 355 ? -7.200 12.258 20.563 1.00 90.50 355 ILE A O 1
ATOM 2815 N N . THR A 1 356 ? -6.532 10.148 20.168 1.00 86.44 356 THR A N 1
ATOM 2816 C CA . THR A 1 356 ? -7.150 9.992 18.860 1.00 86.44 356 THR A CA 1
ATOM 2817 C C . THR A 1 356 ? -8.317 9.026 18.987 1.00 86.44 356 THR A C 1
ATOM 2819 O O . THR A 1 356 ? -8.125 7.853 19.294 1.00 86.44 356 THR A O 1
ATOM 2822 N N . ILE A 1 357 ? -9.539 9.524 18.792 1.00 86.19 357 ILE A N 1
ATOM 2823 C CA . ILE A 1 357 ? -10.770 8.734 18.937 1.00 86.19 357 ILE A CA 1
ATOM 2824 C C . ILE A 1 357 ? -11.353 8.470 17.557 1.00 86.19 357 ILE A C 1
ATOM 2826 O O . ILE A 1 357 ? -11.615 9.434 16.846 1.00 86.19 357 ILE A O 1
ATOM 2830 N N . ALA A 1 358 ? -11.632 7.212 17.226 1.00 79.44 358 ALA A N 1
ATOM 2831 C CA . ALA A 1 358 ? -12.289 6.800 15.989 1.00 79.44 358 ALA A CA 1
ATOM 2832 C C . ALA A 1 358 ? -13.399 5.781 16.275 1.00 79.44 358 ALA A C 1
ATOM 2834 O O . ALA A 1 358 ? -13.302 4.975 17.196 1.00 79.44 358 ALA A O 1
ATOM 2835 N N . LEU A 1 359 ? -14.471 5.801 15.488 1.00 77.31 359 LEU A N 1
ATOM 2836 C CA . LEU A 1 359 ? -15.506 4.770 15.547 1.00 77.31 359 LEU A CA 1
ATOM 2837 C C . LEU A 1 359 ? -15.147 3.679 14.538 1.00 77.31 359 LEU A C 1
ATOM 2839 O O . LEU A 1 359 ? -15.010 3.990 13.358 1.00 77.31 359 LEU A O 1
ATOM 2843 N N . LYS A 1 360 ? -15.034 2.423 14.975 1.00 64.38 360 LYS A N 1
ATOM 2844 C CA . LYS A 1 360 ? -14.925 1.299 14.044 1.00 64.38 360 LYS A CA 1
ATOM 2845 C C . LYS A 1 360 ? -16.326 0.899 13.576 1.00 64.38 360 LYS A C 1
ATOM 2847 O O . LYS A 1 360 ? -17.252 0.785 14.383 1.00 64.38 360 LYS A O 1
ATOM 2852 N N . GLN A 1 361 ? -16.489 0.715 12.274 1.00 51.25 361 GLN A N 1
ATOM 2853 C CA . GLN A 1 361 ? -17.742 0.304 11.644 1.00 51.25 361 GLN A CA 1
ATOM 2854 C C . GLN A 1 361 ? -17.444 -0.809 10.637 1.00 51.25 361 GLN A C 1
ATOM 2856 O O . GLN A 1 361 ? -16.393 -0.775 10.006 1.00 51.25 361 GLN A O 1
ATOM 2861 N N . VAL A 1 362 ? -18.367 -1.759 10.484 1.00 41.66 362 VAL A N 1
ATOM 2862 C CA . VAL A 1 362 ? -18.510 -2.522 9.233 1.00 41.66 362 VAL A CA 1
ATOM 2863 C C . VAL A 1 362 ? -19.387 -1.675 8.332 1.00 41.66 362 VAL A C 1
ATOM 2865 O O . VAL A 1 362 ? -20.443 -1.223 8.785 1.00 41.66 362 VAL A O 1
ATOM 2868 N N . GLU A 1 363 ? -18.954 -1.401 7.104 1.00 34.31 363 GLU A N 1
ATOM 2869 C CA . GLU A 1 363 ? -19.861 -0.799 6.129 1.00 34.31 363 GLU A CA 1
ATOM 2870 C C . GLU A 1 363 ? -20.890 -1.865 5.713 1.00 34.31 363 GLU A C 1
ATOM 2872 O O . GLU A 1 363 ? -20.504 -2.943 5.258 1.00 34.31 363 GLU A O 1
ATOM 2877 N N . PRO A 1 364 ? -22.203 -1.624 5.884 1.00 29.73 364 PRO A N 1
ATOM 2878 C CA . PRO A 1 364 ? -23.203 -2.534 5.355 1.00 29.73 364 PRO A CA 1
ATOM 2879 C C . PRO A 1 364 ? -23.143 -2.514 3.824 1.00 29.73 364 PRO A C 1
ATOM 2881 O O . PRO A 1 364 ? -23.145 -1.457 3.195 1.00 29.73 364 PRO A O 1
ATOM 2884 N N . VAL A 1 365 ? -23.169 -3.702 3.221 1.00 34.31 365 VAL A N 1
ATOM 2885 C CA . VAL A 1 365 ? -23.189 -3.920 1.762 1.00 34.31 365 VAL A CA 1
ATOM 2886 C C . VAL A 1 365 ? -24.468 -3.354 1.093 1.00 34.31 365 VAL A C 1
ATOM 2888 O O . VAL A 1 365 ? -24.570 -3.353 -0.130 1.00 34.31 365 VAL A O 1
ATOM 2891 N N . PHE A 1 366 ? -25.442 -2.822 1.848 1.00 29.64 366 PHE A N 1
ATOM 2892 C CA . PHE A 1 366 ? -26.817 -2.616 1.366 1.00 29.64 366 PHE A CA 1
ATOM 2893 C C . PHE A 1 366 ? -27.366 -1.176 1.280 1.00 29.64 366 PHE A C 1
ATOM 2895 O O . PHE A 1 366 ? -28.411 -0.995 0.660 1.00 29.64 366 PHE A O 1
ATOM 2902 N N . ASP A 1 367 ? -26.684 -0.131 1.759 1.00 28.39 367 ASP A N 1
ATOM 2903 C CA . ASP A 1 367 ? -27.263 1.236 1.7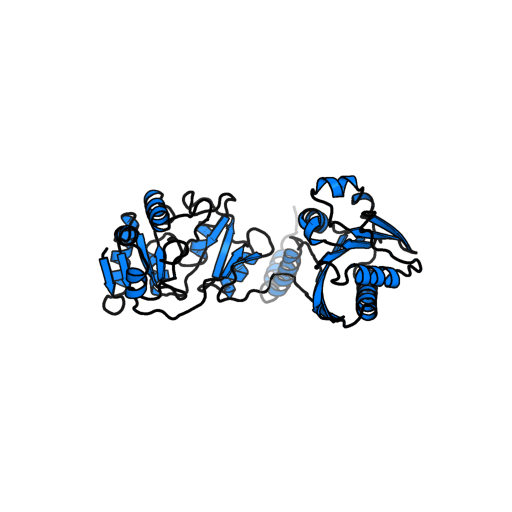27 1.00 28.39 367 ASP A CA 1
ATOM 2904 C C . ASP A 1 367 ? -27.097 1.991 0.391 1.00 28.39 367 ASP A C 1
ATOM 2906 O O . ASP A 1 367 ? -27.670 3.064 0.194 1.00 28.39 367 ASP A O 1
ATOM 2910 N N . LEU A 1 368 ? -26.366 1.434 -0.582 1.00 34.84 368 LEU A N 1
ATOM 2911 C CA . LEU A 1 368 ? -26.198 2.078 -1.892 1.00 34.84 368 LEU A CA 1
ATOM 2912 C C . LEU A 1 368 ? -27.390 1.836 -2.837 1.00 34.84 368 LEU A C 1
ATOM 2914 O O . LEU A 1 368 ? -27.621 2.633 -3.741 1.00 34.84 368 LEU A O 1
ATOM 2918 N N . LEU A 1 369 ? -28.177 0.776 -2.623 1.00 33.44 369 LEU A N 1
ATOM 2919 C CA . LEU A 1 369 ? -29.308 0.439 -3.494 1.00 33.44 369 LEU A CA 1
ATOM 2920 C C . LEU A 1 369 ? -30.514 1.358 -3.262 1.00 33.44 369 LEU A C 1
ATOM 2922 O O . LEU A 1 369 ? -31.143 1.771 -4.228 1.00 33.44 369 LEU A O 1
ATOM 2926 N N . VAL A 1 370 ? -30.794 1.767 -2.021 1.00 35.78 370 VAL A N 1
ATOM 2927 C CA . VAL A 1 370 ? -31.921 2.676 -1.733 1.00 35.78 370 VAL A CA 1
ATOM 2928 C C . VAL A 1 370 ? -31.605 4.107 -2.172 1.00 35.78 370 VAL A C 1
ATOM 2930 O O . VAL A 1 370 ? -32.470 4.774 -2.729 1.00 35.78 370 VAL A O 1
ATOM 2933 N N . SER A 1 371 ? -30.354 4.566 -2.028 1.00 33.66 371 SER A N 1
ATOM 2934 C CA . SER A 1 371 ? -29.956 5.877 -2.558 1.00 33.66 371 SER A CA 1
ATOM 2935 C C . SER A 1 371 ? -29.983 5.900 -4.084 1.00 33.66 371 SER A C 1
ATOM 2937 O O . SER A 1 371 ? -30.435 6.889 -4.642 1.00 33.66 371 SER A O 1
ATOM 2939 N N . VAL A 1 372 ? -29.544 4.830 -4.760 1.00 42.09 372 VAL A N 1
ATOM 2940 C CA . VAL A 1 372 ? -29.588 4.760 -6.228 1.00 42.09 372 VAL A CA 1
ATOM 2941 C C . VAL A 1 372 ? -31.024 4.638 -6.724 1.00 42.09 372 VAL A C 1
ATOM 2943 O O . VAL A 1 372 ? -31.364 5.343 -7.658 1.00 42.09 372 VAL A O 1
ATOM 2946 N N . VAL A 1 373 ? -31.895 3.847 -6.086 1.00 42.22 373 VAL A N 1
ATOM 2947 C CA . VAL A 1 373 ? -33.311 3.723 -6.489 1.00 42.22 373 VAL A CA 1
ATOM 2948 C C . VAL A 1 373 ? -34.094 5.013 -6.220 1.00 42.22 373 VAL A C 1
ATOM 2950 O O . VAL A 1 373 ? -34.865 5.433 -7.078 1.00 42.22 373 VAL A O 1
ATOM 2953 N N . CYS A 1 374 ? -33.856 5.705 -5.102 1.00 34.38 374 CYS A N 1
ATOM 2954 C CA . CYS A 1 374 ? -34.474 7.010 -4.851 1.00 34.38 374 CYS A CA 1
ATOM 2955 C C . CYS A 1 374 ? -33.945 8.096 -5.803 1.00 34.38 374 CYS A C 1
ATOM 2957 O O . CYS A 1 374 ? -34.724 8.940 -6.233 1.00 34.38 374 CYS A O 1
ATOM 2959 N N . GLN A 1 375 ? -32.665 8.056 -6.195 1.00 37.06 375 GLN A N 1
ATOM 2960 C CA . GLN A 1 375 ? -32.114 8.975 -7.199 1.00 37.06 375 GLN A CA 1
ATOM 2961 C C . GLN A 1 375 ? -32.646 8.654 -8.611 1.00 37.06 375 GLN A C 1
ATOM 2963 O O . GLN A 1 375 ? -33.012 9.568 -9.342 1.00 37.06 375 GLN A O 1
ATOM 2968 N N . PHE A 1 376 ? -32.783 7.368 -8.967 1.00 39.91 376 PHE A N 1
ATOM 2969 C CA . PHE A 1 376 ? -33.323 6.921 -10.259 1.00 39.91 376 PHE A CA 1
ATOM 2970 C C . PHE A 1 376 ? -34.813 7.257 -10.409 1.00 39.91 376 PHE A C 1
ATOM 2972 O O . PHE A 1 376 ? -35.254 7.638 -11.488 1.00 39.91 376 PHE A O 1
ATOM 2979 N N . LEU A 1 377 ? -35.598 7.169 -9.329 1.00 37.38 377 LEU A N 1
ATOM 2980 C CA . LEU A 1 377 ? -37.021 7.533 -9.344 1.00 37.38 377 LEU A CA 1
ATOM 2981 C C . LEU A 1 377 ? -37.253 9.054 -9.371 1.00 37.38 377 LEU A C 1
ATOM 2983 O O . LEU A 1 377 ? -38.299 9.495 -9.841 1.00 37.38 377 LEU A O 1
ATOM 2987 N N . ILE A 1 378 ? -36.282 9.858 -8.926 1.00 42.75 378 ILE A N 1
ATOM 2988 C CA . ILE A 1 378 ? -36.324 11.324 -9.044 1.00 42.75 378 ILE A CA 1
ATOM 2989 C C . ILE A 1 378 ? -35.849 11.779 -10.439 1.00 42.75 378 ILE A C 1
ATOM 2991 O O . ILE A 1 378 ? -36.405 12.729 -10.986 1.00 42.75 378 ILE A O 1
ATOM 2995 N N . GLU A 1 379 ? -34.896 11.078 -11.064 1.00 39.34 379 GLU A N 1
ATOM 2996 C CA . GLU A 1 379 ? -34.389 11.403 -12.411 1.00 39.34 379 GLU A CA 1
ATOM 2997 C C . GLU A 1 379 ? -35.283 10.910 -13.565 1.00 39.34 379 GLU A C 1
ATOM 2999 O O . GLU A 1 379 ? -35.215 11.459 -14.663 1.00 39.34 379 GLU A O 1
ATOM 3004 N N . ILE A 1 380 ? -36.177 9.941 -13.335 1.00 41.69 380 ILE A N 1
ATOM 3005 C CA . ILE A 1 380 ? -37.151 9.489 -14.350 1.00 41.69 380 ILE A CA 1
ATOM 3006 C C . ILE A 1 380 ? -38.362 10.439 -14.471 1.00 41.69 380 ILE A C 1
ATOM 3008 O O . ILE A 1 380 ? -39.133 10.345 -15.428 1.00 41.69 380 ILE A O 1
ATOM 3012 N N . ASN A 1 381 ? -38.508 11.427 -13.580 1.00 47.84 381 ASN A N 1
ATOM 3013 C CA . ASN A 1 381 ? -39.676 12.312 -13.558 1.00 47.84 381 ASN A CA 1
ATOM 3014 C C . ASN A 1 381 ? -39.526 13.630 -14.338 1.00 47.84 381 ASN A C 1
ATOM 3016 O O . ASN A 1 381 ? -40.088 14.652 -13.956 1.00 47.84 381 ASN A O 1
ATOM 3020 N N . CYS A 1 382 ? -38.838 13.593 -15.481 1.00 47.56 382 CYS A N 1
ATOM 3021 C CA . CYS A 1 382 ? -38.945 14.630 -16.504 1.00 47.56 382 CYS A CA 1
ATOM 3022 C C . CYS A 1 382 ? -39.025 13.982 -17.894 1.00 47.56 382 CYS A C 1
ATOM 3024 O O . CYS A 1 382 ? -38.032 13.505 -18.434 1.00 47.56 382 CYS A O 1
ATOM 3026 N N . THR A 1 383 ? -40.218 14.050 -18.498 1.00 49.84 383 THR A N 1
ATOM 3027 C CA . THR A 1 383 ? -40.514 13.894 -19.943 1.00 49.84 383 THR A CA 1
ATOM 3028 C C . THR A 1 383 ? -40.704 12.490 -20.548 1.00 49.84 383 THR A C 1
ATOM 3030 O O . THR A 1 383 ? -40.470 12.302 -21.740 1.00 49.84 383 THR A O 1
ATOM 3033 N N . GLY A 1 384 ? -41.244 11.520 -19.796 1.00 47.44 384 GLY A N 1
ATOM 3034 C CA . GLY A 1 384 ? -41.673 10.235 -20.389 1.00 47.44 384 GLY A CA 1
ATOM 3035 C C . GLY A 1 384 ? -42.924 9.565 -19.810 1.00 47.44 384 GLY A C 1
ATOM 3036 O O . GLY A 1 384 ? -43.531 8.741 -20.493 1.00 47.44 384 GLY A O 1
ATOM 3037 N N . PHE A 1 385 ? -43.346 9.909 -18.590 1.00 44.16 385 PHE A N 1
ATOM 3038 C CA . PHE A 1 385 ? -44.355 9.125 -17.864 1.00 44.16 385 PHE A CA 1
ATOM 3039 C C . PHE A 1 385 ? -45.811 9.385 -18.313 1.00 44.16 385 PHE A C 1
ATOM 3041 O O . PHE A 1 385 ? -46.623 8.462 -18.315 1.00 44.16 385 PHE A O 1
ATOM 3048 N N . ASP A 1 386 ? -46.129 10.582 -18.823 1.00 43.97 386 ASP A N 1
ATOM 3049 C CA . ASP A 1 386 ? -47.503 10.926 -19.243 1.00 43.97 386 ASP A CA 1
ATOM 3050 C C . ASP A 1 386 ? -47.964 10.209 -20.525 1.00 43.97 386 ASP A C 1
ATOM 3052 O O . ASP A 1 386 ? -49.152 9.941 -20.701 1.00 43.97 386 ASP A O 1
ATOM 3056 N N . LYS A 1 387 ? -47.039 9.825 -21.419 1.00 42.69 387 LYS A N 1
ATOM 3057 C CA . LYS A 1 387 ? -47.384 9.054 -22.631 1.00 42.69 387 LYS A CA 1
ATOM 3058 C C . LYS A 1 387 ? -47.566 7.561 -22.368 1.00 42.69 387 LYS A C 1
ATOM 3060 O O . LYS A 1 387 ? -48.236 6.894 -23.151 1.00 42.69 387 LYS A O 1
ATOM 3065 N N . PHE A 1 388 ? -46.989 7.042 -21.285 1.00 42.16 388 PHE A N 1
ATOM 3066 C CA . PHE A 1 388 ? -47.107 5.630 -20.928 1.00 42.16 388 PHE A CA 1
ATOM 3067 C C . PHE A 1 388 ? -48.421 5.349 -20.181 1.00 42.16 388 PHE A C 1
ATOM 3069 O O . PHE A 1 388 ? -49.051 4.320 -20.417 1.00 42.16 388 PHE A O 1
ATOM 3076 N N . LEU A 1 389 ? -48.903 6.298 -19.367 1.00 41.41 389 LEU A N 1
ATOM 3077 C CA . LEU A 1 389 ? -50.177 6.162 -18.650 1.00 41.41 389 LEU A CA 1
ATOM 3078 C C . LEU A 1 389 ? -51.413 6.255 -19.567 1.00 41.41 389 LEU A C 1
ATOM 3080 O O . LEU A 1 389 ? -52.363 5.506 -19.370 1.00 41.41 389 LEU A O 1
ATOM 3084 N N . GLN A 1 390 ? -51.384 7.049 -20.646 1.00 42.62 390 GLN A N 1
ATOM 3085 C CA . GLN A 1 390 ? -52.503 7.086 -21.610 1.00 42.62 390 GLN A CA 1
ATOM 3086 C C . GLN A 1 390 ? -52.610 5.850 -22.523 1.00 42.62 390 GLN A C 1
ATOM 3088 O O . GLN A 1 390 ? -53.653 5.643 -23.139 1.00 42.62 390 GLN A O 1
ATOM 3093 N N . GLN A 1 391 ? -51.571 5.012 -22.618 1.00 42.66 391 GLN A N 1
ATOM 3094 C CA . GLN A 1 391 ? -51.647 3.726 -23.331 1.00 42.66 391 GLN A CA 1
ATOM 3095 C C . GLN A 1 391 ? -51.952 2.538 -22.407 1.00 42.66 391 GLN A C 1
ATOM 3097 O O . GLN A 1 391 ? -52.387 1.496 -22.898 1.00 42.66 391 GLN A O 1
ATOM 3102 N N . ALA A 1 392 ? -51.777 2.693 -21.090 1.00 42.66 392 ALA A N 1
ATOM 3103 C CA . ALA A 1 392 ? -52.049 1.649 -20.104 1.00 42.66 392 ALA A CA 1
ATOM 3104 C C . ALA A 1 392 ? -53.514 1.620 -19.617 1.00 42.66 392 ALA A C 1
ATOM 3106 O O . ALA A 1 392 ? -53.990 0.552 -19.244 1.00 42.66 392 ALA A O 1
ATOM 3107 N N . ASP A 1 393 ? -54.261 2.726 -19.723 1.00 42.78 393 ASP A N 1
ATOM 3108 C CA . ASP A 1 393 ? -55.691 2.792 -19.353 1.00 42.78 393 ASP A CA 1
ATOM 3109 C C . ASP A 1 393 ? -56.666 2.354 -20.471 1.00 42.78 393 ASP A C 1
ATOM 3111 O O . ASP A 1 393 ? -57.883 2.427 -20.320 1.00 42.78 393 ASP A O 1
ATOM 3115 N N . GLY A 1 394 ? -56.161 1.872 -21.613 1.00 44.69 394 GLY A N 1
ATOM 3116 C CA . GLY A 1 394 ? -56.992 1.514 -22.771 1.00 44.69 394 GLY A CA 1
ATOM 3117 C C . GLY A 1 394 ? -57.340 0.031 -22.938 1.00 44.69 394 GLY A C 1
ATOM 3118 O O . GLY A 1 394 ? -58.090 -0.298 -23.857 1.00 44.69 394 GLY A O 1
ATOM 3119 N N . LYS A 1 395 ? -56.783 -0.891 -22.137 1.00 41.59 395 LYS A N 1
ATOM 3120 C CA . LYS A 1 395 ? -56.981 -2.342 -22.344 1.00 41.59 395 LYS A CA 1
ATOM 3121 C C . LYS A 1 395 ? -57.073 -3.145 -21.044 1.00 41.59 395 LYS A C 1
ATOM 3123 O O . LYS A 1 395 ? -56.276 -4.041 -20.791 1.00 41.59 395 LYS A O 1
ATOM 3128 N N . SER A 1 396 ? -58.119 -2.883 -20.272 1.00 44.78 396 SER A N 1
ATOM 3129 C CA . SER A 1 396 ? -58.739 -3.871 -19.383 1.00 44.78 396 SER A CA 1
ATOM 3130 C C . SER A 1 396 ? -60.247 -3.893 -19.649 1.00 44.78 396 SER A C 1
ATOM 3132 O O . SER A 1 396 ? -61.061 -3.346 -18.916 1.00 44.78 396 SER A O 1
ATOM 3134 N N . GLY A 1 397 ? -60.616 -4.521 -20.765 1.00 38.31 397 GLY A N 1
ATOM 3135 C CA . GLY A 1 397 ? -61.994 -4.838 -21.111 1.00 38.31 397 GLY A CA 1
ATOM 3136 C C . GLY A 1 397 ? -62.053 -6.215 -21.762 1.00 38.31 397 GLY A C 1
ATOM 3137 O O . GLY A 1 397 ? -61.641 -6.350 -22.908 1.00 38.31 397 GLY A O 1
ATOM 3138 N N . ASN A 1 398 ? -62.579 -7.180 -21.003 1.00 37.47 398 ASN A N 1
ATOM 3139 C CA . ASN A 1 398 ? -63.128 -8.479 -21.411 1.00 37.47 398 ASN A CA 1
ATOM 3140 C C . ASN A 1 398 ? -62.224 -9.433 -22.218 1.00 37.47 398 ASN A C 1
ATOM 3142 O O . ASN A 1 398 ? -62.042 -9.267 -23.422 1.00 37.47 398 ASN A O 1
ATOM 3146 N N . ILE A 1 399 ? -61.787 -10.521 -21.576 1.00 37.06 399 ILE A N 1
ATOM 3147 C CA . ILE A 1 399 ? -62.325 -11.904 -21.666 1.00 37.06 399 ILE A CA 1
ATOM 3148 C C . ILE A 1 399 ? -61.388 -12.821 -20.876 1.00 37.06 399 ILE A C 1
ATOM 3150 O O . ILE A 1 399 ? -60.158 -12.720 -21.084 1.00 37.06 399 ILE A O 1
#

pLDDT: mean 83.86, std 18.21, range [28.39, 98.62]

Foldseek 3Di:
DAEDEPVPDPLVVVLVVVLVQQVVLAKEFDQFLAAIWIWHFQADPSNVVLVDVLQPPQPQPAWAWEALAVVQVVVFFPQDPVNVVCCVPAPPHLAWEKAATPCNGDPRNAGPNRIHTYHHTPDVSVSVSRVVSVGIITTDFLEHPPWDGHQFPVRSVVTRDPVSVVRHPYYYGNGGHDNAWHRFYWYPHDVAIDGPDDTRDDDDRDFPPWPKDKDQALVRLLCVLLVVLLVVCVVQPQAEEEELEADDPPLNLQSSLNSVCVNQVFPDDRDACVPPQWDWTDGDQAIEIEGECPPPQDQVVCVVVVVVVQRGGRHYYYYHNSVNCVVVVVVCLPPPSYKYKYWYWYDPDRSIIIIIIGTDHDDDPPPVVVVVVVVVVVVVPPDDDVVVVVVVVPDDDDD

Sequence (399 aa):
MERIDLKKTTSEKAIKKTIAVLKKKGLVIYPTETCYGIGVDAESQKAVDKLLRYKTRREGKPLSVAVADQKMAAQYVVINRTAQNLYDNFLPGPLTVVSKSKGRVISGVESERKTLGIRIPQYPFVLKLIQDFGRGITATSANVSYAKRPYSFDEWQKYTPQKNQVLVDLFLDAGKLALNPPSTVVDTTLEDYQVLRQGGIKLKINNKKENIKITQSAKETQLLGQKLIEKARLKYPGKCLIFSLQGELGSGKTQFAKGIAKGLGITQNVLSPTFVIVREYRFDRGMFFHLDTWRIFEEEELSNLGFEDMIKPGNVIAIEWGEKAVGFIEKLLQKEEVKIISVNLENKGGDKRVITIALKQVEPVFDLLVSVVCQFLIEINCTGFDKFLQQADGKSGNI

Radius of gyration: 28.58 Å; chains: 1; bounding box: 93×37×76 Å